Protein AF-A0A813WQE3-F1 (afdb_monomer)

Solvent-accessible surface area (backbone atoms only — not comparable to full-atom values): 41580 Å² total; per-residue (Å²): 130,86,79,75,92,72,66,39,63,76,30,28,49,32,62,36,98,88,71,44,47,50,36,40,57,52,18,46,50,40,12,46,71,17,45,34,27,40,39,39,39,27,56,47,7,30,43,36,34,33,43,40,70,47,92,51,93,84,60,61,88,83,59,89,71,51,71,43,74,52,49,65,40,25,30,34,38,55,17,31,39,67,70,55,45,54,52,54,51,49,53,51,28,50,53,40,52,50,41,29,70,76,69,75,41,84,62,54,64,67,60,54,49,54,52,52,17,52,57,34,27,53,26,37,67,37,56,92,42,67,40,42,28,34,33,39,38,40,36,25,24,56,94,89,40,55,47,36,35,43,33,41,26,67,26,51,66,50,77,49,63,61,51,47,39,21,53,39,18,72,60,34,41,60,52,56,71,71,52,71,40,69,79,33,47,50,78,61,46,47,28,53,48,36,27,43,55,59,74,50,56,54,62,90,81,51,76,39,65,45,84,47,50,33,36,24,12,70,94,45,80,41,24,36,43,67,55,55,64,78,62,42,56,53,14,53,49,51,22,51,56,50,50,56,54,54,56,60,70,67,54,72,85,73,75,90,77,82,87,63,74,70,66,67,51,62,61,58,60,71,69,71,79,79,86,87,88,86,89,88,86,86,90,89,89,81,90,90,88,90,88,90,88,86,93,85,91,87,90,85,88,89,90,88,85,87,86,78,77,93,74,78,92,62,72,63,38,64,52,100,86,47,83,57,85,79,60,60,73,78,83,78,85,79,82,74,96,58,100,73,84,86,81,86,75,83,32,51,65,49,58,80,84,46,53,57,73,42,62,43,44,42,59,45,90,56,38,28,22,55,48,35,40,38,39,34,15,52,38,93,89,37,33,38,43,15,41,35,33,27,20,21,65,68,62,72,84,61,61,80,79,37,77,80,61,65,77,75,63,63,44,65,33,37,78,46,75,81,62,80,61,85,82,52,42,36,40,38,38,29,63,92,63,97,84,68,90,81,60,91,75,48,42,77,41,62,57,63,57,98,54,68,56,48,34,42,36,19,23,28,39,38,41,32,39,58,36,48,42,100,41,64,32,46,29,41,31,36,49,45,75,40,52,44,78,48,82,92,82,85,82,86,87,80,92,71,84,94,76,74,79,93,70,66,52,75,43,75,57,61,74,90,46,38,13,76,82,79,73,43,76,41,81,46,36,26,37,35,77,87,73,46,49,33,22,48,77,56,53,55,52,54,46,52,52,35,49,73,69,75,45,74,57,54,40,93,88,75,70,45,68,55,47,102,89,45,54,75,43,77,38,68,67,61,36,53,51,48,54,49,51,50,62,77,41,68,82,41,52,78,41,76,84,86,78,89,82,80,89,81,88,91,85,80,93,81,85,93,80,88,80,90,90,84,91,79,92,83,90,91,90,88,84,90,87,89,84,88,77,84,79,59,51,15,77,85,75,65,52,63,67,52,102,88,61,63,40,34,30,34,70,91,74,66,52,35,30,36,58,69,63,50,72,72,37,89,48,36,41,90,88,77,66,49,71,57,57,84,91,43,56,44,56,56,79,69,67,77,76,118

Secondary structure (DSSP, 8-state):
----SSSTTS-TTPPPTTS--HHHHHHHHHHHTSPPEEEEEETTEEEEEEEEE-S-TTSPTT-S--EEEEETTEEEEEEE-HHHHHHHHHHHHHHHHHHHHHHSSPPPHHHHHHHHHHHHHHHHH-TTSPPPSEEEEEEEEETTEEEEEEE-TTS-EEE-SEEEESTTHHHHHHHHTTS-TTTS-HHHHHHHHHHHHHHT--TTT---EEEEEEEEEGGGTT--EEPPHHHHHHHHHHHHHHHHHHHHHHS------PPPHHHHHHHHHHGGG------------------------------------S--S-----BTTB-----B--TTTTS---TTTTS----EE--TT--SPEEEEEEEEEEEEEEEEEEE-EETTEEEEEEEEEEE---GGGTTT-TTTGGG--EEEEEE-----SS--EEEEE---S-----TTSEEEE---S-THHHHSEEEEEEEEEEEES-SS-EE-EEEEEEEEPP--S---------SSTTSPEEEPPGGGB-TTT-SBPSSEEEPTTS-EEEHHHHHHHHHHHHHTTPPPB-TTT-PBP-SSS--EE-HHHHHHHHHHHHHTTTSEEE------------------------------------PPPPPB-TTT--B--TT--EEEETTT--EEEHHHHHTSSSB-TTT--B--GGGEEEGGGTT--

Mean predicted aligned error: 23.25 Å

pLDDT: mean 70.96, std 25.14, range [19.44, 98.62]

Structure (mmCIF, N/CA/C/O backbone):
data_AF-A0A813WQE3-F1
#
_entry.id   AF-A0A813WQE3-F1
#
loop_
_atom_site.group_PDB
_atom_site.id
_atom_site.type_symbol
_atom_site.label_atom_id
_atom_site.label_alt_id
_atom_site.label_comp_id
_atom_site.label_asym_id
_atom_site.label_entity_id
_atom_site.label_seq_id
_atom_site.pdbx_PDB_ins_code
_atom_site.Cartn_x
_atom_site.Cartn_y
_atom_site.Cartn_z
_atom_site.occupancy
_atom_site.B_iso_or_equiv
_atom_site.auth_seq_id
_atom_site.auth_comp_id
_atom_site.auth_asym_id
_atom_site.auth_atom_id
_atom_site.pdbx_PDB_model_num
ATOM 1 N N . MET A 1 1 ? 8.747 23.949 -3.183 1.00 40.72 1 MET A N 1
ATOM 2 C CA . MET A 1 1 ? 10.214 23.878 -2.999 1.00 40.72 1 MET A CA 1
ATOM 3 C C . MET A 1 1 ? 10.848 24.100 -4.357 1.00 40.72 1 MET A C 1
ATOM 5 O O . MET A 1 1 ? 10.349 23.527 -5.315 1.00 40.72 1 MET A O 1
ATOM 9 N N . SER A 1 2 ? 11.867 24.950 -4.466 1.00 36.91 2 SER A N 1
ATOM 10 C CA . SER A 1 2 ? 12.603 25.144 -5.720 1.00 36.91 2 SER A CA 1
ATOM 11 C C . SER A 1 2 ? 13.444 23.904 -6.019 1.00 36.91 2 SER A C 1
ATOM 13 O O . SER A 1 2 ? 14.357 23.587 -5.256 1.00 36.91 2 SER A O 1
ATOM 15 N N . SER A 1 3 ? 13.137 23.206 -7.112 1.00 43.66 3 SER A N 1
ATOM 16 C CA . SER A 1 3 ? 13.969 22.124 -7.634 1.00 43.66 3 SER A CA 1
ATOM 17 C C . SER A 1 3 ? 15.301 22.705 -8.105 1.00 43.66 3 SER A C 1
ATOM 19 O O . SER A 1 3 ? 15.414 23.298 -9.178 1.00 43.66 3 SER A O 1
ATOM 21 N N . ILE A 1 4 ? 16.333 22.567 -7.273 1.00 52.47 4 ILE A N 1
ATOM 22 C CA . ILE A 1 4 ? 17.710 22.833 -7.685 1.00 52.47 4 ILE A CA 1
ATOM 23 C C . ILE A 1 4 ? 18.056 21.718 -8.674 1.00 52.47 4 ILE A C 1
ATOM 25 O O . ILE A 1 4 ? 18.300 20.589 -8.250 1.00 52.47 4 ILE A O 1
ATOM 29 N N . GLY A 1 5 ? 17.997 22.037 -9.974 1.00 58.12 5 GLY A N 1
ATOM 30 C CA . GLY A 1 5 ? 18.053 21.114 -11.117 1.00 58.12 5 GLY A CA 1
ATOM 31 C C . GLY A 1 5 ? 19.361 20.331 -11.235 1.00 58.12 5 GLY A C 1
ATOM 32 O O . GLY A 1 5 ? 20.166 20.561 -12.130 1.00 58.12 5 GLY A O 1
ATOM 33 N N . THR A 1 6 ? 19.556 19.407 -10.303 1.00 69.25 6 THR A N 1
ATOM 34 C CA . THR A 1 6 ? 20.741 18.562 -10.111 1.00 69.25 6 THR A CA 1
ATOM 35 C C . THR A 1 6 ? 20.501 17.123 -10.567 1.00 69.25 6 THR A C 1
ATOM 37 O O . THR A 1 6 ? 21.444 16.344 -10.650 1.00 69.25 6 THR A O 1
ATOM 40 N N . GLY A 1 7 ? 19.250 16.764 -10.878 1.00 82.25 7 GLY A N 1
ATOM 41 C CA . GLY A 1 7 ? 18.858 15.458 -11.409 1.00 82.25 7 GLY A CA 1
ATOM 42 C C . GLY A 1 7 ? 18.666 14.356 -10.361 1.00 82.25 7 GLY A C 1
ATOM 43 O O . GLY A 1 7 ? 18.181 13.280 -10.705 1.00 82.25 7 GLY A O 1
ATOM 44 N N . TYR A 1 8 ? 18.994 14.605 -9.087 1.00 87.81 8 TYR A N 1
ATOM 45 C CA . TYR A 1 8 ? 18.802 13.637 -7.994 1.00 87.81 8 TYR A CA 1
ATOM 46 C C . TYR A 1 8 ? 17.326 13.337 -7.687 1.00 87.81 8 TYR A C 1
ATOM 48 O O . TYR A 1 8 ? 17.018 12.351 -7.028 1.00 87.81 8 TYR A O 1
ATOM 56 N N . ASP A 1 9 ? 16.415 14.181 -8.161 1.00 89.62 9 ASP A N 1
ATOM 57 C CA . ASP A 1 9 ? 14.967 14.082 -8.012 1.00 89.62 9 ASP A CA 1
ATOM 58 C C . ASP A 1 9 ? 14.273 13.314 -9.152 1.00 89.62 9 ASP A C 1
ATOM 60 O O . ASP A 1 9 ? 13.073 13.060 -9.071 1.00 89.62 9 ASP A O 1
ATOM 64 N N . LEU A 1 10 ? 15.002 12.887 -10.190 1.00 87.56 10 LEU A N 1
ATOM 65 C CA . LEU A 1 10 ? 14.431 12.246 -11.385 1.00 87.56 10 LEU A CA 1
ATOM 66 C C . LEU A 1 10 ? 14.148 10.738 -11.242 1.00 87.56 10 LEU A C 1
ATOM 68 O O . LEU A 1 10 ? 13.514 10.158 -12.121 1.00 87.56 10 LEU A O 1
ATOM 72 N N . SER A 1 11 ? 14.629 10.079 -10.183 1.00 88.06 11 SER A N 1
ATOM 73 C CA . SER A 1 11 ? 14.556 8.617 -10.025 1.00 88.06 11 SER A CA 1
ATOM 74 C C . SER A 1 11 ? 14.258 8.209 -8.585 1.00 88.06 11 SER A C 1
ATOM 76 O O . SER A 1 11 ? 14.811 8.774 -7.644 1.00 88.06 11 SER A O 1
ATOM 78 N N . ALA A 1 12 ? 13.410 7.191 -8.413 1.00 84.50 12 ALA A N 1
ATOM 79 C CA . ALA A 1 12 ? 12.991 6.694 -7.102 1.00 84.50 12 ALA A CA 1
ATOM 80 C C . ALA A 1 12 ? 14.132 6.085 -6.273 1.00 84.50 12 ALA A C 1
ATOM 82 O O . ALA A 1 12 ? 14.094 6.156 -5.053 1.00 84.50 12 ALA A O 1
ATOM 83 N N . ALA A 1 13 ? 15.157 5.533 -6.928 1.00 87.62 13 ALA A N 1
ATOM 84 C CA . ALA A 1 13 ? 16.281 4.856 -6.275 1.00 87.62 13 ALA A CA 1
ATOM 85 C C . ALA A 1 13 ? 17.536 5.739 -6.121 1.00 87.62 13 ALA A C 1
ATOM 87 O O . ALA A 1 13 ? 18.601 5.246 -5.744 1.00 87.62 13 ALA A O 1
ATOM 88 N N . GLN A 1 14 ? 17.454 7.023 -6.484 1.00 90.81 14 GLN A N 1
ATOM 89 C CA . GLN A 1 14 ? 18.601 7.926 -6.478 1.00 90.81 14 GLN A CA 1
ATOM 90 C C . GLN A 1 14 ? 18.707 8.656 -5.135 1.00 90.81 14 GLN A C 1
ATOM 92 O O . GLN A 1 14 ? 17.815 9.406 -4.747 1.00 90.81 14 GLN A O 1
ATOM 97 N N . PHE A 1 15 ? 19.836 8.474 -4.450 1.00 93.31 15 PHE A N 1
ATOM 98 C CA . PHE A 1 15 ? 20.173 9.275 -3.277 1.00 93.31 15 PHE A CA 1
ATOM 99 C C . PHE A 1 15 ? 20.673 10.664 -3.688 1.00 93.31 15 PHE A C 1
ATOM 101 O O . PHE A 1 15 ? 21.460 10.802 -4.634 1.00 93.31 15 PHE A O 1
ATOM 108 N N . SER A 1 16 ? 20.241 11.680 -2.942 1.00 91.06 16 SER A N 1
ATOM 109 C CA . SER A 1 16 ? 20.837 13.015 -2.937 1.00 91.06 16 SER A CA 1
ATOM 110 C C . SER A 1 16 ? 22.187 13.019 -2.192 1.00 91.06 16 SER A C 1
ATOM 112 O O . SER A 1 16 ? 22.481 12.073 -1.454 1.00 91.06 16 SER A O 1
ATOM 114 N N . PRO A 1 17 ? 22.999 14.089 -2.311 1.00 91.75 17 PRO A N 1
ATOM 115 C CA . PRO A 1 17 ? 24.226 14.251 -1.521 1.00 91.75 17 PRO A CA 1
ATOM 116 C C . PRO A 1 17 ? 24.010 14.190 0.002 1.00 91.75 17 PRO A C 1
ATOM 118 O O . PRO A 1 17 ? 24.910 13.771 0.723 1.00 91.75 17 PRO A O 1
ATOM 121 N N . ASP A 1 18 ? 22.809 14.539 0.475 1.00 91.75 18 ASP A N 1
ATOM 122 C CA . ASP A 1 18 ? 22.412 14.490 1.891 1.00 91.75 18 ASP A CA 1
ATOM 123 C C . ASP A 1 18 ? 21.885 13.103 2.326 1.00 91.75 18 ASP A C 1
ATOM 125 O O . ASP A 1 18 ? 21.397 12.947 3.444 1.00 91.75 18 ASP A O 1
ATOM 129 N N . GLY A 1 19 ? 21.901 12.100 1.439 1.00 92.56 19 GLY A N 1
ATOM 130 C CA . GLY A 1 19 ? 21.370 10.758 1.708 1.00 92.56 19 GLY A CA 1
ATOM 131 C C . GLY A 1 19 ? 19.839 10.649 1.669 1.00 92.56 19 GLY A C 1
ATOM 132 O O . GLY A 1 19 ? 19.285 9.698 2.216 1.00 92.56 19 GLY A O 1
ATOM 133 N N . ARG A 1 20 ? 19.141 11.596 1.027 1.00 92.38 20 ARG A N 1
ATOM 134 C CA . ARG A 1 20 ? 17.666 11.630 0.926 1.00 92.38 20 ARG A CA 1
ATOM 135 C C . ARG A 1 20 ? 17.171 11.093 -0.418 1.00 92.38 20 ARG A C 1
ATOM 137 O O . ARG A 1 20 ? 17.901 11.136 -1.404 1.00 92.38 20 ARG A O 1
ATOM 144 N N . ILE A 1 21 ? 15.913 10.649 -0.465 1.00 93.38 21 ILE A N 1
ATOM 145 C CA . ILE A 1 21 ? 15.232 10.194 -1.688 1.00 93.38 21 ILE A CA 1
ATOM 146 C C . ILE A 1 21 ? 14.048 11.128 -1.971 1.00 93.38 21 ILE A C 1
ATOM 148 O O . ILE A 1 21 ? 12.968 10.981 -1.397 1.00 93.38 21 ILE A O 1
ATOM 152 N N . PHE A 1 22 ? 14.236 12.098 -2.869 1.00 94.25 22 PHE A N 1
ATOM 153 C CA . PHE A 1 22 ? 13.235 13.148 -3.111 1.00 94.25 22 PHE A CA 1
ATOM 154 C C . PHE A 1 22 ? 11.906 12.620 -3.672 1.00 94.25 22 PHE A C 1
ATOM 156 O O . PHE A 1 22 ? 10.854 13.138 -3.320 1.00 94.25 22 PHE A O 1
ATOM 163 N N . GLN A 1 23 ? 11.917 11.549 -4.470 1.00 94.81 23 GLN A N 1
ATOM 164 C CA . GLN A 1 23 ? 10.687 10.934 -4.992 1.00 94.81 23 GLN A CA 1
ATOM 165 C C . GLN A 1 23 ? 9.766 10.380 -3.890 1.00 94.81 23 GLN A C 1
ATOM 167 O O . GLN A 1 23 ? 8.545 10.431 -4.031 1.00 94.81 23 GLN A O 1
ATOM 172 N N . VAL A 1 24 ? 10.320 9.911 -2.766 1.00 95.75 24 VAL A N 1
ATOM 173 C CA . VAL A 1 24 ? 9.526 9.484 -1.599 1.00 95.75 24 VAL A CA 1
ATOM 174 C C . VAL A 1 24 ? 8.937 10.699 -0.877 1.00 95.75 24 VAL A C 1
ATOM 176 O O . VAL A 1 24 ? 7.769 10.689 -0.496 1.00 95.75 24 VAL A O 1
ATOM 179 N N . GLU A 1 25 ? 9.693 11.794 -0.767 1.00 95.06 25 GLU A N 1
ATOM 180 C CA . GLU A 1 25 ? 9.177 13.059 -0.225 1.00 95.06 25 GLU A CA 1
ATOM 181 C C . GLU A 1 25 ? 8.060 13.649 -1.106 1.00 95.06 25 GLU A C 1
ATOM 183 O O . GLU A 1 25 ? 7.086 14.196 -0.591 1.00 95.06 25 GLU A O 1
ATOM 188 N N . TYR A 1 26 ? 8.153 13.501 -2.431 1.00 95.38 26 TYR A N 1
ATOM 189 C CA . TYR A 1 26 ? 7.109 13.925 -3.369 1.00 95.38 26 TYR A CA 1
ATOM 190 C C . TYR A 1 26 ? 5.866 13.030 -3.285 1.00 95.38 26 TYR A C 1
ATOM 192 O O . TYR A 1 26 ? 4.746 13.538 -3.347 1.00 95.38 26 TYR A O 1
ATOM 200 N N . ALA A 1 27 ? 6.037 11.725 -3.059 1.00 96.25 27 ALA A N 1
ATOM 201 C CA . ALA A 1 27 ? 4.928 10.826 -2.754 1.00 96.25 27 ALA A CA 1
ATOM 202 C C . ALA A 1 27 ? 4.228 11.212 -1.435 1.00 96.25 27 ALA A C 1
ATOM 204 O O . ALA A 1 27 ? 2.998 11.272 -1.397 1.00 96.25 27 ALA A O 1
ATOM 205 N N . ASN A 1 28 ? 4.981 11.607 -0.400 1.00 95.88 28 ASN A N 1
ATOM 206 C CA . ASN A 1 28 ? 4.413 12.195 0.820 1.00 95.88 28 ASN A CA 1
ATOM 207 C C . ASN A 1 28 ? 3.631 13.493 0.536 1.00 95.88 28 ASN A C 1
ATOM 209 O O . ASN A 1 28 ? 2.582 13.704 1.138 1.00 95.88 28 ASN A O 1
ATOM 213 N N . LYS A 1 29 ? 4.036 14.325 -0.437 1.00 95.75 29 LYS A N 1
ATOM 214 C CA . LYS A 1 29 ? 3.225 15.492 -0.854 1.00 95.75 29 LYS A CA 1
ATOM 215 C C . LYS A 1 29 ? 1.891 15.117 -1.506 1.00 95.75 29 LYS A C 1
ATOM 217 O O . LYS A 1 29 ? 0.934 15.873 -1.369 1.00 95.75 29 LYS A O 1
ATOM 222 N N . ALA A 1 30 ? 1.779 13.950 -2.144 1.00 94.88 30 ALA A N 1
ATOM 223 C CA . ALA A 1 30 ? 0.485 13.434 -2.604 1.00 94.88 30 ALA A CA 1
ATOM 224 C C . ALA A 1 30 ? -0.410 12.970 -1.435 1.00 94.88 30 ALA A C 1
ATOM 226 O O . ALA A 1 30 ? -1.631 13.115 -1.506 1.00 94.88 30 ALA A O 1
ATOM 227 N N . VAL A 1 31 ? 0.182 12.474 -0.341 1.00 96.81 31 VAL A N 1
ATOM 228 C CA . VAL A 1 31 ? -0.539 12.173 0.909 1.00 96.81 31 VAL A CA 1
ATOM 229 C C . VAL A 1 31 ? -1.005 13.462 1.588 1.00 96.81 31 VAL A C 1
ATOM 231 O O . VAL A 1 31 ? -2.184 13.579 1.904 1.00 96.81 31 VAL A O 1
ATOM 234 N N . GLU A 1 32 ? -0.132 14.461 1.743 1.00 95.12 32 GLU A N 1
ATOM 235 C CA . GLU A 1 32 ? -0.468 15.787 2.297 1.00 95.12 32 GLU A CA 1
ATOM 236 C C . GLU A 1 32 ? -1.530 16.549 1.475 1.00 95.12 32 GLU A C 1
ATOM 238 O O . GLU A 1 32 ? -2.168 17.461 1.990 1.00 95.12 32 GLU A O 1
ATOM 243 N N . ALA A 1 33 ? -1.755 16.190 0.208 1.00 92.69 33 ALA A N 1
ATOM 244 C CA . ALA A 1 33 ? -2.824 16.760 -0.617 1.00 92.69 33 ALA A CA 1
ATOM 245 C C . ALA A 1 33 ? -4.195 16.073 -0.428 1.00 92.69 33 ALA A C 1
ATOM 247 O O . ALA A 1 33 ? -5.198 16.533 -0.970 1.00 92.69 33 ALA A O 1
ATOM 248 N N . SER A 1 34 ? -4.254 14.958 0.305 1.00 94.12 34 SER A N 1
ATOM 249 C CA . SER A 1 34 ? -5.479 14.190 0.545 1.00 94.12 34 SER A CA 1
ATOM 250 C C . SER A 1 34 ? -6.235 14.677 1.777 1.00 94.12 34 SER A C 1
ATOM 252 O O . SER A 1 34 ? -5.616 15.060 2.765 1.00 94.12 34 SER A O 1
ATOM 254 N N . GLY A 1 35 ? -7.563 14.519 1.766 1.00 94.62 35 GLY A N 1
ATOM 255 C CA . GLY A 1 35 ? -8.388 14.599 2.976 1.00 94.62 35 GLY A CA 1
ATOM 256 C C . GLY A 1 35 ? -7.825 13.744 4.118 1.00 94.62 35 GLY A C 1
ATOM 257 O O . GLY A 1 35 ? -7.175 12.714 3.883 1.00 94.62 35 GLY A O 1
ATOM 258 N N . THR A 1 36 ? -8.029 14.239 5.332 1.00 97.50 36 THR A N 1
ATOM 259 C CA . THR A 1 36 ? -7.416 13.781 6.579 1.00 97.50 36 THR A CA 1
ATOM 260 C C . THR A 1 36 ? -8.012 12.450 7.034 1.00 97.50 36 THR A C 1
ATOM 262 O O . THR A 1 36 ? -9.228 12.279 7.049 1.00 97.50 36 THR A O 1
ATOM 265 N N . ALA A 1 37 ? -7.171 11.498 7.433 1.00 98.06 37 ALA A N 1
ATOM 266 C CA . ALA A 1 37 ? -7.595 10.238 8.038 1.00 98.06 37 ALA A CA 1
ATOM 267 C C . ALA A 1 37 ? -6.946 10.066 9.413 1.00 98.06 37 ALA A C 1
ATOM 269 O O . ALA A 1 37 ? -5.761 10.355 9.585 1.00 98.06 37 ALA A O 1
ATOM 270 N N . VAL A 1 38 ? -7.713 9.566 10.378 1.00 98.31 38 VAL A N 1
ATOM 271 C CA . VAL A 1 38 ? -7.263 9.295 11.746 1.00 98.31 38 VAL A CA 1
ATOM 272 C C . VAL A 1 38 ? -7.580 7.859 12.151 1.00 98.31 38 VAL A C 1
ATOM 274 O O . VAL A 1 38 ? -8.564 7.267 11.703 1.00 98.31 38 VAL A O 1
ATOM 277 N N . GLY A 1 39 ? -6.744 7.302 13.022 1.00 98.12 39 GLY A N 1
ATOM 278 C CA . GLY A 1 39 ? -6.985 6.030 13.692 1.00 98.12 39 GLY A CA 1
ATOM 279 C C . GLY A 1 39 ? -6.649 6.135 15.173 1.00 98.12 39 GLY A C 1
ATOM 280 O O . GLY A 1 39 ? -5.636 6.742 15.523 1.00 98.12 39 GLY A O 1
ATOM 281 N N . VAL A 1 40 ? -7.495 5.576 16.041 1.00 98.06 40 VAL A N 1
ATOM 282 C CA . VAL A 1 40 ? -7.388 5.730 17.501 1.00 98.06 40 VAL A CA 1
ATOM 283 C C . VAL A 1 40 ? -7.752 4.432 18.224 1.00 98.06 40 VAL A C 1
ATOM 285 O O . VAL A 1 40 ? -8.776 3.814 17.938 1.00 98.06 40 VAL A O 1
ATOM 288 N N . VAL A 1 41 ? -6.914 4.026 19.178 1.00 97.31 41 VAL A N 1
ATOM 289 C CA . VAL A 1 41 ? -7.091 2.830 20.014 1.00 97.31 41 VAL A CA 1
ATOM 290 C C . VAL A 1 41 ? -7.950 3.153 21.243 1.00 97.31 41 VAL A C 1
ATOM 292 O O . VAL A 1 41 ? -7.532 3.936 22.099 1.00 97.31 41 VAL A O 1
ATOM 295 N N . CYS A 1 42 ? -9.114 2.509 21.351 1.00 95.38 42 CYS A N 1
ATOM 296 C CA . CYS A 1 42 ? -9.979 2.508 22.538 1.00 95.38 42 CYS A CA 1
ATOM 297 C C . CYS A 1 42 ? -9.565 1.400 23.524 1.00 95.38 42 CYS A C 1
ATOM 299 O O . CYS A 1 42 ? -8.743 0.532 23.224 1.00 95.38 42 CYS A O 1
ATOM 301 N N . LYS A 1 43 ? -10.192 1.384 24.705 1.00 94.38 43 LYS A N 1
ATOM 302 C CA . LYS A 1 43 ? -10.056 0.299 25.692 1.00 94.38 43 LYS A CA 1
ATOM 303 C C . LYS A 1 43 ? -10.444 -1.082 25.142 1.00 94.38 43 LYS A C 1
ATOM 305 O O . LYS A 1 43 ? -9.898 -2.096 25.571 1.00 94.38 43 LYS A O 1
ATOM 310 N N . ASP A 1 44 ? -11.426 -1.122 24.247 1.00 94.50 44 ASP A N 1
ATOM 311 C CA . ASP A 1 44 ? -12.110 -2.326 23.771 1.00 94.50 44 ASP A CA 1
ATOM 312 C C . ASP A 1 44 ? -12.100 -2.474 22.238 1.00 94.50 44 ASP A C 1
ATOM 314 O O . ASP A 1 44 ? -12.930 -3.206 21.696 1.00 94.50 44 ASP A O 1
ATOM 318 N N . GLY A 1 45 ? -11.166 -1.805 21.546 1.00 96.38 45 GLY A N 1
ATOM 319 C CA . GLY A 1 45 ? -11.073 -1.830 20.084 1.00 96.38 45 GLY A CA 1
ATOM 320 C C . GLY A 1 45 ? -10.254 -0.693 19.460 1.00 96.38 45 GLY A C 1
ATOM 321 O O . GLY A 1 45 ? -9.389 -0.094 20.099 1.00 96.38 45 GLY A O 1
ATOM 322 N N . VAL A 1 46 ? -10.544 -0.392 18.194 1.00 97.94 46 VAL A N 1
ATOM 323 C CA . VAL A 1 46 ? -9.931 0.664 17.379 1.00 97.94 46 VAL A CA 1
ATOM 324 C C . VAL A 1 46 ? -11.001 1.334 16.508 1.00 97.94 46 VAL A C 1
ATOM 326 O O . VAL A 1 46 ? -11.841 0.655 15.914 1.00 97.94 46 VAL A O 1
ATOM 329 N N . VAL A 1 47 ? -10.948 2.663 16.394 1.00 98.12 47 VAL A N 1
ATOM 330 C CA . VAL A 1 47 ? -11.796 3.471 15.501 1.00 98.12 47 VAL A CA 1
ATOM 331 C C . VAL A 1 47 ? -10.936 4.099 14.405 1.00 98.12 47 VAL A C 1
ATOM 333 O O . VAL A 1 47 ? -9.851 4.609 14.680 1.00 98.12 47 VAL A O 1
ATOM 336 N N . LEU A 1 48 ? -11.432 4.073 13.168 1.00 98.44 48 LEU A N 1
ATOM 337 C CA . LEU A 1 48 ? -10.880 4.753 11.998 1.00 98.44 48 LEU A CA 1
ATOM 338 C C . LEU A 1 48 ? -11.902 5.773 11.479 1.00 98.44 48 LEU A C 1
ATOM 340 O O . LEU A 1 48 ? -13.074 5.435 11.309 1.00 98.44 48 LEU A O 1
ATOM 344 N N . ALA A 1 49 ? -11.461 6.990 11.169 1.00 98.12 49 ALA A N 1
ATOM 345 C CA . ALA A 1 49 ? -12.289 8.026 10.551 1.00 98.12 49 ALA A CA 1
ATOM 346 C C . ALA A 1 49 ? -11.526 8.707 9.409 1.00 98.12 49 ALA A C 1
ATOM 348 O O . ALA A 1 49 ? -10.306 8.857 9.480 1.00 98.12 49 ALA A O 1
ATOM 349 N N . VAL A 1 50 ? -12.221 9.101 8.342 1.00 97.69 50 VAL A N 1
ATOM 350 C CA . VAL A 1 50 ? -11.610 9.774 7.190 1.00 97.69 50 VAL A CA 1
ATOM 351 C C . VAL A 1 50 ? -12.532 10.817 6.568 1.00 97.69 50 VAL A C 1
ATOM 353 O O . VAL A 1 50 ? -13.714 10.584 6.321 1.00 97.69 50 VAL A O 1
ATOM 356 N N . GLU A 1 51 ? -11.938 11.969 6.285 1.00 96.06 51 GLU A N 1
ATOM 357 C CA . GLU A 1 51 ? -12.481 13.074 5.510 1.00 96.06 51 GLU A CA 1
ATOM 358 C C . GLU A 1 51 ? -12.432 12.732 4.010 1.00 96.06 51 GLU A C 1
ATOM 360 O O . GLU A 1 51 ? -11.361 12.655 3.393 1.00 96.06 51 GLU A O 1
ATOM 365 N N . LYS A 1 52 ? -13.594 12.543 3.383 1.00 94.38 52 LYS A N 1
ATOM 366 C CA . LYS A 1 52 ? -13.705 12.415 1.926 1.00 94.38 52 LYS A CA 1
ATOM 367 C C . LYS A 1 52 ? -14.119 13.758 1.337 1.00 94.38 52 LYS A C 1
ATOM 369 O O . LYS A 1 52 ? -15.301 14.078 1.318 1.00 94.38 52 LYS A O 1
ATOM 374 N N . VAL A 1 53 ? -13.168 14.529 0.816 1.00 92.12 53 VAL A N 1
ATOM 375 C CA . VAL A 1 53 ? -13.478 15.768 0.078 1.00 92.12 53 VAL A CA 1
ATOM 376 C C . VAL A 1 53 ? -14.368 15.449 -1.134 1.00 92.12 53 VAL A C 1
ATOM 378 O O . VAL A 1 53 ? -14.010 14.624 -1.980 1.00 92.12 53 VAL A O 1
ATOM 381 N N . VAL A 1 54 ? -15.528 16.103 -1.217 1.00 92.12 54 VAL A N 1
ATOM 382 C CA . VAL A 1 54 ? -16.539 15.924 -2.266 1.00 92.12 54 VAL A CA 1
ATOM 383 C C . VAL A 1 54 ? -16.404 17.055 -3.283 1.00 92.12 54 VAL A C 1
ATOM 385 O O . VAL A 1 54 ? -16.873 18.173 -3.084 1.00 92.12 54 VAL A O 1
ATOM 388 N N . THR A 1 55 ? -15.776 16.760 -4.420 1.00 89.94 55 THR A N 1
ATOM 389 C CA . THR A 1 55 ? -15.493 17.757 -5.469 1.00 89.94 55 THR A CA 1
ATOM 390 C C . THR A 1 55 ? -16.732 18.204 -6.250 1.00 89.94 55 THR A C 1
ATOM 392 O O . THR A 1 55 ? -16.726 19.273 -6.859 1.00 89.94 55 THR A O 1
ATOM 395 N N . SER A 1 56 ? -17.805 17.408 -6.253 1.00 90.19 56 SER A N 1
ATOM 396 C CA . SER A 1 56 ? -19.052 17.709 -6.961 1.00 90.19 56 SER A CA 1
ATOM 397 C C . SER A 1 56 ? -20.274 17.189 -6.208 1.00 90.19 56 SER A C 1
ATOM 399 O O . SER A 1 56 ? -20.294 16.060 -5.726 1.00 90.19 56 SER A O 1
ATOM 401 N N . LYS A 1 57 ? -21.351 17.979 -6.201 1.00 89.12 57 LYS A N 1
ATOM 402 C CA . LYS A 1 57 ? -22.662 17.586 -5.649 1.00 89.12 57 LYS A CA 1
ATOM 403 C C . LYS A 1 57 ? -23.338 16.437 -6.405 1.00 89.12 57 LYS A C 1
ATOM 405 O O . LYS A 1 57 ? -24.358 15.939 -5.950 1.00 89.12 57 LYS A O 1
ATOM 410 N N . LEU A 1 58 ? -22.803 16.058 -7.566 1.00 92.56 58 LEU A N 1
ATOM 411 C CA . LEU A 1 58 ? -23.283 14.933 -8.372 1.00 92.56 58 LEU A CA 1
ATOM 412 C C . LEU A 1 58 ? -22.691 13.584 -7.926 1.00 92.56 58 LEU A C 1
ATOM 414 O O . LEU A 1 58 ? -23.042 12.556 -8.499 1.00 92.56 58 LEU A O 1
ATOM 418 N N . HIS A 1 59 ? -21.786 13.568 -6.940 1.00 89.50 59 HIS A N 1
ATOM 419 C CA . HIS A 1 59 ? -21.325 12.322 -6.333 1.00 89.50 59 HIS A CA 1
ATOM 420 C C . HIS A 1 59 ? -22.464 11.634 -5.579 1.00 89.50 59 HIS A C 1
ATOM 422 O O . HIS A 1 59 ? -23.114 12.239 -4.728 1.00 89.50 59 HIS A O 1
ATOM 428 N N . GLU A 1 60 ? -22.661 10.345 -5.850 1.00 91.31 60 GLU A N 1
ATOM 429 C CA . GLU A 1 60 ? -23.521 9.501 -5.025 1.00 91.31 60 GLU A CA 1
ATOM 430 C C . GLU A 1 60 ? -22.916 9.377 -3.608 1.00 91.31 60 GLU A C 1
ATOM 432 O O . GLU A 1 60 ? -21.707 9.115 -3.492 1.00 91.31 60 GLU A O 1
ATOM 437 N N . PRO A 1 61 ? -23.707 9.552 -2.530 1.00 87.06 61 PRO A N 1
ATOM 438 C CA . PRO A 1 61 ? -23.245 9.337 -1.159 1.00 87.06 61 PRO A CA 1
ATOM 439 C C . PRO A 1 61 ? -22.649 7.935 -0.975 1.00 87.06 61 PRO A C 1
ATOM 441 O O . PRO A 1 61 ? -23.188 6.950 -1.478 1.00 87.06 61 PRO A O 1
ATOM 444 N N . GLY A 1 62 ? -21.523 7.815 -0.271 1.00 85.44 62 GLY A N 1
ATOM 445 C CA . GLY A 1 62 ? -20.819 6.541 -0.109 1.00 85.44 62 GLY A CA 1
ATOM 446 C C . GLY A 1 62 ? -19.975 6.099 -1.316 1.00 85.44 62 GLY A C 1
ATOM 447 O O . GLY A 1 62 ? -19.277 5.084 -1.219 1.00 85.44 62 GLY A O 1
ATOM 448 N N . SER A 1 63 ? -19.962 6.850 -2.427 1.00 88.12 63 SER A N 1
ATOM 449 C CA . SER A 1 63 ? -18.998 6.642 -3.521 1.00 88.12 63 SER A CA 1
ATOM 450 C C . SER A 1 63 ? -17.560 6.956 -3.069 1.00 88.12 63 SER A C 1
ATOM 452 O O . SER A 1 63 ? -17.345 7.614 -2.053 1.00 88.12 63 SER A O 1
ATOM 454 N N . ASN A 1 64 ? -16.545 6.467 -3.795 1.00 89.44 64 ASN A N 1
ATOM 455 C CA . ASN A 1 64 ? -15.121 6.710 -3.492 1.00 89.44 64 ASN A CA 1
ATOM 456 C C . ASN A 1 64 ? -14.697 6.406 -2.038 1.00 89.44 64 ASN A C 1
ATOM 458 O O . ASN A 1 64 ? -13.994 7.198 -1.410 1.00 89.44 64 ASN A O 1
ATOM 462 N N . LYS A 1 65 ? -15.112 5.243 -1.519 1.00 92.31 65 LYS A N 1
ATOM 463 C CA . LYS A 1 65 ? -14.709 4.736 -0.197 1.00 92.31 65 LYS A CA 1
ATOM 464 C 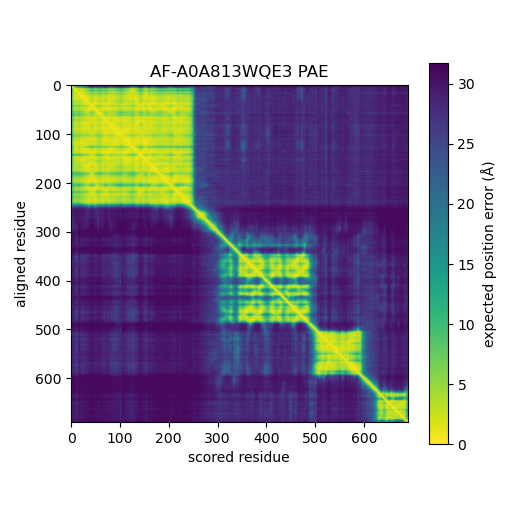C . LYS A 1 65 ? -13.193 4.757 -0.002 1.00 92.31 65 LYS A C 1
ATOM 466 O O . LYS A 1 65 ? -12.442 4.412 -0.918 1.00 92.31 65 LYS A O 1
ATOM 471 N N . ARG A 1 66 ? -12.780 5.131 1.204 1.00 96.06 66 ARG A N 1
ATOM 472 C CA . ARG A 1 66 ? -11.402 5.157 1.711 1.00 96.06 66 ARG A CA 1
ATOM 473 C C . ARG A 1 66 ? -11.205 4.208 2.892 1.00 96.06 66 ARG A C 1
ATOM 475 O O . ARG A 1 66 ? -10.065 3.858 3.182 1.00 96.06 66 ARG A O 1
ATOM 482 N N . VAL A 1 67 ? -12.289 3.759 3.527 1.00 97.56 67 VAL A N 1
ATOM 483 C CA . VAL A 1 67 ? -12.266 2.688 4.529 1.00 97.56 67 VAL A CA 1
ATOM 484 C C . VAL A 1 67 ? -12.549 1.335 3.865 1.00 97.56 67 VAL A C 1
ATOM 486 O O . VAL A 1 67 ? -13.534 1.161 3.146 1.00 97.56 67 VAL A O 1
ATOM 489 N N . PHE A 1 68 ? -11.683 0.354 4.115 1.00 97.75 68 PHE A N 1
ATOM 490 C CA . PHE A 1 68 ? -11.713 -0.974 3.506 1.00 97.75 68 PHE A CA 1
ATOM 491 C C . PHE A 1 68 ? -11.622 -2.079 4.563 1.00 97.75 68 PHE A C 1
ATOM 493 O O . PHE A 1 68 ? -10.850 -1.992 5.513 1.00 97.75 68 PHE A O 1
ATOM 500 N N . ILE A 1 69 ? -12.382 -3.155 4.355 1.00 97.75 69 ILE A N 1
ATOM 501 C CA . ILE A 1 69 ? -12.236 -4.421 5.087 1.00 97.75 69 ILE A CA 1
ATOM 502 C C . ILE A 1 69 ? -11.169 -5.258 4.362 1.00 97.75 69 ILE A C 1
ATOM 504 O O . ILE A 1 69 ? -11.254 -5.408 3.134 1.00 97.75 69 ILE A O 1
ATOM 508 N N . ILE A 1 70 ? -10.182 -5.782 5.095 1.00 97.75 70 ILE A N 1
ATOM 509 C CA . ILE A 1 70 ? -9.095 -6.621 4.556 1.00 97.75 70 ILE A CA 1
ATOM 510 C C . ILE A 1 70 ? -9.331 -8.102 4.880 1.00 97.75 70 ILE A C 1
ATOM 512 O O . ILE A 1 70 ? -9.433 -8.912 3.966 1.00 97.75 70 ILE A O 1
ATOM 516 N N . ASP A 1 71 ? -9.508 -8.433 6.158 1.00 96.19 71 ASP A N 1
ATOM 517 C CA . ASP A 1 71 ? -10.039 -9.719 6.641 1.00 96.19 71 ASP A CA 1
ATOM 518 C C . ASP A 1 71 ? -11.115 -9.410 7.698 1.00 96.19 71 ASP A C 1
ATOM 520 O O . ASP A 1 71 ? -11.340 -8.247 8.042 1.00 96.19 71 ASP A O 1
ATOM 524 N N . GLN A 1 72 ? -11.798 -10.425 8.222 1.00 94.94 72 GLN A N 1
ATOM 525 C CA . GLN A 1 72 ? -12.891 -10.257 9.183 1.00 94.94 72 GLN A CA 1
ATOM 526 C C . GLN A 1 72 ? -12.490 -9.413 10.399 1.00 94.94 72 GLN A C 1
ATOM 528 O O . GLN A 1 72 ? -13.292 -8.607 10.855 1.00 94.94 72 GLN A O 1
ATOM 533 N N . HIS A 1 73 ? -11.260 -9.561 10.888 1.00 96.06 73 HIS A N 1
ATOM 534 C CA . HIS A 1 73 ? -10.695 -8.860 12.045 1.00 96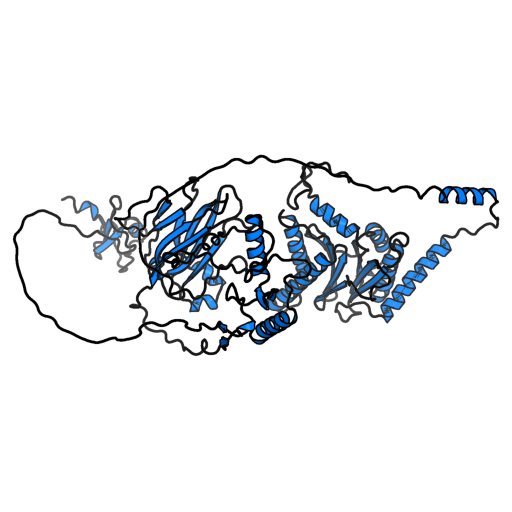.06 73 HIS A CA 1
ATOM 535 C C . HIS A 1 73 ? -9.751 -7.702 11.668 1.00 96.06 73 HIS A C 1
ATOM 537 O O . HIS A 1 73 ? -9.090 -7.166 12.552 1.00 96.06 73 HIS A O 1
ATOM 543 N N . ILE A 1 74 ? -9.649 -7.308 10.387 1.00 98.00 74 ILE A N 1
ATOM 544 C CA . ILE A 1 74 ? -8.719 -6.250 9.948 1.00 98.00 74 ILE A CA 1
ATOM 545 C C . ILE A 1 74 ? -9.404 -5.209 9.064 1.00 98.00 74 ILE A C 1
ATOM 547 O O . ILE A 1 74 ? -9.913 -5.505 7.979 1.00 98.00 74 ILE A O 1
ATOM 551 N N . GLY A 1 75 ? -9.314 -3.957 9.507 1.00 98.12 75 GLY A N 1
ATOM 552 C CA . GLY A 1 75 ? -9.688 -2.773 8.747 1.00 98.12 75 GLY A CA 1
ATOM 553 C C . GLY A 1 75 ? -8.496 -1.968 8.263 1.00 98.12 75 GLY A C 1
ATOM 554 O O . GLY A 1 75 ? -7.401 -2.039 8.822 1.00 98.12 75 GLY A O 1
ATOM 555 N N . MET A 1 76 ? -8.733 -1.162 7.235 1.00 98.31 76 MET A N 1
ATOM 556 C CA . MET A 1 76 ? -7.734 -0.282 6.648 1.00 98.31 76 MET A CA 1
ATOM 557 C C . MET A 1 76 ? -8.362 1.046 6.219 1.00 98.31 76 MET A C 1
ATOM 559 O O . MET A 1 76 ? -9.424 1.048 5.602 1.00 98.31 76 MET A O 1
ATOM 563 N N . THR A 1 77 ? -7.708 2.172 6.501 1.00 98.12 77 THR A N 1
ATOM 564 C CA . THR A 1 77 ? -8.049 3.488 5.929 1.00 98.12 77 THR A CA 1
ATOM 565 C C . THR A 1 77 ? -6.833 4.115 5.250 1.00 98.12 77 THR A C 1
ATOM 567 O O . THR A 1 77 ? -5.694 3.739 5.536 1.00 98.12 77 THR A O 1
ATOM 570 N N . VAL A 1 78 ? -7.062 5.023 4.298 1.00 97.69 78 VAL A N 1
ATOM 571 C CA . VAL A 1 78 ? -6.031 5.524 3.375 1.00 97.69 78 VAL A CA 1
ATOM 572 C C . VAL A 1 78 ? -6.121 7.035 3.141 1.00 97.69 78 VAL A C 1
ATOM 574 O O . VAL A 1 78 ? -7.206 7.591 2.940 1.00 97.69 78 VAL A O 1
ATOM 577 N N . ALA A 1 79 ? -4.961 7.688 3.058 1.00 97.38 79 ALA A N 1
ATOM 578 C CA . ALA A 1 79 ? -4.831 9.057 2.560 1.00 97.38 79 ALA A CA 1
ATOM 579 C C . ALA A 1 79 ? -3.791 9.115 1.434 1.00 97.38 79 ALA A C 1
ATOM 581 O O . ALA A 1 79 ? -2.717 8.531 1.542 1.00 97.38 79 ALA A O 1
ATOM 582 N N . GLY A 1 80 ? -4.122 9.812 0.347 1.00 96.56 80 GLY A N 1
ATOM 583 C CA . GLY A 1 80 ? -3.323 9.904 -0.876 1.00 96.56 80 GLY A CA 1
ATOM 584 C C . GLY A 1 80 ? -4.101 9.490 -2.129 1.00 96.56 80 GLY A C 1
ATOM 585 O O . GLY A 1 80 ? -5.313 9.705 -2.227 1.00 96.56 80 GLY A O 1
ATOM 586 N N . LEU A 1 81 ? -3.395 8.906 -3.099 1.00 96.19 81 LEU A N 1
ATOM 587 C CA . LEU A 1 81 ? -3.924 8.484 -4.397 1.00 96.19 81 LEU A CA 1
ATOM 588 C C . LEU A 1 81 ? -4.800 7.226 -4.281 1.00 96.19 81 LEU A C 1
ATOM 590 O O . LEU A 1 81 ? -4.313 6.132 -4.010 1.00 96.19 81 LEU A O 1
ATOM 594 N N . LEU A 1 82 ? -6.093 7.356 -4.594 1.00 94.19 82 LEU A N 1
ATOM 595 C CA . LEU A 1 82 ? -7.071 6.268 -4.444 1.00 94.19 82 LEU A CA 1
ATOM 596 C C . LEU A 1 82 ? -6.812 5.055 -5.365 1.00 94.19 82 LEU A C 1
ATOM 598 O O .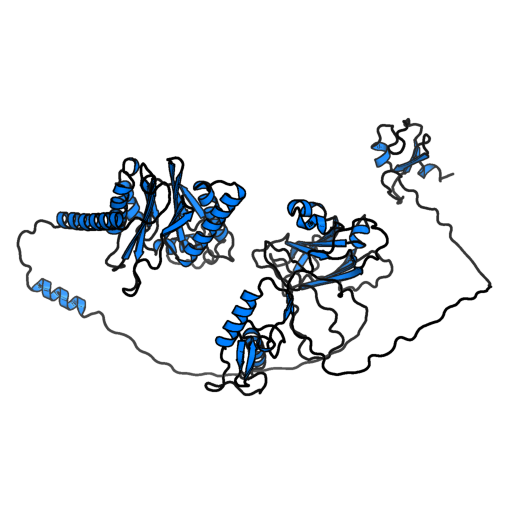 LEU A 1 82 ? -7.209 3.937 -5.039 1.00 94.19 82 LEU A O 1
ATOM 602 N N . ALA A 1 83 ? -6.154 5.251 -6.513 1.00 95.44 83 ALA A N 1
ATOM 603 C CA . ALA A 1 83 ? -5.757 4.150 -7.397 1.00 95.44 83 ALA A CA 1
ATOM 604 C C . ALA A 1 83 ? -4.676 3.270 -6.744 1.00 95.44 83 ALA A C 1
ATOM 606 O O . ALA A 1 83 ? -4.828 2.050 -6.679 1.00 95.44 83 ALA A O 1
ATOM 607 N N . ASP A 1 84 ? -3.646 3.902 -6.179 1.00 97.12 84 ASP A N 1
ATOM 608 C CA . ASP A 1 84 ? -2.583 3.251 -5.410 1.00 97.12 84 ASP A CA 1
ATOM 609 C C . ASP A 1 84 ? -3.153 2.538 -4.181 1.00 97.12 84 ASP A C 1
ATOM 611 O O . ASP A 1 84 ? -2.820 1.382 -3.919 1.00 97.12 84 ASP A O 1
ATOM 615 N N . SER A 1 85 ? -4.081 3.196 -3.473 1.00 95.69 85 SER A N 1
ATOM 616 C CA . SER A 1 85 ? -4.799 2.608 -2.342 1.00 95.69 85 SER A CA 1
ATOM 617 C C . SER A 1 85 ? -5.474 1.287 -2.707 1.00 95.69 85 SER A C 1
ATOM 619 O O . SER A 1 85 ? -5.331 0.316 -1.975 1.00 95.69 85 SER A O 1
ATOM 621 N N . ARG A 1 86 ? -6.186 1.217 -3.842 1.00 96.25 86 ARG A N 1
ATOM 622 C CA . ARG A 1 86 ? -6.874 -0.010 -4.288 1.00 96.25 86 ARG A CA 1
ATOM 623 C C . ARG A 1 86 ? -5.903 -1.151 -4.592 1.00 96.25 86 ARG A C 1
ATOM 625 O O . ARG A 1 86 ? -6.241 -2.298 -4.320 1.00 96.25 86 ARG A O 1
ATOM 632 N N . ASN A 1 87 ? -4.709 -0.847 -5.105 1.00 96.25 87 ASN A N 1
ATOM 633 C CA . ASN A 1 87 ? -3.667 -1.856 -5.291 1.00 96.25 87 ASN A CA 1
ATOM 634 C C . ASN A 1 87 ? -3.207 -2.418 -3.931 1.00 96.25 87 ASN A C 1
ATOM 636 O O . ASN A 1 87 ? -3.262 -3.625 -3.715 1.00 96.25 87 ASN A O 1
ATOM 640 N N . LEU A 1 88 ? -2.879 -1.546 -2.969 1.00 97.25 88 LEU A N 1
ATOM 641 C CA . LEU A 1 88 ? -2.484 -1.971 -1.618 1.00 97.25 88 LEU A CA 1
ATOM 642 C C . LEU A 1 88 ? -3.599 -2.720 -0.867 1.00 97.25 88 LEU A C 1
ATOM 644 O O . LEU A 1 88 ? -3.300 -3.675 -0.157 1.00 97.25 88 LEU A O 1
ATOM 648 N N . VAL A 1 89 ? -4.875 -2.352 -1.053 1.00 97.94 89 VAL A N 1
ATOM 649 C CA . VAL A 1 89 ? -6.032 -3.109 -0.526 1.00 97.94 89 VAL A CA 1
ATOM 650 C C . VAL A 1 89 ? -6.016 -4.552 -1.031 1.00 97.94 89 VAL A C 1
ATOM 652 O O . VAL A 1 89 ? -6.241 -5.470 -0.245 1.00 97.94 89 VAL A O 1
ATOM 655 N N . ASN A 1 90 ? -5.772 -4.760 -2.326 1.00 97.56 90 ASN A N 1
ATOM 656 C CA . ASN A 1 90 ? -5.759 -6.096 -2.917 1.00 97.56 90 ASN A CA 1
ATOM 657 C C . ASN A 1 90 ? -4.549 -6.899 -2.425 1.00 97.56 90 ASN A C 1
ATOM 659 O O . ASN A 1 90 ? -4.737 -7.991 -1.905 1.00 97.56 90 ASN A O 1
ATOM 663 N N . VAL A 1 91 ? -3.346 -6.316 -2.444 1.00 97.50 91 VAL A N 1
ATOM 664 C CA . VAL A 1 91 ? -2.132 -6.958 -1.906 1.00 97.50 91 VAL A CA 1
ATOM 665 C C . VAL A 1 91 ? -2.308 -7.355 -0.435 1.00 97.50 91 VAL A C 1
ATOM 667 O O . VAL A 1 91 ? -1.972 -8.472 -0.054 1.00 97.50 91 VAL A O 1
ATOM 670 N N . ALA A 1 92 ? -2.898 -6.489 0.395 1.00 98.06 92 ALA A N 1
ATOM 671 C CA . ALA A 1 92 ? -3.166 -6.797 1.799 1.00 98.06 92 ALA A CA 1
ATOM 672 C C . ALA A 1 92 ? -4.189 -7.940 1.981 1.00 98.06 92 ALA A C 1
ATOM 674 O O . ALA A 1 92 ? -4.047 -8.755 2.893 1.00 98.06 92 ALA A O 1
ATOM 675 N N . ARG A 1 93 ? -5.206 -8.025 1.112 1.00 98.44 93 ARG A N 1
ATOM 676 C CA . ARG A 1 93 ? -6.191 -9.123 1.102 1.00 98.44 93 ARG A CA 1
ATOM 677 C C . ARG A 1 93 ? -5.575 -10.441 0.658 1.00 98.44 93 ARG A C 1
ATOM 679 O O . ARG A 1 93 ? -5.823 -11.458 1.299 1.00 98.44 93 ARG A O 1
ATOM 686 N N . ASP A 1 94 ? -4.761 -10.414 -0.390 1.00 97.88 94 ASP A N 1
ATOM 687 C CA . ASP A 1 94 ? -4.094 -11.599 -0.922 1.00 97.88 94 ASP A CA 1
ATOM 688 C C . ASP A 1 94 ? -3.097 -12.155 0.104 1.00 97.88 94 ASP A C 1
ATOM 690 O O . ASP A 1 94 ? -3.107 -13.349 0.391 1.00 97.88 94 ASP A O 1
ATOM 694 N N . GLU A 1 95 ? -2.304 -11.298 0.756 1.00 97.69 95 GLU A N 1
ATOM 695 C CA . GLU A 1 95 ? -1.420 -11.683 1.867 1.00 97.69 95 GLU A CA 1
ATOM 696 C C . GLU A 1 95 ? -2.196 -12.285 3.055 1.00 97.69 95 GLU A C 1
ATOM 698 O O . GLU A 1 95 ? -1.796 -13.324 3.586 1.00 97.69 95 GLU A O 1
ATOM 703 N N . ALA A 1 96 ? -3.337 -11.699 3.441 1.00 97.12 96 ALA A N 1
ATOM 704 C CA . ALA A 1 96 ? -4.192 -12.242 4.499 1.00 97.12 96 ALA A CA 1
ATOM 705 C C . ALA A 1 96 ? -4.793 -13.614 4.135 1.00 97.12 96 ALA A C 1
ATOM 707 O O . ALA A 1 96 ? -4.748 -14.550 4.940 1.00 97.12 96 ALA A O 1
ATOM 708 N N . ALA A 1 97 ? -5.312 -13.763 2.913 1.00 96.81 97 ALA A N 1
ATOM 709 C CA . ALA A 1 97 ? -5.887 -15.010 2.414 1.00 96.81 97 ALA A CA 1
ATOM 710 C C . ALA A 1 97 ? -4.828 -16.117 2.266 1.00 96.81 97 ALA A C 1
ATOM 712 O O . ALA A 1 97 ? -5.061 -17.259 2.674 1.00 96.81 97 ALA A O 1
ATOM 713 N N . ASN A 1 98 ? -3.644 -15.779 1.750 1.00 96.81 98 ASN A N 1
ATOM 714 C CA . ASN A 1 98 ? -2.504 -16.688 1.642 1.00 96.81 98 ASN A CA 1
ATOM 715 C C . ASN A 1 98 ? -2.030 -17.157 3.022 1.00 96.81 98 ASN A C 1
ATOM 717 O O . ASN A 1 98 ? -1.844 -18.355 3.229 1.00 96.81 98 ASN A O 1
ATOM 721 N N . TYR A 1 99 ? -1.896 -16.247 3.993 1.00 97.38 99 TYR A N 1
ATOM 722 C CA . TYR A 1 99 ? -1.535 -16.604 5.367 1.00 97.38 99 TYR A CA 1
ATOM 723 C C . TYR A 1 99 ? -2.544 -17.588 5.973 1.00 97.38 99 TYR A C 1
ATOM 725 O O . TYR A 1 99 ? -2.163 -18.643 6.477 1.00 97.38 99 TYR A O 1
ATOM 733 N N . LYS A 1 100 ? -3.841 -17.291 5.847 1.00 94.75 100 LYS A N 1
ATOM 734 C CA . LYS A 1 100 ? -4.927 -18.140 6.357 1.00 94.75 100 LYS A CA 1
ATOM 735 C C . LYS A 1 100 ? -4.968 -19.521 5.709 1.00 94.75 100 LYS A C 1
ATOM 737 O O . LYS A 1 100 ? -5.240 -20.507 6.388 1.00 94.75 100 LYS A O 1
ATOM 742 N N . THR A 1 101 ? -4.647 -19.598 4.420 1.00 96.38 101 THR A N 1
ATOM 743 C CA . THR A 1 101 ? -4.577 -20.855 3.660 1.00 96.38 101 THR A CA 1
ATOM 744 C C . THR A 1 101 ? -3.367 -21.699 4.075 1.00 96.38 101 THR A C 1
ATOM 746 O O . THR A 1 101 ? -3.492 -22.910 4.233 1.00 96.38 101 THR A O 1
ATOM 749 N N . ASN A 1 102 ? -2.211 -21.067 4.304 1.00 96.31 102 ASN A N 1
ATOM 750 C CA . ASN A 1 102 ? -0.957 -21.753 4.631 1.00 96.31 102 ASN A CA 1
ATOM 751 C C . ASN A 1 102 ? -0.845 -22.163 6.109 1.00 96.31 102 ASN A C 1
ATOM 753 O O . ASN A 1 102 ? -0.263 -23.204 6.410 1.00 96.31 102 ASN A O 1
ATOM 757 N N . TYR A 1 103 ? -1.377 -21.354 7.031 1.00 95.69 103 TYR A N 1
ATOM 758 C CA . TYR A 1 103 ? -1.226 -21.545 8.480 1.00 95.69 103 TYR A CA 1
ATOM 759 C C . TYR A 1 103 ? -2.524 -21.947 9.199 1.00 95.69 103 TYR A C 1
ATOM 761 O O . TYR A 1 103 ? -2.481 -22.310 10.372 1.00 95.69 103 TYR A O 1
ATOM 769 N N . GLY A 1 104 ? -3.681 -21.895 8.529 1.00 94.00 104 GLY A N 1
ATOM 770 C CA . GLY A 1 104 ? -4.983 -22.272 9.096 1.00 94.00 104 GLY A CA 1
ATOM 771 C C . GLY A 1 104 ? -5.571 -21.278 10.110 1.00 94.00 104 GLY A C 1
ATOM 772 O O . GLY A 1 104 ? -6.692 -21.479 10.574 1.00 94.00 104 GLY A O 1
ATOM 773 N N . SER A 1 105 ? -4.850 -20.205 10.446 1.00 94.31 105 SER A N 1
ATOM 774 C CA . SER A 1 105 ? -5.270 -19.153 11.378 1.00 94.31 105 SER A CA 1
ATOM 775 C C . SER A 1 105 ? -5.402 -17.794 10.688 1.00 94.31 105 SER A C 1
ATOM 777 O O . SER A 1 105 ? -4.814 -17.552 9.636 1.00 94.31 105 SER A O 1
ATOM 779 N N . SER A 1 106 ? -6.132 -16.871 11.312 1.00 94.00 106 SER A N 1
ATOM 780 C CA . SER A 1 106 ? -6.123 -15.457 10.928 1.00 94.00 106 SER A CA 1
ATOM 781 C C . SER A 1 106 ? -4.705 -14.863 10.955 1.00 94.00 106 SER A C 1
ATOM 783 O O . SER A 1 106 ? -3.848 -15.305 11.725 1.00 94.00 106 SER A O 1
ATOM 785 N N . ILE A 1 107 ? -4.453 -13.868 10.099 1.00 96.88 107 ILE A N 1
ATOM 786 C CA . ILE A 1 107 ? -3.164 -13.167 10.016 1.00 96.88 107 ILE A CA 1
ATOM 787 C C . ILE A 1 107 ? -3.002 -12.169 11.183 1.00 96.88 107 ILE A C 1
ATOM 789 O O . ILE A 1 107 ? -3.889 -11.334 11.387 1.00 96.88 107 ILE A O 1
ATOM 793 N N . PRO A 1 108 ? -1.889 -12.188 11.943 1.00 96.44 108 PRO A N 1
ATOM 794 C CA . PRO A 1 108 ? -1.614 -11.161 12.950 1.00 96.44 108 PRO A CA 1
ATOM 795 C C . PRO A 1 108 ? -1.394 -9.790 12.297 1.00 96.44 108 PRO A C 1
ATOM 797 O O . PRO A 1 108 ? -0.664 -9.698 11.305 1.00 96.44 108 PRO A O 1
ATOM 800 N N . LEU A 1 109 ? -1.944 -8.709 12.870 1.00 97.06 109 LEU A N 1
ATOM 801 C CA . LEU A 1 109 ? -1.882 -7.375 12.247 1.00 97.06 109 LEU A CA 1
ATOM 802 C C . LEU A 1 109 ? -0.446 -6.920 11.988 1.00 97.06 109 LEU A C 1
ATOM 804 O O . LEU A 1 109 ? -0.154 -6.429 10.903 1.00 97.06 109 LEU A O 1
ATOM 808 N N . LYS A 1 110 ? 0.458 -7.130 12.954 1.00 96.44 110 LYS A N 1
ATOM 809 C CA . LYS A 1 110 ? 1.881 -6.814 12.780 1.00 96.44 110 LYS A CA 1
ATOM 810 C C . LYS A 1 110 ? 2.483 -7.514 11.555 1.00 96.44 110 LYS A C 1
ATOM 812 O O . LYS A 1 110 ? 3.204 -6.880 10.798 1.00 96.44 110 LYS A O 1
ATOM 817 N N . TYR A 1 111 ? 2.174 -8.796 11.345 1.00 96.88 111 TYR A N 1
ATOM 818 C CA . TYR A 1 111 ? 2.705 -9.543 10.203 1.00 96.88 111 TYR A CA 1
ATOM 819 C C . TYR A 1 111 ? 2.173 -8.962 8.888 1.00 96.88 111 TYR A C 1
ATOM 821 O O . TYR A 1 111 ? 2.956 -8.705 7.979 1.00 96.88 111 TYR A O 1
ATOM 829 N N . LEU A 1 112 ? 0.869 -8.674 8.800 1.00 98.06 112 LEU A N 1
ATOM 830 C CA . LEU A 1 112 ? 0.295 -8.006 7.627 1.00 98.06 112 LEU A CA 1
ATOM 831 C C . LEU A 1 112 ? 0.928 -6.625 7.385 1.00 98.06 112 LEU A C 1
ATOM 833 O O . LEU A 1 112 ? 1.267 -6.302 6.248 1.00 98.06 112 LEU A O 1
ATOM 837 N N . ALA A 1 113 ? 1.117 -5.831 8.442 1.00 98.00 113 ALA A N 1
ATOM 838 C CA . ALA A 1 113 ? 1.755 -4.524 8.356 1.00 98.00 113 ALA A CA 1
ATOM 839 C C . ALA A 1 113 ? 3.187 -4.642 7.816 1.00 98.00 113 ALA A C 1
ATOM 841 O O . ALA A 1 113 ? 3.518 -3.939 6.867 1.00 98.00 113 ALA A O 1
ATOM 842 N N . ASP A 1 114 ? 3.994 -5.580 8.326 1.00 97.75 114 ASP A N 1
ATOM 843 C CA . ASP A 1 114 ? 5.354 -5.846 7.840 1.00 97.75 114 ASP A CA 1
ATOM 844 C C . ASP A 1 114 ? 5.361 -6.291 6.354 1.00 97.75 114 ASP A C 1
ATOM 846 O O . ASP A 1 114 ? 6.236 -5.880 5.590 1.00 97.75 114 ASP A O 1
ATOM 850 N N . ARG A 1 115 ? 4.370 -7.080 5.900 1.00 97.88 115 ARG A N 1
ATOM 851 C CA . ARG A 1 115 ? 4.236 -7.510 4.487 1.00 97.88 115 ARG A CA 1
ATOM 852 C C . ARG A 1 115 ? 3.880 -6.352 3.548 1.00 97.88 115 ARG A C 1
ATOM 854 O O . ARG A 1 115 ? 4.553 -6.168 2.533 1.00 97.88 115 ARG A O 1
ATOM 861 N N . VAL A 1 116 ? 2.870 -5.550 3.894 1.00 97.81 116 VAL A N 1
ATOM 862 C CA . VAL A 1 116 ? 2.462 -4.363 3.113 1.00 97.81 116 VAL A CA 1
ATOM 863 C C . VAL A 1 116 ? 3.575 -3.310 3.112 1.00 97.81 116 VAL A C 1
ATOM 865 O O . VAL A 1 116 ? 3.883 -2.736 2.070 1.00 97.81 116 VAL A O 1
ATOM 868 N N . SER A 1 117 ? 4.232 -3.117 4.256 1.00 97.94 117 SER A N 1
ATOM 869 C CA . SER A 1 117 ? 5.379 -2.226 4.445 1.00 97.94 117 SER A CA 1
ATOM 870 C C . SER A 1 117 ? 6.553 -2.601 3.540 1.00 97.94 117 SER A C 1
ATOM 872 O O . SER A 1 117 ? 7.033 -1.762 2.779 1.00 97.94 117 SER A O 1
ATOM 874 N N . LEU A 1 118 ? 6.945 -3.881 3.508 1.00 97.56 118 LEU A N 1
ATOM 875 C CA . LEU A 1 118 ? 8.005 -4.374 2.624 1.00 97.56 118 LEU A CA 1
ATOM 876 C C . LEU A 1 118 ? 7.655 -4.212 1.134 1.00 97.56 118 LEU A C 1
ATOM 878 O O . LEU A 1 118 ? 8.524 -3.861 0.334 1.00 97.56 118 LEU A O 1
ATOM 882 N N . TYR A 1 119 ? 6.391 -4.431 0.760 1.00 97.50 119 TYR A N 1
ATOM 883 C CA . TYR A 1 119 ? 5.914 -4.216 -0.608 1.00 97.50 119 TYR A CA 1
ATOM 884 C C . TYR A 1 119 ? 5.966 -2.731 -1.008 1.00 97.50 119 TYR A C 1
ATOM 886 O O . TYR A 1 119 ? 6.472 -2.398 -2.081 1.00 97.50 119 TYR A O 1
ATOM 894 N N . MET A 1 120 ? 5.539 -1.822 -0.124 1.00 97.25 120 MET A N 1
ATOM 895 C CA . MET A 1 120 ? 5.680 -0.377 -0.339 1.00 97.25 120 MET A CA 1
ATOM 896 C C . MET A 1 120 ? 7.152 0.049 -0.401 1.00 97.25 120 MET A C 1
ATOM 898 O O . MET A 1 120 ? 7.530 0.817 -1.285 1.00 97.25 120 MET A O 1
ATOM 902 N N . HIS A 1 121 ? 8.002 -0.502 0.469 1.00 96.69 121 HIS A N 1
ATOM 903 C CA . HIS A 1 121 ? 9.433 -0.215 0.485 1.00 96.69 121 HIS A CA 1
ATOM 904 C C . HIS A 1 121 ? 10.119 -0.625 -0.824 1.00 96.69 121 HIS A C 1
ATOM 906 O O . HIS A 1 121 ? 10.934 0.135 -1.347 1.00 96.69 121 HIS A O 1
ATOM 912 N N . ALA A 1 122 ? 9.758 -1.777 -1.407 1.00 96.12 122 ALA A N 1
ATOM 913 C CA . ALA A 1 122 ? 10.302 -2.234 -2.688 1.00 96.12 122 ALA A CA 1
ATOM 914 C C . ALA A 1 122 ? 10.100 -1.201 -3.814 1.00 96.12 122 ALA A C 1
ATOM 916 O O . ALA A 1 122 ? 10.993 -1.011 -4.638 1.00 96.12 122 ALA A O 1
ATOM 917 N N . HIS A 1 123 ? 8.996 -0.447 -3.791 1.00 94.94 123 HIS A N 1
ATOM 918 C CA . HIS A 1 123 ? 8.725 0.652 -4.725 1.00 94.94 123 HIS A CA 1
ATOM 919 C C . HIS A 1 123 ? 9.609 1.903 -4.541 1.00 94.94 123 HIS A C 1
ATOM 921 O O . HIS A 1 123 ? 9.518 2.839 -5.335 1.00 94.94 123 HIS A O 1
ATOM 927 N N . THR A 1 124 ? 10.501 1.914 -3.547 1.00 94.69 124 THR A N 1
ATOM 928 C CA . THR A 1 124 ? 11.532 2.951 -3.349 1.00 94.69 124 THR A CA 1
ATOM 929 C C . THR A 1 124 ? 12.934 2.492 -3.778 1.00 94.69 124 THR A C 1
ATOM 931 O O . THR A 1 124 ? 13.835 3.311 -3.929 1.00 94.69 124 THR A O 1
ATOM 934 N N . LEU A 1 125 ? 13.136 1.190 -4.028 1.00 91.56 125 LEU A N 1
ATOM 935 C CA . LEU A 1 125 ? 14.456 0.605 -4.309 1.00 91.56 125 LEU A CA 1
ATOM 936 C C . LEU A 1 125 ? 14.835 0.580 -5.799 1.00 91.56 125 LEU A C 1
ATOM 938 O O . LEU A 1 125 ? 16.008 0.399 -6.134 1.00 91.56 125 LEU A O 1
ATOM 942 N N . TYR A 1 126 ? 13.868 0.749 -6.705 1.00 89.06 126 TYR A N 1
ATOM 943 C CA . TYR A 1 126 ? 14.070 0.606 -8.150 1.00 89.06 126 TYR A CA 1
ATOM 944 C C . TYR A 1 126 ? 13.584 1.847 -8.905 1.00 89.06 126 TYR A C 1
ATOM 946 O O . TYR A 1 126 ? 12.417 2.204 -8.832 1.00 89.06 126 TYR A O 1
ATOM 954 N N . GLY A 1 127 ? 14.454 2.469 -9.707 1.00 86.25 127 GLY A N 1
ATOM 955 C CA . GLY A 1 127 ? 14.111 3.679 -10.472 1.00 86.25 127 GLY A CA 1
ATOM 956 C C . GLY A 1 127 ? 13.126 3.476 -11.635 1.00 86.25 127 GLY A C 1
ATOM 957 O O . GLY A 1 127 ? 12.666 4.458 -12.204 1.00 86.25 127 GLY A O 1
ATOM 958 N N . ALA A 1 128 ? 12.809 2.228 -11.999 1.00 90.25 128 ALA A N 1
ATOM 959 C CA . ALA A 1 128 ? 11.840 1.896 -13.051 1.00 90.25 128 ALA A CA 1
ATOM 960 C C . ALA A 1 128 ? 10.375 1.942 -12.571 1.00 90.25 128 ALA A C 1
ATOM 962 O O . ALA A 1 128 ? 9.457 1.926 -13.387 1.00 90.25 128 ALA A O 1
ATOM 963 N N . ILE A 1 129 ? 10.156 1.995 -11.255 1.00 93.38 129 ILE A N 1
ATOM 964 C CA . ILE A 1 129 ? 8.841 2.120 -10.623 1.00 93.38 129 ILE A CA 1
ATOM 965 C C . ILE A 1 129 ? 8.830 3.371 -9.746 1.00 93.38 129 ILE A C 1
ATOM 967 O O . ILE A 1 129 ? 9.872 3.840 -9.290 1.00 93.38 129 ILE A O 1
ATOM 971 N N . ARG A 1 130 ? 7.642 3.933 -9.525 1.00 95.19 130 ARG A N 1
ATOM 972 C CA . ARG A 1 130 ? 7.461 5.056 -8.600 1.00 95.19 130 ARG A CA 1
ATOM 973 C C . ARG A 1 130 ? 7.040 4.558 -7.210 1.00 95.19 130 ARG A C 1
ATOM 975 O O . ARG A 1 130 ? 6.348 3.533 -7.140 1.00 95.19 130 ARG A O 1
ATOM 982 N N . PRO A 1 131 ? 7.347 5.314 -6.139 1.00 97.06 131 PRO A N 1
ATOM 983 C CA . PRO A 1 131 ? 6.761 5.095 -4.824 1.00 97.06 131 PRO A CA 1
ATOM 984 C C . PRO A 1 131 ? 5.230 5.202 -4.849 1.00 97.06 131 PRO A C 1
ATOM 986 O O . PRO A 1 131 ? 4.630 5.826 -5.737 1.00 97.06 131 PRO A O 1
ATOM 989 N N . PHE A 1 132 ? 4.599 4.608 -3.839 1.00 97.81 132 PHE A N 1
ATOM 990 C CA . PHE A 1 132 ? 3.162 4.715 -3.605 1.00 97.81 132 PHE A CA 1
ATOM 991 C C . PHE A 1 132 ? 2.805 6.114 -3.101 1.00 97.81 132 PHE A C 1
ATOM 993 O O . PHE A 1 132 ? 3.322 6.558 -2.084 1.00 97.81 132 PHE A O 1
ATOM 1000 N N . GLY A 1 133 ? 1.880 6.804 -3.768 1.00 97.50 133 GLY A N 1
ATOM 1001 C CA . GLY A 1 133 ? 1.393 8.124 -3.355 1.00 97.50 133 GLY A CA 1
ATOM 1002 C C . GLY A 1 133 ? 0.323 8.052 -2.264 1.00 97.50 133 GLY A C 1
ATOM 1003 O O . GLY A 1 133 ? -0.673 8.764 -2.358 1.00 97.50 133 GLY A O 1
ATOM 1004 N N . VAL A 1 134 ? 0.459 7.137 -1.300 1.00 98.00 134 VAL A N 1
ATOM 1005 C CA . VAL A 1 134 ? -0.551 6.818 -0.278 1.00 98.00 134 VAL A CA 1
ATOM 1006 C C . VAL A 1 134 ? 0.109 6.407 1.040 1.00 98.00 134 VAL A C 1
ATOM 1008 O O . VAL A 1 134 ? 1.012 5.574 1.043 1.00 98.00 134 VAL A O 1
ATOM 1011 N N . SER A 1 135 ? -0.393 6.947 2.153 1.00 98.31 135 SER A N 1
ATOM 1012 C CA . SER A 1 135 ? -0.189 6.399 3.498 1.00 98.31 135 SER A CA 1
ATOM 1013 C C . SER A 1 135 ? -1.406 5.577 3.910 1.00 98.31 135 SER A C 1
ATOM 1015 O O . SER A 1 135 ? -2.548 5.891 3.555 1.00 98.31 135 SER A O 1
ATOM 1017 N N . VAL A 1 136 ? -1.157 4.528 4.684 1.00 98.12 136 VAL A N 1
ATOM 1018 C CA . VAL A 1 136 ? -2.150 3.530 5.082 1.00 98.12 136 VAL A CA 1
ATOM 1019 C C . VAL A 1 136 ? -2.185 3.422 6.601 1.00 98.12 136 VAL A C 1
ATOM 1021 O O . VAL A 1 136 ? -1.137 3.379 7.237 1.00 98.12 136 VAL A O 1
ATOM 1024 N N . ILE A 1 137 ? -3.380 3.335 7.183 1.00 98.62 137 ILE A N 1
ATOM 1025 C CA . ILE A 1 137 ? -3.590 2.976 8.589 1.00 98.62 137 ILE A CA 1
ATOM 1026 C C . ILE A 1 137 ? -4.324 1.633 8.631 1.00 98.62 137 ILE A C 1
ATOM 1028 O O . ILE A 1 137 ? -5.389 1.494 8.035 1.00 98.62 137 ILE A O 1
ATOM 1032 N N . LEU A 1 138 ? -3.764 0.661 9.347 1.00 98.50 138 LEU A N 1
ATOM 1033 C CA . LEU A 1 138 ? -4.302 -0.679 9.579 1.00 98.50 138 LEU A CA 1
ATOM 1034 C C . LEU A 1 138 ? -4.785 -0.809 11.030 1.00 98.50 138 LEU A C 1
ATOM 1036 O O . LEU A 1 138 ? -4.075 -0.407 11.950 1.00 98.50 138 LEU A O 1
ATOM 1040 N N . ALA A 1 139 ? -5.958 -1.407 11.237 1.00 98.31 139 ALA A N 1
ATOM 1041 C CA . ALA A 1 139 ? -6.576 -1.616 12.548 1.00 98.31 139 ALA A CA 1
ATOM 1042 C C . ALA A 1 139 ? -7.018 -3.072 12.738 1.00 98.31 139 ALA A C 1
ATOM 1044 O O . ALA A 1 139 ? -7.562 -3.675 11.813 1.00 98.31 139 ALA A O 1
ATOM 1045 N N . SER A 1 140 ? -6.831 -3.613 13.943 1.00 97.75 140 SER A N 1
ATOM 1046 C CA . SER A 1 140 ? -7.256 -4.963 14.332 1.00 97.75 140 SER A CA 1
ATOM 1047 C C . SER A 1 140 ? -7.677 -5.024 15.799 1.00 97.75 140 SER A C 1
ATOM 1049 O O . SER A 1 140 ? -7.253 -4.206 16.620 1.00 97.75 140 SER A O 1
ATOM 1051 N N . TYR A 1 141 ? -8.489 -6.026 16.125 1.00 96.56 141 TYR A N 1
ATOM 1052 C CA . TYR A 1 141 ? -8.815 -6.422 17.488 1.00 96.56 141 TYR A CA 1
ATOM 1053 C C . TYR A 1 141 ? -8.876 -7.946 17.568 1.00 96.56 141 TYR A C 1
ATOM 1055 O O . TYR A 1 141 ? -9.781 -8.570 17.014 1.00 96.56 141 TYR A O 1
ATOM 1063 N N . GLU A 1 142 ? -7.924 -8.553 18.267 1.00 92.75 142 GLU A N 1
ATOM 1064 C CA . GLU A 1 142 ? -7.868 -10.004 18.443 1.00 92.75 142 GLU A CA 1
ATOM 1065 C C . GLU A 1 142 ? -7.384 -10.326 19.860 1.00 92.75 142 GLU A C 1
ATOM 1067 O O . GLU A 1 142 ? -6.517 -9.637 20.393 1.00 92.75 142 GLU A O 1
ATOM 1072 N N . ASN A 1 143 ? -7.942 -11.362 20.497 1.00 90.00 143 ASN A N 1
ATOM 1073 C CA . ASN A 1 143 ? -7.569 -11.783 21.858 1.00 90.00 143 ASN A CA 1
ATOM 1074 C C . ASN A 1 143 ? -7.601 -10.635 22.895 1.00 90.00 143 ASN A C 1
ATOM 1076 O O . ASN A 1 143 ? -6.666 -10.461 23.675 1.00 90.00 143 ASN A O 1
ATOM 1080 N N . ASP A 1 144 ? -8.668 -9.826 22.867 1.00 90.38 144 ASP A N 1
ATOM 1081 C CA . ASP A 1 144 ? -8.858 -8.606 23.671 1.00 90.38 144 ASP A CA 1
ATOM 1082 C C . ASP A 1 144 ? -7.797 -7.497 23.479 1.00 90.38 144 ASP A C 1
ATOM 1084 O O . ASP A 1 144 ? -7.808 -6.491 24.195 1.00 90.38 144 ASP A O 1
ATOM 1088 N N . LYS A 1 145 ? -6.916 -7.630 22.481 1.00 93.75 145 LYS A N 1
ATOM 1089 C CA . LYS A 1 145 ? -5.827 -6.696 22.191 1.00 93.75 145 LYS A CA 1
ATOM 1090 C C . LYS A 1 145 ? -6.150 -5.835 20.958 1.00 93.75 145 LYS A C 1
ATOM 1092 O O . LYS A 1 145 ? -6.191 -6.365 19.846 1.00 93.75 145 LYS A O 1
ATOM 1097 N N . PRO A 1 146 ? -6.328 -4.511 21.114 1.00 96.19 146 PRO A N 1
ATOM 1098 C CA . PRO A 1 146 ? -6.395 -3.597 19.984 1.00 96.19 146 PRO 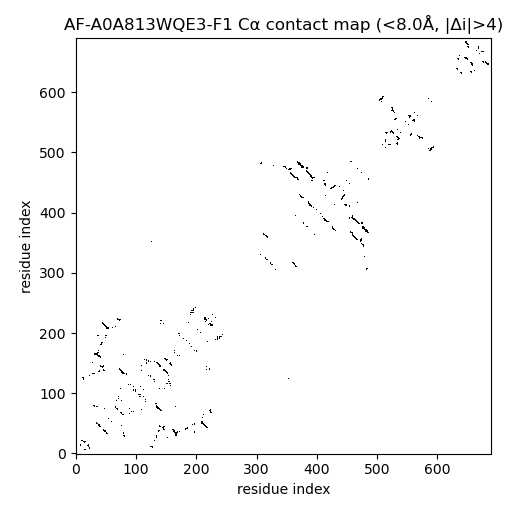A CA 1
ATOM 1099 C C . PRO A 1 146 ? -4.995 -3.314 19.442 1.00 96.19 146 PRO A C 1
ATOM 1101 O O . PRO A 1 146 ? -4.060 -3.043 20.200 1.00 96.19 146 PRO A O 1
ATOM 1104 N N . GLU A 1 147 ? -4.854 -3.350 18.121 1.00 97.00 147 GLU A N 1
ATOM 1105 C CA . GLU A 1 147 ? -3.620 -2.999 17.426 1.00 97.00 147 GLU A CA 1
ATOM 1106 C C . GLU A 1 147 ? -3.913 -2.020 16.284 1.00 97.00 147 GLU A C 1
ATOM 1108 O O . GLU A 1 147 ? -4.876 -2.176 15.533 1.00 97.00 147 GLU A O 1
ATOM 1113 N N . LEU A 1 148 ? -3.059 -1.007 16.155 1.00 98.25 148 LEU A N 1
ATOM 1114 C CA . LEU A 1 148 ? -3.152 0.054 15.158 1.00 98.25 148 LEU A CA 1
ATOM 1115 C C . LEU A 1 148 ? -1.747 0.303 14.606 1.00 98.25 148 LEU A C 1
ATOM 1117 O O . LEU A 1 148 ? -0.819 0.560 15.373 1.00 98.25 148 LEU A O 1
ATOM 1121 N N . TYR A 1 149 ? -1.588 0.223 13.289 1.00 98.56 149 TYR A N 1
ATOM 1122 C CA . TYR A 1 149 ? -0.330 0.480 12.586 1.00 98.56 149 TYR A CA 1
ATOM 1123 C C . TYR A 1 149 ? -0.543 1.533 11.504 1.00 98.56 149 TYR A C 1
ATOM 1125 O O . TYR A 1 149 ? -1.602 1.569 10.884 1.00 98.56 149 TYR A O 1
ATOM 1133 N N . ALA A 1 150 ? 0.471 2.354 11.240 1.00 98.25 150 ALA A N 1
ATOM 1134 C CA . ALA A 1 150 ? 0.510 3.201 10.052 1.00 98.25 150 ALA A CA 1
ATOM 1135 C C . ALA A 1 150 ? 1.747 2.886 9.208 1.00 98.25 150 ALA A C 1
ATOM 1137 O O . ALA A 1 150 ? 2.792 2.521 9.752 1.00 98.25 150 ALA A O 1
ATOM 1138 N N . ILE A 1 151 ? 1.596 3.014 7.890 1.00 98.44 151 ILE A N 1
ATOM 1139 C CA . ILE A 1 151 ? 2.625 2.768 6.879 1.00 98.44 151 ILE A CA 1
ATOM 1140 C C . ILE A 1 151 ? 2.692 3.984 5.951 1.00 98.44 151 ILE A C 1
ATOM 1142 O O . ILE A 1 151 ? 1.670 4.418 5.411 1.00 98.44 151 ILE A O 1
ATOM 1146 N N . GLU A 1 152 ? 3.889 4.532 5.772 1.00 96.88 152 GLU A N 1
ATOM 1147 C CA . GLU A 1 152 ? 4.164 5.668 4.885 1.00 96.88 152 GLU A CA 1
ATOM 1148 C C . GLU A 1 152 ? 4.642 5.217 3.486 1.00 96.88 152 GLU A C 1
ATOM 1150 O O . GLU A 1 152 ? 5.175 4.114 3.354 1.00 96.88 152 GLU A O 1
ATOM 1155 N N . PRO A 1 153 ? 4.557 6.076 2.446 1.00 97.06 153 PRO A N 1
ATOM 1156 C CA . PRO A 1 153 ? 5.165 5.893 1.117 1.00 97.06 153 PRO A CA 1
ATOM 1157 C C . PRO A 1 153 ? 6.616 5.392 1.066 1.00 97.06 153 PRO A C 1
ATOM 1159 O O . PRO A 1 153 ? 7.036 4.823 0.061 1.00 97.06 153 PRO A O 1
ATOM 1162 N N . SER A 1 154 ? 7.385 5.605 2.134 1.00 96.19 154 SER A N 1
ATOM 1163 C CA . SER A 1 154 ? 8.753 5.108 2.327 1.00 96.19 154 SER A CA 1
ATOM 1164 C C . SER A 1 154 ? 8.843 3.590 2.563 1.00 96.19 154 SER A C 1
ATOM 1166 O O . SER A 1 154 ? 9.929 3.012 2.456 1.00 96.19 154 SER A O 1
ATOM 1168 N N . GLY A 1 155 ? 7.724 2.947 2.914 1.00 95.75 155 GLY A N 1
ATOM 1169 C CA . GLY A 1 155 ? 7.702 1.613 3.510 1.00 95.75 155 GLY A CA 1
ATOM 1170 C C . GLY A 1 155 ? 8.201 1.602 4.959 1.00 95.75 155 GLY A C 1
ATOM 1171 O O . GLY A 1 155 ? 8.745 0.605 5.420 1.00 95.75 155 GLY A O 1
ATOM 1172 N N . VAL A 1 156 ? 8.073 2.721 5.680 1.00 96.56 156 VAL A N 1
ATOM 1173 C CA . VAL A 1 156 ? 8.267 2.766 7.135 1.00 96.56 156 VAL A CA 1
ATOM 1174 C C . VAL A 1 156 ? 6.936 2.459 7.814 1.00 96.56 156 VAL A C 1
ATOM 1176 O O . VAL A 1 156 ? 5.919 3.068 7.486 1.00 96.56 156 VAL A O 1
ATOM 1179 N N . SER A 1 157 ? 6.951 1.524 8.766 1.00 96.69 157 SER A N 1
ATOM 1180 C CA . SER A 1 157 ? 5.764 1.058 9.487 1.00 96.69 157 SER A CA 1
ATOM 1181 C C . SER A 1 157 ? 5.966 1.047 11.001 1.00 96.69 157 SER A C 1
ATOM 1183 O O . SER A 1 157 ? 6.889 0.402 11.504 1.00 96.69 157 SER A O 1
ATOM 1185 N N . TYR A 1 158 ? 5.061 1.696 11.736 1.00 97.75 158 TYR A N 1
ATOM 1186 C CA . TYR A 1 158 ? 5.069 1.737 13.202 1.00 97.75 158 TYR A CA 1
ATOM 1187 C C . TYR A 1 158 ? 3.684 1.453 13.788 1.00 97.75 158 TYR A C 1
ATOM 1189 O O . TYR A 1 158 ? 2.660 1.700 13.149 1.00 97.75 158 TYR A O 1
ATOM 1197 N N . GLY A 1 159 ? 3.666 0.938 15.020 1.00 97.62 159 GLY A N 1
ATOM 1198 C CA . GLY A 1 159 ? 2.455 0.788 15.825 1.00 97.62 159 GLY A CA 1
ATOM 1199 C C . GLY A 1 159 ? 2.158 2.062 16.619 1.00 97.62 159 GLY A C 1
ATOM 1200 O O . GLY A 1 159 ? 3.074 2.669 17.174 1.00 97.62 159 GLY A O 1
ATOM 1201 N N . TYR A 1 160 ? 0.886 2.448 16.699 1.00 97.50 160 TYR A N 1
ATOM 1202 C CA . TYR A 1 160 ? 0.432 3.693 17.322 1.00 97.50 160 TYR A CA 1
ATOM 1203 C C . TYR A 1 160 ? -0.704 3.455 18.319 1.00 97.50 160 TYR A C 1
ATOM 1205 O O . TYR A 1 160 ? -1.448 2.485 18.226 1.00 97.50 160 TYR A O 1
ATOM 1213 N N . TYR A 1 161 ? -0.870 4.387 19.258 1.00 96.56 161 TYR A N 1
ATOM 1214 C CA . TYR A 1 161 ? -2.092 4.504 20.063 1.00 96.56 161 TYR A CA 1
ATOM 1215 C C . TYR A 1 161 ? -3.127 5.422 19.399 1.00 96.56 161 TYR A C 1
ATOM 1217 O O . TYR A 1 161 ? -4.326 5.170 19.474 1.00 96.56 161 TYR A O 1
ATOM 1225 N N . ALA A 1 162 ? -2.648 6.469 18.732 1.00 97.19 162 ALA A N 1
ATOM 1226 C CA . ALA A 1 162 ? -3.415 7.350 17.870 1.00 97.19 162 ALA A CA 1
ATOM 1227 C C . ALA A 1 162 ? -2.490 7.841 16.747 1.00 97.19 162 ALA A C 1
ATOM 1229 O O . ALA A 1 162 ? -1.294 8.041 16.980 1.00 97.19 162 ALA A O 1
ATOM 1230 N N . ILE A 1 163 ? -3.020 8.013 15.539 1.00 97.81 163 ILE A N 1
ATOM 1231 C CA . ILE A 1 163 ? -2.276 8.516 14.379 1.00 97.81 163 ILE A CA 1
ATOM 1232 C C . ILE A 1 163 ? -3.201 9.301 13.449 1.00 97.81 163 ILE A C 1
ATOM 1234 O O . ILE A 1 163 ? -4.385 8.987 13.332 1.00 97.81 163 ILE A O 1
ATOM 1238 N N . ALA A 1 164 ? -2.641 10.304 12.777 1.00 97.94 164 ALA A N 1
ATOM 1239 C CA . ALA A 1 164 ? -3.297 11.085 11.741 1.00 97.94 164 ALA A CA 1
ATOM 1240 C C . ALA A 1 164 ? -2.407 11.144 10.491 1.00 97.94 164 ALA A C 1
ATOM 1242 O O . ALA A 1 164 ? -1.187 11.267 10.604 1.00 97.94 164 ALA A O 1
ATOM 1243 N N . ILE A 1 165 ? -3.020 11.074 9.311 1.00 97.69 165 ILE A N 1
ATOM 1244 C CA . ILE A 1 165 ? -2.384 11.205 7.993 1.00 97.69 165 ILE A CA 1
ATOM 1245 C C . ILE A 1 165 ? -3.238 12.110 7.093 1.00 97.69 165 ILE A C 1
ATOM 1247 O O . ILE A 1 165 ? -4.430 12.288 7.335 1.00 97.69 165 ILE A O 1
ATOM 1251 N N . GLY A 1 166 ? -2.648 12.672 6.038 1.00 96.12 166 GLY A N 1
ATOM 1252 C CA . GLY A 1 166 ? -3.334 13.598 5.130 1.00 96.12 166 GLY A CA 1
ATOM 1253 C C . GLY A 1 166 ? -3.106 15.078 5.459 1.00 96.12 166 GLY A C 1
ATOM 1254 O O . GLY A 1 166 ? -2.247 15.430 6.267 1.00 96.12 166 GLY A O 1
ATOM 1255 N N . LYS A 1 167 ? -3.877 15.948 4.804 1.00 94.12 167 LYS A N 1
ATOM 1256 C CA . LYS A 1 167 ? -3.692 17.407 4.745 1.00 94.12 167 LYS A CA 1
ATOM 1257 C C . LYS A 1 167 ? -3.603 18.097 6.103 1.00 94.12 167 LYS A C 1
ATOM 1259 O O . LYS A 1 167 ? -2.714 18.923 6.297 1.00 94.12 167 LYS A O 1
ATOM 1264 N N . ALA A 1 168 ? -4.485 17.765 7.046 1.00 95.19 168 ALA A N 1
ATOM 1265 C CA . ALA A 1 168 ? -4.515 18.396 8.365 1.00 95.19 168 ALA A CA 1
ATOM 1266 C C . ALA A 1 168 ? -3.923 17.517 9.485 1.00 95.19 168 ALA A C 1
ATOM 1268 O O . ALA A 1 168 ? -4.201 17.746 10.663 1.00 95.19 168 ALA A O 1
ATOM 1269 N N . ALA A 1 169 ? -3.081 16.529 9.145 1.00 95.69 169 ALA A N 1
ATOM 1270 C CA . ALA A 1 169 ? -2.553 15.539 10.091 1.00 95.69 169 ALA A CA 1
ATOM 1271 C C . ALA A 1 169 ? -1.903 16.143 11.350 1.00 95.69 169 ALA A C 1
ATOM 1273 O O . ALA A 1 169 ? -2.089 15.617 12.444 1.00 95.69 169 ALA A O 1
ATOM 1274 N N . GLN A 1 170 ? -1.179 17.261 11.222 1.00 95.12 170 GLN A N 1
ATOM 1275 C CA . GLN A 1 170 ? -0.540 17.921 12.366 1.00 95.12 170 GLN A CA 1
ATOM 1276 C C . GLN A 1 170 ? -1.564 18.518 13.347 1.00 95.12 170 GLN A C 1
ATOM 1278 O O . GLN A 1 170 ? -1.401 18.364 14.554 1.00 95.12 170 GLN A O 1
ATOM 1283 N N . ASN A 1 171 ? -2.627 19.153 12.845 1.00 95.81 171 ASN A N 1
ATOM 1284 C CA . ASN A 1 171 ? -3.694 19.705 13.685 1.00 95.81 171 ASN A CA 1
ATOM 1285 C C . ASN A 1 171 ? -4.512 18.572 14.315 1.00 95.81 171 ASN A C 1
ATOM 1287 O O . ASN A 1 171 ? -4.759 18.582 15.517 1.00 95.81 171 ASN A O 1
ATOM 1291 N N . ALA A 1 172 ? -4.843 17.546 13.523 1.00 96.94 172 ALA A N 1
ATOM 1292 C CA . ALA A 1 172 ? -5.560 16.366 13.999 1.00 96.94 172 ALA A CA 1
ATOM 1293 C C . ALA A 1 172 ? -4.790 15.655 15.115 1.00 96.94 172 ALA A C 1
ATOM 1295 O O . ALA A 1 172 ? -5.384 15.251 16.107 1.00 96.94 172 ALA A O 1
ATOM 1296 N N . LYS A 1 173 ? -3.459 15.562 15.008 1.00 96.31 173 LYS A N 1
ATOM 1297 C CA . LYS A 1 173 ? -2.608 15.018 16.070 1.00 96.31 173 LYS A CA 1
ATOM 1298 C C . LYS A 1 173 ? -2.711 15.823 17.373 1.00 96.31 173 LYS A C 1
ATOM 1300 O O . LYS A 1 173 ? -2.832 15.211 18.429 1.00 96.31 173 LYS A O 1
ATOM 1305 N N . THR A 1 174 ? -2.716 17.155 17.308 1.00 96.69 174 THR A N 1
ATOM 1306 C CA . THR A 1 174 ? -2.890 18.016 18.494 1.00 96.69 174 THR A CA 1
ATOM 1307 C C . THR A 1 174 ? -4.241 17.792 19.179 1.00 96.69 174 THR A C 1
ATOM 1309 O O . THR A 1 174 ? -4.300 17.781 20.405 1.00 96.69 174 THR A O 1
ATOM 1312 N N . GLU A 1 175 ? -5.318 17.563 18.424 1.00 95.56 175 GLU A N 1
ATOM 1313 C CA . GLU A 1 175 ? -6.621 17.208 19.006 1.00 95.56 175 GLU A CA 1
ATOM 1314 C C . GLU A 1 175 ? -6.629 15.781 19.581 1.00 95.56 175 GLU A C 1
ATOM 1316 O O . GLU A 1 175 ? -7.088 15.565 20.703 1.00 95.56 175 GLU A O 1
ATOM 1321 N N . LEU A 1 176 ? -6.029 14.813 18.877 1.00 95.50 176 LEU A N 1
ATOM 1322 C CA . LEU A 1 176 ? -5.876 13.431 19.351 1.00 95.50 176 LEU A CA 1
ATOM 1323 C C . LEU A 1 176 ? -5.097 13.330 20.672 1.00 95.50 176 LEU A C 1
ATOM 1325 O O . LEU A 1 176 ? -5.414 12.477 21.499 1.00 95.50 176 LEU A O 1
ATOM 1329 N N . GLU A 1 177 ? -4.114 14.204 20.901 1.00 94.69 177 GLU A N 1
ATOM 1330 C CA . GLU A 1 177 ? -3.346 14.270 22.154 1.00 94.69 177 GLU A CA 1
ATOM 1331 C C . GLU A 1 177 ? -4.175 14.767 23.359 1.00 94.69 177 GLU A C 1
ATOM 1333 O O . GLU A 1 177 ? -3.815 14.475 24.501 1.00 94.69 177 GLU A O 1
ATOM 1338 N N . LYS A 1 178 ? -5.309 15.455 23.140 1.00 93.75 178 LYS A N 1
ATOM 1339 C CA . LYS A 1 178 ? -6.235 15.878 24.213 1.00 93.75 178 LYS A CA 1
ATOM 1340 C C . LYS A 1 178 ? -7.166 14.748 24.675 1.00 93.75 178 LYS A C 1
ATOM 1342 O O . LYS A 1 178 ? -7.655 14.780 25.807 1.00 93.75 178 LYS A O 1
ATOM 1347 N N . ILE A 1 179 ? -7.427 13.755 23.821 1.00 91.94 179 ILE A N 1
ATOM 1348 C CA . ILE A 1 179 ? -8.427 12.704 24.059 1.00 91.94 179 ILE A CA 1
ATOM 1349 C C . ILE A 1 179 ? -7.864 11.615 24.986 1.00 91.94 179 ILE A C 1
ATOM 1351 O O . ILE A 1 179 ? -6.836 10.993 24.712 1.00 91.94 179 ILE A O 1
ATOM 1355 N N . LYS A 1 180 ? -8.594 11.282 26.061 1.00 90.75 180 LYS A N 1
ATOM 1356 C CA . LYS A 1 180 ? -8.247 10.199 27.011 1.00 90.75 180 LYS A CA 1
ATOM 1357 C C . LYS A 1 180 ? -8.588 8.799 26.475 1.00 90.75 180 LYS A C 1
ATOM 1359 O O . LYS A 1 180 ? -9.210 7.977 27.148 1.00 90.75 180 LYS A O 1
ATOM 1364 N N . HIS A 1 181 ? -8.148 8.511 25.255 1.00 88.62 181 HIS A N 1
ATOM 1365 C CA . HIS A 1 181 ? -8.591 7.377 24.439 1.00 88.62 181 HIS A CA 1
ATOM 1366 C C . HIS A 1 181 ? -8.452 5.991 25.119 1.00 88.62 181 HIS A C 1
ATOM 1368 O O . HIS A 1 181 ? -9.265 5.104 24.873 1.00 88.62 181 HIS A O 1
ATOM 1374 N N . LYS A 1 182 ? -7.475 5.802 26.024 1.00 87.94 182 LYS A N 1
ATOM 1375 C CA . LYS A 1 182 ? -7.223 4.525 26.733 1.00 87.94 182 LYS A CA 1
ATOM 1376 C C . LYS A 1 182 ? -8.339 4.096 27.691 1.00 87.94 182 LYS A C 1
ATOM 1378 O O . LYS A 1 182 ? -8.443 2.914 28.008 1.00 87.94 182 LYS A O 1
ATOM 1383 N N . GLU A 1 183 ? -9.125 5.044 28.194 1.00 89.88 183 GLU A N 1
ATOM 1384 C CA . GLU A 1 183 ? -10.193 4.786 29.171 1.00 89.88 183 GLU A CA 1
ATOM 1385 C C . GLU A 1 183 ? -11.572 4.682 28.502 1.00 89.88 183 GLU A C 1
ATOM 1387 O O . GLU A 1 183 ? -12.477 4.044 29.046 1.00 89.88 183 GLU A O 1
ATOM 1392 N N . MET A 1 184 ? -11.709 5.264 27.306 1.00 92.69 184 MET A N 1
ATOM 1393 C CA . MET A 1 184 ? -12.955 5.355 26.548 1.00 92.69 184 MET A CA 1
ATOM 1394 C C . MET A 1 184 ? -13.306 4.035 25.854 1.00 92.69 184 MET A C 1
ATOM 1396 O O . MET A 1 184 ? -12.430 3.287 25.403 1.00 92.69 184 MET A O 1
ATOM 1400 N N . ARG A 1 185 ? -14.612 3.769 25.742 1.00 93.94 185 ARG A N 1
ATOM 1401 C CA . ARG A 1 185 ? -15.136 2.695 24.893 1.00 93.94 185 ARG A CA 1
ATOM 1402 C C . ARG A 1 185 ? -15.179 3.162 23.447 1.00 93.94 185 ARG A C 1
ATOM 1404 O O . ARG A 1 185 ? -15.314 4.356 23.184 1.00 93.94 185 ARG A O 1
ATOM 1411 N N . CYS A 1 186 ? -15.145 2.233 22.499 1.00 92.38 186 CYS A N 1
ATOM 1412 C CA . CYS A 1 186 ? -15.173 2.607 21.086 1.00 92.38 186 CYS A CA 1
ATOM 1413 C C . CYS A 1 186 ? -16.452 3.355 20.664 1.00 92.38 186 CYS A C 1
ATOM 1415 O O . CYS A 1 186 ? -16.376 4.188 19.771 1.00 92.38 186 CYS A O 1
ATOM 1417 N N . GLN A 1 187 ? -17.599 3.129 21.319 1.00 90.75 187 GLN A N 1
ATOM 1418 C CA . GLN A 1 187 ? -18.833 3.896 21.067 1.00 90.75 187 GLN A CA 1
ATOM 1419 C C . GLN A 1 187 ? -18.671 5.394 21.367 1.00 90.75 187 GLN A C 1
ATOM 1421 O O . GLN A 1 187 ? -19.078 6.225 20.560 1.00 90.75 187 GLN A O 1
ATOM 1426 N N . ASP A 1 188 ? -18.026 5.737 22.483 1.00 93.12 188 ASP A N 1
ATOM 1427 C CA . ASP A 1 188 ? -17.744 7.129 22.846 1.00 93.12 188 ASP A CA 1
ATOM 1428 C C . ASP A 1 188 ? -16.636 7.707 21.951 1.00 93.12 188 ASP A C 1
ATOM 1430 O O . ASP A 1 188 ? -16.713 8.846 21.497 1.00 93.12 188 ASP A O 1
ATOM 1434 N N . LEU A 1 189 ? -15.625 6.892 21.626 1.00 95.38 189 LEU A N 1
ATOM 1435 C CA . LEU A 1 189 ? -14.489 7.304 20.800 1.00 95.38 189 LEU A CA 1
ATOM 1436 C C . LEU A 1 189 ? -14.869 7.616 19.342 1.00 95.38 189 LEU A C 1
ATOM 1438 O O . LEU A 1 189 ? -14.198 8.428 18.711 1.00 95.38 189 LEU A O 1
ATOM 1442 N N . VAL A 1 190 ? -15.944 7.026 18.803 1.00 96.50 190 VAL A N 1
ATOM 1443 C CA . VAL A 1 190 ? -16.487 7.402 17.481 1.00 96.50 190 VAL A CA 1
ATOM 1444 C C . VAL A 1 190 ? -16.909 8.879 17.464 1.00 96.50 190 VAL A C 1
ATOM 1446 O O . VAL A 1 190 ? -16.643 9.564 16.479 1.00 96.50 190 VAL A O 1
ATOM 1449 N N . LYS A 1 191 ? -17.483 9.397 18.558 1.00 95.81 191 LYS A N 1
ATOM 1450 C CA . LYS A 1 191 ? -17.901 10.806 18.674 1.00 95.81 191 LYS A CA 1
ATOM 1451 C C . LYS A 1 191 ? -16.705 11.756 18.661 1.00 95.81 191 LYS A C 1
ATOM 1453 O O . LYS A 1 191 ? -16.685 12.710 17.889 1.00 95.81 191 LYS A O 1
ATOM 1458 N N . GLU A 1 192 ? -15.675 11.441 19.442 1.00 95.81 192 GLU A N 1
ATOM 1459 C CA . GLU A 1 192 ? -14.424 12.210 19.464 1.00 95.81 192 GLU A CA 1
ATOM 1460 C C . GLU A 1 192 ? -13.675 12.138 18.124 1.00 95.81 192 GLU A C 1
ATOM 1462 O O . GLU A 1 192 ? -13.196 13.150 17.622 1.00 95.81 192 GLU A O 1
ATOM 1467 N N . ALA A 1 193 ? -13.612 10.964 17.485 1.00 96.75 193 ALA A N 1
ATOM 1468 C CA . ALA A 1 193 ? -12.982 10.815 16.173 1.00 96.75 193 ALA A CA 1
ATOM 1469 C C . ALA A 1 193 ? -13.723 11.602 15.074 1.00 96.75 193 ALA A C 1
ATOM 1471 O O . ALA A 1 193 ? -13.077 12.167 14.191 1.00 96.75 193 ALA A O 1
ATOM 1472 N N . ALA A 1 194 ? -15.059 11.679 15.142 1.00 97.25 194 ALA A N 1
ATOM 1473 C CA . ALA A 1 194 ? -15.851 12.552 14.281 1.00 97.25 194 ALA A CA 1
ATOM 1474 C C . ALA A 1 194 ? -15.546 14.032 14.564 1.00 97.25 194 ALA A C 1
ATOM 1476 O O . ALA A 1 194 ? -15.244 14.767 13.623 1.00 97.25 194 ALA A O 1
ATOM 1477 N N . LYS A 1 195 ? -15.532 14.451 15.842 1.00 96.38 195 LYS A N 1
ATOM 1478 C CA . LYS A 1 195 ? -15.162 15.818 16.247 1.00 96.38 195 LYS A CA 1
ATOM 1479 C C . LYS A 1 195 ? -13.803 16.223 15.676 1.00 96.38 195 LYS A C 1
ATOM 1481 O O . LYS A 1 195 ? -13.727 17.248 15.013 1.00 96.38 195 LYS A O 1
ATOM 1486 N N . VAL A 1 196 ? -12.763 15.397 15.835 1.00 97.00 196 VAL A N 1
ATOM 1487 C CA . VAL A 1 196 ? -11.417 15.683 15.300 1.00 97.00 196 VAL A CA 1
ATOM 1488 C C . VAL A 1 196 ? -11.445 15.956 13.795 1.00 97.00 196 VAL A C 1
ATOM 1490 O O . VAL A 1 196 ? -10.825 16.921 13.359 1.00 97.00 196 VAL A O 1
ATOM 1493 N N . ILE A 1 197 ? -12.158 15.150 12.998 1.00 97.19 197 ILE A N 1
ATOM 1494 C CA . ILE A 1 197 ? -12.255 15.369 11.544 1.00 97.19 197 ILE A CA 1
ATOM 1495 C C . ILE A 1 197 ? -12.976 16.687 11.222 1.00 97.19 197 ILE A C 1
ATOM 1497 O O . ILE A 1 197 ? -12.517 17.427 10.356 1.00 97.19 197 ILE A O 1
ATOM 1501 N N . TYR A 1 198 ? -14.062 17.000 11.931 1.00 95.81 198 TYR A N 1
ATOM 1502 C CA . TYR A 1 198 ? -14.807 18.248 11.753 1.00 95.81 198 TYR A CA 1
ATOM 1503 C C . TYR A 1 198 ? -13.986 19.490 12.153 1.00 95.81 198 TYR A C 1
ATOM 1505 O O . TYR A 1 198 ? -13.928 20.444 11.386 1.00 95.81 198 TYR A O 1
ATOM 1513 N N . THR A 1 199 ? -13.278 19.464 13.287 1.00 94.62 199 THR A N 1
ATOM 1514 C CA . THR A 1 199 ? -12.436 20.579 13.771 1.00 94.62 199 THR A CA 1
ATOM 1515 C C . THR A 1 199 ? -11.250 20.897 12.855 1.00 94.62 199 THR A C 1
ATOM 1517 O O . THR A 1 199 ? -10.800 22.040 12.808 1.00 94.62 199 THR A O 1
ATOM 1520 N N . VAL A 1 200 ? -10.715 19.914 12.122 1.00 95.06 200 VAL A N 1
ATOM 1521 C CA . VAL A 1 200 ? -9.560 20.130 11.223 1.00 95.06 200 VAL A CA 1
ATOM 1522 C C . VAL A 1 200 ? -9.940 20.382 9.764 1.00 95.06 200 VAL A C 1
ATOM 1524 O O . VAL A 1 200 ? -9.051 20.585 8.931 1.00 95.06 200 VAL A O 1
ATOM 1527 N N . HIS A 1 201 ? -11.235 20.360 9.452 1.00 94.25 201 HIS A N 1
ATOM 1528 C CA . HIS A 1 201 ? -11.749 20.593 8.113 1.00 94.25 201 HIS A CA 1
ATOM 1529 C C . HIS A 1 201 ? -11.567 22.061 7.680 1.00 94.25 201 HIS A C 1
ATOM 1531 O O . HIS A 1 201 ? -11.688 22.999 8.463 1.00 94.25 201 HIS A O 1
ATOM 1537 N N . ASP A 1 202 ? -11.260 22.272 6.400 1.00 89.75 202 ASP A N 1
ATOM 1538 C CA . ASP A 1 202 ? -10.932 23.580 5.820 1.00 89.75 202 ASP A CA 1
ATOM 1539 C C . ASP A 1 202 ? -12.055 24.025 4.879 1.00 89.75 202 ASP A C 1
ATOM 1541 O O . ASP A 1 202 ? -11.920 23.955 3.654 1.00 89.75 202 ASP A O 1
ATOM 1545 N N . GLU A 1 203 ? -13.167 24.484 5.462 1.00 85.62 203 GLU A N 1
ATOM 1546 C CA . GLU A 1 203 ? -14.404 24.857 4.749 1.00 85.62 203 GLU A CA 1
ATOM 1547 C C . GLU A 1 203 ? -14.188 25.859 3.601 1.00 85.62 203 GLU A C 1
ATOM 1549 O O . GLU A 1 203 ? -14.946 25.891 2.626 1.00 85.62 203 GLU A O 1
ATOM 1554 N N . ILE A 1 204 ? -13.144 26.690 3.703 1.00 84.31 204 ILE A N 1
ATOM 1555 C CA . ILE A 1 204 ? -12.797 27.706 2.703 1.00 84.31 204 ILE A CA 1
ATOM 1556 C C . ILE A 1 204 ? -12.268 27.052 1.420 1.00 84.31 204 ILE A C 1
ATOM 1558 O O . ILE A 1 204 ? -12.569 27.531 0.324 1.00 84.31 204 ILE A O 1
ATOM 1562 N N . LYS A 1 205 ? -11.470 25.981 1.534 1.00 86.31 205 LYS A N 1
ATOM 1563 C CA . LYS A 1 205 ? -10.922 25.259 0.372 1.00 86.31 205 LYS A CA 1
ATOM 1564 C C . LYS A 1 205 ? -11.825 24.112 -0.068 1.00 86.31 205 LYS A C 1
ATOM 1566 O O . LYS A 1 205 ? -12.086 23.974 -1.260 1.00 86.31 205 LYS A O 1
ATOM 1571 N N . ASP A 1 206 ? -12.322 23.329 0.883 1.00 87.75 206 ASP A N 1
ATOM 1572 C CA . ASP A 1 206 ? -12.940 22.025 0.648 1.00 87.75 206 ASP A CA 1
ATOM 1573 C C . ASP A 1 206 ? -14.429 22.035 1.022 1.00 87.75 206 ASP A C 1
ATOM 1575 O O . ASP A 1 206 ? -14.903 21.189 1.764 1.00 87.75 206 ASP A O 1
ATOM 1579 N N . LYS A 1 207 ? -15.184 22.995 0.468 1.00 84.56 207 LYS A N 1
ATOM 1580 C CA . LYS A 1 207 ? -16.583 23.351 0.806 1.0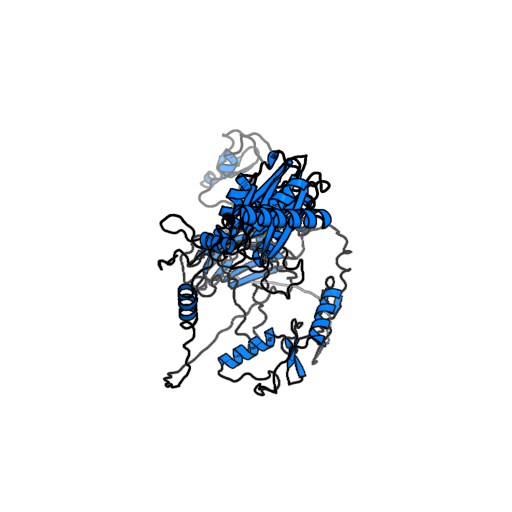0 84.56 207 LYS A CA 1
ATOM 1581 C C . LYS A 1 207 ? -17.585 22.202 1.053 1.00 84.56 207 LYS A C 1
ATOM 1583 O O . LYS A 1 207 ? -18.636 22.433 1.650 1.00 84.56 207 LYS A O 1
ATOM 1588 N N . TYR A 1 208 ? -17.329 21.006 0.533 1.00 88.69 208 TYR A N 1
ATOM 1589 C CA . TYR A 1 208 ? -18.135 19.816 0.782 1.00 88.69 208 TYR A CA 1
ATOM 1590 C C . TYR A 1 208 ? -17.219 18.634 1.099 1.00 88.69 208 TYR A C 1
ATOM 1592 O O . TYR A 1 208 ? -16.312 18.324 0.324 1.00 88.69 208 TYR A O 1
ATOM 1600 N N . PHE A 1 209 ? -17.503 17.925 2.189 1.00 93.44 209 PHE A N 1
ATOM 1601 C CA . PHE A 1 209 ? -16.891 16.638 2.500 1.00 93.44 209 PHE A CA 1
ATOM 1602 C C . PHE A 1 209 ? -17.936 15.647 3.025 1.00 93.44 209 PHE A C 1
ATOM 1604 O O . PHE A 1 209 ? -19.037 16.027 3.420 1.00 93.44 209 PHE A O 1
ATOM 1611 N N . GLU A 1 210 ? -17.585 14.367 2.998 1.00 94.00 210 GLU A N 1
ATOM 1612 C CA . GLU A 1 210 ? -18.339 13.265 3.587 1.00 94.00 210 GLU A CA 1
ATOM 1613 C C . GLU A 1 210 ? -17.439 12.582 4.627 1.00 94.00 210 GLU A C 1
ATOM 1615 O O . GLU A 1 210 ? -16.301 12.213 4.324 1.00 94.00 210 GLU A O 1
ATOM 1620 N N . LEU A 1 211 ? -17.930 12.420 5.855 1.00 96.19 211 LEU A N 1
ATOM 1621 C CA . LEU A 1 211 ? -17.251 11.633 6.881 1.00 96.19 211 LEU A CA 1
ATOM 1622 C C . LEU A 1 211 ? -17.484 10.138 6.603 1.00 96.19 211 LEU A C 1
ATOM 1624 O O . LEU A 1 211 ? -18.624 9.699 6.495 1.00 96.19 211 LEU A O 1
ATOM 1628 N N . GLU A 1 212 ? -16.423 9.336 6.516 1.00 96.75 212 GLU A N 1
ATOM 1629 C CA . GLU A 1 212 ? -16.523 7.869 6.499 1.00 96.75 212 GLU A CA 1
ATOM 1630 C C . GLU A 1 212 ? -15.808 7.297 7.725 1.00 96.75 212 GLU A C 1
ATOM 1632 O O . GLU A 1 212 ? -14.698 7.710 8.062 1.00 96.75 212 GLU A O 1
ATOM 1637 N N . MET A 1 213 ? -16.447 6.347 8.411 1.00 97.31 213 MET A N 1
ATOM 1638 C CA . MET A 1 213 ? -15.919 5.755 9.641 1.00 97.31 213 MET A CA 1
ATOM 1639 C C . MET A 1 213 ? -16.030 4.233 9.631 1.00 97.31 213 MET A C 1
ATOM 1641 O O . MET A 1 213 ? -17.029 3.661 9.189 1.00 97.31 213 MET A O 1
ATOM 1645 N N . GLY A 1 214 ? -15.019 3.578 10.193 1.00 97.38 214 GLY A N 1
ATOM 1646 C CA . GLY A 1 214 ? -15.028 2.151 10.487 1.00 97.38 214 GLY A CA 1
ATOM 1647 C C . GLY A 1 214 ? -14.505 1.880 11.888 1.00 97.38 214 GLY A C 1
ATOM 1648 O O . GLY A 1 214 ? -13.751 2.670 12.451 1.00 97.38 214 GLY A O 1
ATOM 1649 N N . TRP A 1 215 ? -14.907 0.757 12.462 1.00 97.50 215 TRP A N 1
ATOM 1650 C CA . TRP A 1 215 ? -14.484 0.355 13.796 1.00 97.50 215 TRP A CA 1
ATOM 1651 C C . TRP A 1 215 ? -14.243 -1.151 13.872 1.00 97.50 215 TRP A C 1
ATOM 1653 O O . TRP A 1 215 ? -14.746 -1.928 13.056 1.00 97.50 215 TRP A O 1
ATOM 1663 N N . ILE A 1 216 ? -13.470 -1.561 14.868 1.00 97.44 216 ILE A N 1
ATOM 1664 C CA . ILE A 1 216 ? -13.382 -2.951 15.296 1.00 97.44 216 ILE A CA 1
ATOM 1665 C C . ILE A 1 216 ? -13.217 -3.007 16.808 1.00 97.44 216 ILE A C 1
ATOM 1667 O O . ILE A 1 216 ? -12.416 -2.267 17.365 1.00 97.44 216 ILE A O 1
ATOM 1671 N N . GLY A 1 217 ? -13.950 -3.890 17.476 1.00 95.00 217 GLY A N 1
ATOM 1672 C CA . GLY A 1 217 ? -13.813 -4.106 18.910 1.00 95.00 217 GLY A CA 1
ATOM 1673 C C . GLY A 1 217 ? -14.892 -5.021 19.464 1.00 95.00 217 GLY A C 1
ATOM 1674 O O . GLY A 1 217 ? -15.629 -5.665 18.713 1.00 95.00 217 GLY A O 1
ATOM 1675 N N . LYS A 1 218 ? -15.059 -5.007 20.789 1.00 93.00 218 LYS A N 1
ATOM 1676 C CA . LYS A 1 218 ? -16.149 -5.738 21.462 1.00 93.00 218 LYS A CA 1
ATOM 1677 C C . LYS A 1 218 ? -17.537 -5.279 21.000 1.00 93.00 218 LYS A C 1
ATOM 1679 O O . LYS A 1 218 ? -18.454 -6.086 20.935 1.00 93.00 218 LYS A O 1
ATOM 1684 N N . ALA A 1 219 ? -17.680 -4.003 20.633 1.00 90.00 219 ALA A N 1
ATOM 1685 C CA . ALA A 1 219 ? -18.920 -3.427 20.104 1.00 90.00 219 ALA A CA 1
ATOM 1686 C C . ALA A 1 219 ? -19.286 -3.896 18.677 1.00 90.00 219 ALA A C 1
ATOM 1688 O O . ALA A 1 219 ? -20.379 -3.589 18.204 1.00 90.00 219 ALA A O 1
ATOM 1689 N N . SER A 1 220 ? -18.390 -4.609 17.985 1.00 92.81 220 SER A N 1
ATOM 1690 C CA . SER A 1 220 ? -18.585 -5.110 16.618 1.00 92.81 220 SER A CA 1
ATOM 1691 C C . SER A 1 220 ? -18.318 -6.617 16.492 1.00 92.81 220 SER A C 1
ATOM 1693 O O . SER A 1 220 ? -17.909 -7.091 15.433 1.00 92.81 220 SER A O 1
ATOM 1695 N N . ASP A 1 221 ? -18.503 -7.373 17.582 1.00 93.62 221 ASP A N 1
ATOM 1696 C CA . ASP A 1 221 ? -18.245 -8.820 17.669 1.00 93.62 221 ASP A CA 1
ATOM 1697 C C . ASP A 1 221 ? -16.846 -9.227 17.163 1.00 93.62 221 ASP A C 1
ATOM 1699 O O . ASP A 1 221 ? -16.674 -10.247 16.489 1.00 93.62 221 ASP A O 1
ATOM 1703 N N . ASN A 1 222 ? -15.836 -8.402 17.471 1.00 93.94 222 ASN A N 1
ATOM 1704 C CA . ASN A 1 222 ? -14.442 -8.540 17.030 1.00 93.94 222 ASN A CA 1
ATOM 1705 C C . ASN A 1 222 ? -14.262 -8.561 15.498 1.00 93.94 222 ASN A C 1
ATOM 1707 O O . ASN A 1 222 ? -13.265 -9.078 14.994 1.00 93.94 222 ASN A O 1
ATOM 1711 N N . LYS A 1 223 ? -15.212 -7.993 14.745 1.00 95.94 223 LYS A N 1
ATOM 1712 C CA . LYS A 1 223 ? -15.137 -7.856 13.286 1.00 95.94 223 LYS A CA 1
ATOM 1713 C C . LYS A 1 223 ? -14.991 -6.400 12.877 1.00 95.94 223 LYS A C 1
ATOM 1715 O O . LYS A 1 223 ? -15.628 -5.523 13.462 1.00 95.94 223 LYS A O 1
ATOM 1720 N N . PHE A 1 224 ? -14.171 -6.130 11.866 1.00 97.75 224 PHE A N 1
ATOM 1721 C CA . PHE A 1 224 ? -14.077 -4.795 11.295 1.00 97.75 224 PHE A CA 1
ATOM 1722 C C . PHE A 1 224 ? -15.275 -4.528 10.385 1.00 97.75 224 PHE A C 1
ATOM 1724 O O . PHE A 1 224 ? -15.555 -5.281 9.451 1.00 97.75 224 PHE A O 1
ATOM 1731 N N . GLN A 1 225 ? -15.973 -3.430 10.653 1.00 96.50 225 GLN A N 1
ATOM 1732 C CA . GLN A 1 225 ? -17.121 -2.987 9.871 1.00 96.50 225 GLN A CA 1
ATOM 1733 C C . GLN A 1 225 ? -17.177 -1.459 9.815 1.00 96.50 225 GLN A C 1
ATOM 1735 O O . GLN A 1 225 ? -16.596 -0.769 10.655 1.00 96.50 225 GLN A O 1
ATOM 1740 N N . LEU A 1 226 ? -17.912 -0.925 8.839 1.00 96.19 226 LEU A N 1
ATOM 1741 C CA . LEU A 1 226 ? -18.288 0.488 8.848 1.00 96.19 226 LEU A CA 1
ATOM 1742 C C . LEU A 1 226 ? -19.185 0.776 10.061 1.00 96.19 226 LEU A C 1
ATOM 1744 O O . LEU A 1 226 ? -19.953 -0.093 10.488 1.00 96.19 226 LEU A O 1
ATOM 1748 N N . VAL A 1 227 ? -19.086 1.984 10.617 1.00 95.69 227 VAL A N 1
ATOM 1749 C CA . VAL A 1 227 ? -19.902 2.383 11.773 1.00 95.69 227 VAL A CA 1
ATOM 1750 C C . VAL A 1 227 ? -21.393 2.332 11.383 1.00 95.69 227 VAL A C 1
ATOM 1752 O O . VAL A 1 227 ? -21.768 2.895 10.351 1.00 95.69 227 VAL A O 1
ATOM 1755 N N . PRO A 1 228 ? -22.262 1.648 12.156 1.00 94.81 228 PRO A N 1
ATOM 1756 C CA . PRO A 1 228 ? -23.698 1.597 11.880 1.00 94.81 228 PRO A CA 1
ATOM 1757 C C . PRO A 1 228 ? -24.336 2.991 11.864 1.00 94.81 228 PRO A C 1
ATOM 1759 O O . PRO A 1 228 ? -23.992 3.827 12.697 1.00 94.81 228 PRO A O 1
ATOM 1762 N N . ARG A 1 229 ? -25.299 3.226 10.957 1.00 92.88 229 ARG A N 1
ATOM 1763 C CA . ARG A 1 229 ? -25.900 4.559 10.727 1.00 92.88 229 ARG A CA 1
ATOM 1764 C C . ARG A 1 229 ? -26.368 5.247 12.009 1.00 92.88 229 ARG A C 1
ATOM 1766 O O . ARG A 1 229 ? -26.004 6.383 12.235 1.00 92.88 229 ARG A O 1
ATOM 1773 N N . ASN A 1 230 ? -27.060 4.540 12.899 1.00 93.50 230 ASN A N 1
ATOM 1774 C CA . ASN A 1 230 ? -27.530 5.103 14.167 1.00 93.50 230 ASN A CA 1
ATOM 1775 C C . ASN A 1 230 ? -26.403 5.662 15.061 1.00 93.50 230 ASN A C 1
ATOM 1777 O O . ASN A 1 230 ? -26.611 6.670 15.724 1.00 93.50 230 ASN A O 1
ATOM 1781 N N . VAL A 1 231 ? -25.229 5.023 15.080 1.00 94.69 231 VAL A N 1
ATOM 1782 C CA . VAL A 1 231 ? -24.056 5.485 15.847 1.00 94.69 231 VAL A CA 1
ATOM 1783 C C . VAL A 1 231 ? -23.310 6.584 15.082 1.00 94.69 231 VAL A C 1
ATOM 1785 O O . VAL A 1 231 ? -22.803 7.527 15.684 1.00 94.69 231 VAL A O 1
ATOM 1788 N N . PHE A 1 232 ? -23.268 6.479 13.752 1.00 94.94 232 PHE A N 1
ATOM 1789 C CA . PHE A 1 232 ? -22.681 7.484 12.870 1.00 94.94 232 PHE A CA 1
ATOM 1790 C C . PHE A 1 232 ? -23.435 8.820 12.949 1.00 94.94 232 PHE A C 1
ATOM 1792 O O . PHE A 1 232 ? -22.809 9.845 13.187 1.00 94.94 232 PHE A O 1
ATOM 1799 N N . ASP A 1 233 ? -24.764 8.803 12.826 1.00 94.81 233 ASP A N 1
ATOM 1800 C CA . ASP A 1 233 ? -25.624 9.991 12.860 1.00 94.81 233 ASP A CA 1
ATOM 1801 C C . ASP A 1 233 ? -25.518 10.711 14.222 1.00 94.81 233 ASP A C 1
ATOM 1803 O O . ASP A 1 233 ? -25.486 11.940 14.287 1.00 94.81 233 ASP A O 1
ATOM 1807 N N . GLU A 1 234 ? -25.404 9.955 15.324 1.00 95.38 234 GLU A N 1
ATOM 1808 C CA . GLU A 1 234 ? -25.186 10.500 16.672 1.00 95.38 234 GLU A CA 1
ATOM 1809 C C . GLU A 1 234 ? -23.804 11.165 16.812 1.00 95.38 234 GLU A C 1
ATOM 1811 O O . GLU A 1 234 ? -23.687 12.241 17.401 1.00 95.38 234 GLU A O 1
ATOM 1816 N N . ALA A 1 235 ? -22.757 10.552 16.255 1.00 95.69 235 ALA A N 1
ATOM 1817 C CA . ALA A 1 235 ? -21.398 11.089 16.280 1.00 95.69 235 ALA A CA 1
ATOM 1818 C C . ALA A 1 235 ? -21.216 12.307 15.364 1.00 95.69 235 ALA A C 1
ATOM 1820 O O . ALA A 1 235 ? -20.568 13.276 15.756 1.00 95.69 235 ALA A O 1
ATOM 1821 N N . GLU A 1 236 ? -21.818 12.289 14.174 1.00 94.69 236 GLU A N 1
ATOM 1822 C CA . GLU A 1 236 ? -21.817 13.417 13.241 1.00 94.69 236 GLU A CA 1
ATOM 1823 C C . GLU A 1 236 ? -22.568 14.619 13.836 1.00 94.69 236 GLU A C 1
ATOM 1825 O O . GLU A 1 236 ? -22.106 15.757 13.739 1.00 94.69 236 GLU A O 1
ATOM 1830 N N . LYS A 1 237 ? -23.692 14.367 14.520 1.00 95.25 237 LYS A N 1
ATOM 1831 C CA . LYS A 1 237 ? -24.433 15.394 15.255 1.00 95.25 237 LYS A CA 1
ATOM 1832 C C . LYS A 1 237 ? -23.603 15.987 16.400 1.00 95.25 237 LYS A C 1
ATOM 1834 O O . LYS A 1 237 ? -23.469 17.205 16.464 1.00 95.25 237 LYS A O 1
ATOM 1839 N N . TYR A 1 238 ? -23.000 15.148 17.246 1.00 95.38 238 TYR A N 1
ATOM 1840 C CA . TYR A 1 238 ? -22.132 15.595 18.346 1.00 95.38 238 TYR A CA 1
ATOM 1841 C C . TYR A 1 238 ? -20.949 16.448 17.860 1.00 95.38 238 TYR A C 1
ATOM 1843 O O . TYR A 1 238 ? -20.602 17.450 18.487 1.00 95.38 238 TYR A O 1
ATOM 1851 N N . ALA A 1 239 ? -20.337 16.071 16.733 1.00 94.25 239 ALA A N 1
ATOM 1852 C CA . ALA A 1 239 ? -19.237 16.820 16.135 1.00 94.25 239 ALA A CA 1
ATOM 1853 C C . ALA A 1 239 ? -19.669 18.228 15.685 1.00 94.25 239 ALA A C 1
ATOM 1855 O O . ALA A 1 239 ? -18.956 19.193 15.950 1.00 94.25 239 ALA A O 1
ATOM 1856 N N . LYS A 1 240 ? -20.853 18.356 15.068 1.00 92.88 240 LYS A N 1
ATOM 1857 C CA . LYS A 1 240 ? -21.426 19.647 14.645 1.00 92.88 240 LYS A CA 1
ATOM 1858 C C . LYS A 1 240 ? -21.807 20.526 15.841 1.00 92.88 240 LYS A C 1
ATOM 1860 O O . LYS A 1 240 ? -21.372 21.670 15.903 1.00 92.88 240 LYS A O 1
ATOM 1865 N N . GLU A 1 241 ? -22.523 19.971 16.822 1.00 93.44 241 GLU A N 1
ATOM 1866 C CA . GLU A 1 241 ? -22.900 20.684 18.059 1.00 93.44 241 GLU A CA 1
ATOM 1867 C C . GLU A 1 241 ? -21.664 21.167 18.844 1.00 93.44 241 GLU A C 1
ATOM 1869 O O . GLU A 1 241 ? -21.674 22.253 19.421 1.00 93.44 241 GLU A O 1
ATOM 1874 N N . SER A 1 242 ? -20.567 20.397 18.824 1.00 90.06 242 SER A N 1
ATOM 1875 C CA . SER A 1 242 ? -19.299 20.799 19.447 1.00 90.06 242 SER A CA 1
ATOM 1876 C C . SER A 1 242 ? -18.693 22.046 18.798 1.00 90.06 242 SER A C 1
ATOM 1878 O O . SER A 1 242 ? -18.249 22.934 19.522 1.00 90.06 242 SER A O 1
ATOM 1880 N N . LEU A 1 243 ? -18.690 22.135 17.461 1.00 86.94 243 LEU A N 1
ATOM 1881 C CA . LEU A 1 243 ? -18.174 23.308 16.746 1.00 86.94 243 LEU A CA 1
ATOM 1882 C C . LEU A 1 243 ? -19.029 24.552 17.004 1.00 86.94 243 LEU A C 1
ATOM 1884 O O . LEU A 1 243 ? -18.483 25.601 17.333 1.00 86.94 243 LEU A O 1
ATOM 1888 N N . GLU A 1 244 ? -20.357 24.419 16.940 1.00 84.44 244 GLU A N 1
ATOM 1889 C CA . GLU A 1 244 ? -21.283 25.523 17.232 1.00 84.44 244 GLU A CA 1
ATOM 1890 C C . GLU A 1 244 ? -21.052 26.089 18.648 1.00 84.44 244 GLU A C 1
ATOM 1892 O O . GLU A 1 244 ? -21.018 27.305 18.832 1.00 84.44 244 GLU A O 1
ATOM 1897 N N . SER A 1 245 ? -20.801 25.223 19.641 1.00 76.94 245 SER A N 1
ATOM 1898 C CA . SER A 1 245 ? -20.505 25.658 21.014 1.00 76.94 245 SER A CA 1
ATOM 1899 C C . SER A 1 245 ? -19.150 26.365 21.174 1.00 76.94 245 SER A C 1
ATOM 1901 O O . SER A 1 245 ? -19.039 27.299 21.970 1.00 76.94 245 SER A O 1
ATOM 1903 N N . GLU A 1 246 ? -18.131 25.965 20.406 1.00 70.38 246 GLU A N 1
ATOM 1904 C CA . GLU A 1 246 ? -16.808 26.603 20.422 1.00 70.38 246 GLU A CA 1
ATOM 1905 C C . GLU A 1 246 ? -16.852 27.980 19.729 1.00 70.38 246 GLU A C 1
ATOM 1907 O O . GLU A 1 246 ? -16.282 28.947 20.241 1.00 70.38 246 GLU A O 1
ATOM 1912 N N . ASP A 1 247 ? -17.607 28.117 18.634 1.00 67.69 247 ASP A N 1
ATOM 1913 C CA . ASP A 1 247 ? -17.835 29.401 17.956 1.00 67.69 247 ASP A CA 1
ATOM 1914 C C . ASP A 1 247 ? -18.657 30.392 18.809 1.00 67.69 247 ASP A C 1
ATOM 1916 O O . ASP A 1 247 ? -18.380 31.599 18.799 1.00 67.69 247 ASP A O 1
ATOM 1920 N N . GLU A 1 248 ? -19.634 29.914 19.592 1.00 59.34 248 GLU A N 1
ATOM 1921 C CA . GLU A 1 248 ? -20.397 30.760 20.522 1.00 59.34 248 GLU A CA 1
ATOM 1922 C C . GLU A 1 248 ? -19.545 31.296 21.690 1.00 59.34 248 GLU A C 1
ATOM 1924 O O . GLU A 1 248 ? -19.727 32.453 22.084 1.00 59.34 248 GLU A O 1
ATOM 1929 N N . GLU A 1 249 ? -18.575 30.529 22.212 1.00 54.91 249 GLU A N 1
ATOM 1930 C CA . GLU A 1 249 ? -17.628 31.027 23.229 1.00 54.91 249 GLU A CA 1
ATOM 1931 C C . GLU A 1 249 ? -16.630 32.061 22.672 1.00 54.91 249 GLU A C 1
ATOM 1933 O O . GLU A 1 249 ? -16.176 32.946 23.406 1.00 54.91 249 GLU A O 1
ATOM 1938 N N . ILE A 1 250 ? -16.300 31.992 21.376 1.00 50.75 250 ILE A N 1
ATOM 1939 C CA . ILE A 1 250 ? -15.326 32.885 20.723 1.00 50.75 250 ILE A CA 1
ATOM 1940 C C . ILE A 1 250 ? -15.914 34.274 20.411 1.00 50.75 250 ILE A C 1
ATOM 1942 O O . ILE A 1 250 ? -15.160 35.239 20.239 1.00 50.75 250 ILE A O 1
ATOM 1946 N N . LEU A 1 251 ? -17.242 34.439 20.393 1.00 33.00 251 LEU A N 1
ATOM 1947 C CA . LEU A 1 251 ? -17.882 35.742 20.187 1.00 33.00 251 LEU A CA 1
ATOM 1948 C C . LEU A 1 251 ? -17.666 36.681 21.396 1.00 33.00 251 LEU A C 1
ATOM 1950 O O . LEU A 1 251 ? -18.301 36.511 22.442 1.00 33.00 251 LEU A O 1
ATOM 1954 N N . PRO A 1 252 ? -16.862 37.763 21.280 1.00 38.53 252 PRO A N 1
ATOM 1955 C CA . PRO A 1 252 ? -16.756 38.728 22.364 1.00 38.53 252 PRO A CA 1
ATOM 1956 C C . PRO A 1 252 ? -18.114 39.409 22.550 1.00 38.53 252 PRO A C 1
ATOM 1958 O O . PRO A 1 252 ? -18.677 39.933 21.585 1.00 38.53 252 PRO A O 1
ATOM 1961 N N . LYS A 1 253 ? -18.618 39.451 23.794 1.00 38.78 253 LYS A N 1
ATOM 1962 C CA . LYS A 1 253 ? -19.854 40.168 24.165 1.00 38.78 253 LYS A CA 1
ATOM 1963 C C . LYS A 1 253 ? -19.821 41.588 23.594 1.00 38.78 253 LYS A C 1
ATOM 1965 O O . LYS A 1 253 ? -19.159 42.470 24.148 1.00 38.78 253 LYS A O 1
ATOM 1970 N N . ARG A 1 254 ? -20.506 41.802 22.463 1.00 35.09 254 ARG A N 1
ATOM 1971 C CA . ARG A 1 254 ? -20.458 43.067 21.725 1.00 35.09 254 ARG A CA 1
ATOM 1972 C C . ARG A 1 254 ? -20.984 44.185 22.615 1.00 35.09 254 ARG A C 1
ATOM 1974 O O . ARG A 1 254 ? -22.167 44.221 22.937 1.00 35.09 254 ARG A O 1
ATOM 1981 N N . ARG A 1 255 ? -20.115 45.142 22.951 1.00 39.88 255 ARG A N 1
ATOM 1982 C CA . ARG A 1 255 ? -20.570 46.482 23.329 1.00 39.88 255 ARG A CA 1
ATOM 1983 C C . ARG A 1 255 ? -21.270 47.079 22.112 1.00 39.88 255 ARG A C 1
ATOM 1985 O O . ARG A 1 255 ? -20.702 47.087 21.021 1.00 39.88 255 ARG A O 1
ATOM 1992 N N . GLU A 1 256 ? -22.506 47.521 22.292 1.00 34.06 256 GLU A N 1
ATOM 1993 C CA . GLU A 1 256 ? -23.339 48.013 21.200 1.00 34.06 256 GLU A CA 1
ATOM 1994 C C . GLU A 1 256 ? -22.757 49.299 20.593 1.00 34.06 256 GLU A C 1
ATOM 1996 O O . GLU A 1 256 ? -22.524 50.289 21.285 1.00 34.06 256 GLU A O 1
ATOM 2001 N N . GLY A 1 257 ? -22.527 49.286 19.279 1.00 34.38 257 GLY A N 1
ATOM 2002 C CA . GLY A 1 257 ? -22.027 50.427 18.515 1.00 34.38 257 GLY A CA 1
ATOM 2003 C C . GLY A 1 257 ? -22.096 50.134 17.017 1.00 34.38 257 GLY A C 1
ATOM 2004 O O . GLY A 1 257 ? -21.599 49.108 16.557 1.00 34.38 257 GLY A O 1
ATOM 2005 N N . ARG A 1 258 ? -22.765 51.002 16.250 1.00 31.62 258 ARG A N 1
ATOM 2006 C CA . ARG A 1 258 ? -22.992 50.828 14.803 1.00 31.62 258 ARG A CA 1
ATOM 2007 C C . ARG A 1 258 ? -21.860 51.516 14.007 1.00 31.62 258 ARG A C 1
ATOM 2009 O O . ARG A 1 258 ? -21.596 52.682 14.294 1.00 31.62 258 ARG A O 1
ATOM 2016 N N . PRO A 1 259 ? -21.219 50.855 13.020 1.00 38.84 259 PRO A N 1
ATOM 2017 C CA . PRO A 1 259 ? -20.101 51.434 12.264 1.00 38.84 259 PRO A CA 1
ATOM 2018 C C . PRO A 1 259 ? -20.532 52.581 11.334 1.00 38.84 259 PRO A C 1
ATOM 2020 O O . PRO A 1 259 ? -21.699 52.686 10.938 1.00 38.84 259 PRO A O 1
ATOM 2023 N N . THR A 1 260 ? -19.584 53.457 10.993 1.00 44.91 260 THR A N 1
ATOM 2024 C CA . THR A 1 260 ? -19.814 54.703 10.242 1.00 44.91 260 THR A CA 1
ATOM 2025 C C . THR A 1 260 ? -19.636 54.535 8.725 1.00 44.91 260 THR A C 1
ATOM 2027 O O . THR A 1 260 ? -19.084 53.556 8.225 1.00 44.91 260 THR A O 1
ATOM 2030 N N . LYS A 1 261 ? -20.155 55.501 7.949 1.00 42.12 261 LYS A N 1
ATOM 2031 C CA . LYS A 1 261 ? -20.281 55.399 6.480 1.00 42.12 261 LYS A CA 1
ATOM 2032 C C . LYS A 1 261 ? -18.953 55.246 5.721 1.00 42.12 261 LYS A C 1
ATOM 2034 O O . LYS A 1 261 ? -18.960 54.639 4.653 1.00 42.12 261 LYS A O 1
ATOM 2039 N N . GLU A 1 262 ? -17.844 55.754 6.256 1.00 42.47 262 GLU A N 1
ATOM 2040 C CA . GLU A 1 262 ? -16.536 55.749 5.580 1.00 42.47 262 GLU A CA 1
ATOM 2041 C C . GLU A 1 262 ? -15.966 54.330 5.414 1.00 42.47 262 GLU A C 1
ATOM 2043 O O . GLU A 1 262 ? -15.442 53.987 4.351 1.00 42.47 262 GLU A O 1
ATOM 2048 N N . GLU A 1 263 ? -16.158 53.455 6.406 1.00 42.69 263 GLU A N 1
ATOM 2049 C CA . GLU A 1 263 ? -15.699 52.060 6.341 1.00 42.69 263 GLU A CA 1
ATOM 2050 C C . GLU A 1 263 ? -16.397 51.287 5.208 1.00 42.69 263 GLU A C 1
ATOM 2052 O O . GLU A 1 263 ? -15.779 50.469 4.528 1.00 42.69 263 GLU A O 1
ATOM 2057 N N . SER A 1 264 ? -17.667 51.606 4.929 1.00 46.78 264 SER A N 1
ATOM 2058 C CA . SER A 1 264 ? -18.454 50.965 3.864 1.00 46.78 264 SER A CA 1
ATOM 2059 C C . SER A 1 264 ? -18.081 51.407 2.442 1.00 46.78 264 SER A C 1
ATOM 2061 O O . SER A 1 264 ? -18.451 50.724 1.484 1.00 46.78 264 SER A O 1
ATOM 2063 N N . GLN A 1 265 ? -17.370 52.527 2.264 1.00 40.28 265 GLN A N 1
ATOM 2064 C CA . GLN A 1 265 ? -16.868 52.939 0.943 1.00 40.28 265 GLN A CA 1
ATOM 2065 C C . GLN A 1 265 ? -15.559 52.225 0.595 1.00 40.28 265 GLN A C 1
ATOM 2067 O O . GLN A 1 265 ? -15.417 51.732 -0.523 1.00 40.28 265 GLN A O 1
ATOM 2072 N N . LYS A 1 266 ? -14.666 52.053 1.577 1.00 39.84 266 LYS A N 1
ATOM 2073 C CA . LYS A 1 266 ? -13.355 51.405 1.405 1.00 39.84 266 LYS A CA 1
ATOM 2074 C C . LYS A 1 266 ? -13.452 49.955 0.902 1.00 39.84 266 LYS A C 1
ATOM 2076 O O . LYS A 1 266 ? -12.615 49.504 0.127 1.00 39.84 266 LYS A O 1
ATOM 2081 N N . TRP A 1 267 ? -14.516 49.241 1.277 1.00 43.53 267 TRP A N 1
ATOM 2082 C CA . TRP A 1 267 ? -14.800 47.886 0.784 1.00 43.53 267 TRP A CA 1
ATOM 2083 C C . TRP A 1 267 ? -15.274 47.821 -0.676 1.00 43.53 267 TRP A C 1
ATOM 2085 O O . TRP A 1 267 ? -15.111 46.782 -1.312 1.00 43.53 267 TRP A O 1
ATOM 2095 N N . LYS A 1 268 ? -15.844 48.898 -1.235 1.00 39.50 268 LYS A N 1
ATOM 2096 C CA . LYS A 1 268 ? -16.355 48.898 -2.620 1.00 39.50 268 LYS A CA 1
ATOM 2097 C C . LYS A 1 268 ? -15.257 49.102 -3.662 1.00 39.50 268 LYS A C 1
ATOM 2099 O O . LYS A 1 268 ? -15.370 48.568 -4.761 1.00 39.50 268 LYS A O 1
ATOM 2104 N N . GLU A 1 269 ? -14.190 49.819 -3.319 1.00 39.34 269 GLU A N 1
ATOM 2105 C CA . GLU A 1 269 ? -13.050 50.045 -4.220 1.00 39.34 269 GLU A CA 1
ATOM 2106 C C . GLU A 1 269 ? -12.201 48.778 -4.411 1.00 39.34 269 GLU A C 1
ATOM 2108 O O . GLU A 1 269 ? -11.763 48.485 -5.517 1.00 39.34 269 GLU A O 1
ATOM 2113 N N . ILE A 1 270 ? -12.035 47.962 -3.365 1.00 42.31 270 ILE A N 1
ATOM 2114 C CA . ILE A 1 270 ? -11.216 46.735 -3.412 1.00 42.31 270 ILE A CA 1
ATOM 2115 C C . ILE A 1 270 ? -11.791 45.683 -4.383 1.00 42.31 270 ILE A C 1
ATOM 2117 O O . ILE A 1 270 ? -11.043 44.902 -4.974 1.00 42.31 270 ILE A O 1
ATOM 2121 N N . VAL A 1 271 ? -13.112 45.671 -4.589 1.00 41.00 271 VAL A N 1
ATOM 2122 C CA . VAL A 1 271 ? -13.799 44.703 -5.464 1.00 41.00 271 VAL A CA 1
ATOM 2123 C C . VAL A 1 271 ? -13.663 45.058 -6.957 1.00 41.00 271 VAL A C 1
ATOM 2125 O O . VAL A 1 271 ? -13.825 44.181 -7.803 1.00 41.00 271 VAL A O 1
ATOM 2128 N N . SER A 1 272 ? -13.321 46.302 -7.316 1.00 33.59 272 SER A N 1
ATOM 2129 C CA . SER A 1 272 ? -13.316 46.755 -8.719 1.00 33.59 272 SER A CA 1
ATOM 2130 C C . SER A 1 272 ? -12.026 46.453 -9.502 1.00 33.59 272 SER A C 1
ATOM 2132 O O . SER A 1 272 ? -12.033 46.534 -10.728 1.00 33.59 272 SER A O 1
ATOM 2134 N N . MET A 1 273 ? -10.927 46.069 -8.838 1.00 35.78 273 MET A N 1
ATOM 2135 C CA . MET A 1 273 ? -9.590 45.957 -9.458 1.00 35.78 273 MET A CA 1
ATOM 2136 C C . MET A 1 273 ? -9.165 44.542 -9.910 1.00 35.78 273 MET A C 1
ATOM 2138 O O . MET A 1 273 ? -7.985 44.304 -10.166 1.00 35.78 273 MET A O 1
ATOM 2142 N N . ARG A 1 274 ? -10.085 43.575 -10.034 1.00 35.53 274 ARG A N 1
ATOM 2143 C CA . ARG A 1 274 ? -9.768 42.208 -10.505 1.00 35.53 274 ARG A CA 1
ATOM 2144 C C . ARG A 1 274 ? -10.687 41.745 -11.638 1.00 35.53 274 ARG A C 1
ATOM 2146 O O . ARG A 1 274 ? -11.573 40.939 -11.383 1.00 35.53 274 ARG A O 1
ATOM 2153 N N . ASN A 1 275 ? -10.469 42.238 -12.868 1.00 31.58 275 ASN A N 1
ATOM 2154 C CA . ASN A 1 275 ? -10.955 41.609 -14.117 1.00 31.58 275 ASN A CA 1
ATOM 2155 C C . ASN A 1 275 ? -10.469 42.315 -15.413 1.00 31.58 275 ASN A C 1
ATOM 2157 O O . ASN A 1 275 ? -11.276 42.933 -16.097 1.00 31.58 275 ASN A O 1
ATOM 2161 N N . ILE A 1 276 ? -9.189 42.202 -15.810 1.00 30.03 276 ILE A N 1
ATOM 2162 C CA . ILE A 1 276 ? -8.778 42.393 -17.228 1.00 30.03 276 ILE A CA 1
ATOM 2163 C C . ILE A 1 276 ? -7.521 41.557 -17.562 1.00 30.03 276 ILE A C 1
ATOM 2165 O O . ILE A 1 276 ? -6.483 41.769 -16.938 1.00 30.03 276 ILE A O 1
ATOM 2169 N N . ASN A 1 277 ? -7.616 40.642 -18.546 1.00 30.20 277 ASN A N 1
ATOM 2170 C CA . ASN A 1 277 ? -6.694 40.453 -19.699 1.00 30.20 277 ASN A CA 1
ATOM 2171 C C . ASN A 1 277 ? -6.666 39.011 -20.272 1.00 30.20 277 ASN A C 1
ATOM 2173 O O . ASN A 1 277 ? -6.116 38.091 -19.674 1.00 30.20 277 ASN A O 1
ATOM 2177 N N . GLN A 1 278 ? -7.159 38.871 -21.508 1.00 28.58 278 GLN A N 1
ATOM 2178 C CA . GLN A 1 278 ? -6.666 37.953 -22.553 1.00 28.58 278 GLN A CA 1
ATOM 2179 C C . GLN A 1 278 ? -6.256 38.827 -23.756 1.00 28.58 278 GLN A C 1
ATOM 2181 O O . GLN A 1 278 ? -6.767 39.945 -23.868 1.00 28.58 278 GLN A O 1
ATOM 2186 N N . PRO A 1 279 ? -5.372 38.360 -24.659 1.00 33.31 279 PRO A N 1
ATOM 2187 C CA . PRO A 1 279 ? -5.853 38.090 -26.025 1.00 33.31 279 PRO A CA 1
ATOM 2188 C C . PRO A 1 279 ? -5.133 36.936 -26.766 1.00 33.31 279 PRO A C 1
ATOM 2190 O O . PRO A 1 279 ? -4.234 36.282 -26.243 1.00 33.31 279 PRO A O 1
ATOM 2193 N N . SER A 1 280 ? -5.566 36.694 -28.007 1.00 26.70 280 SER A N 1
ATOM 2194 C CA . SER A 1 280 ? -5.187 35.604 -28.921 1.00 26.70 280 SER A CA 1
ATOM 2195 C C . SER A 1 280 ? -4.464 36.090 -30.195 1.00 26.70 280 SER A C 1
ATOM 2197 O O . SER A 1 280 ? -4.630 37.250 -30.562 1.00 26.70 280 SER A O 1
ATOM 2199 N N . GLN A 1 281 ? -3.735 35.189 -30.889 1.00 27.80 281 GLN A N 1
ATOM 2200 C CA . GLN A 1 281 ? -3.741 34.920 -32.360 1.00 27.80 281 GLN A CA 1
ATOM 2201 C C . GLN A 1 281 ? -2.406 34.348 -32.921 1.00 27.80 281 GLN A C 1
ATOM 2203 O O . GLN A 1 281 ? -1.333 34.579 -32.374 1.00 27.80 281 GLN A O 1
ATOM 2208 N N . HIS A 1 282 ? -2.501 33.581 -34.023 1.00 27.12 282 HIS A N 1
ATOM 2209 C CA . HIS A 1 282 ? -1.388 33.052 -34.847 1.00 27.12 282 HIS A CA 1
ATOM 2210 C C . HIS A 1 282 ? -0.910 34.076 -35.906 1.00 27.12 282 HIS A C 1
ATOM 2212 O O . HIS A 1 282 ? -1.649 35.017 -36.197 1.00 27.12 282 HIS A O 1
ATOM 2218 N N . PRO A 1 283 ? 0.273 33.886 -36.537 1.00 30.48 283 PRO A N 1
ATOM 2219 C CA . PRO A 1 283 ? 0.282 33.310 -37.899 1.00 30.48 283 PRO A CA 1
ATOM 2220 C C . PRO A 1 283 ? 1.483 32.378 -38.236 1.00 30.48 283 PRO A C 1
ATOM 2222 O O . PRO A 1 283 ? 2.278 32.006 -37.379 1.00 30.48 283 PRO A O 1
ATOM 2225 N N . SER A 1 284 ? 1.548 31.956 -39.504 1.00 25.53 284 SER A N 1
ATOM 2226 C CA . SER A 1 284 ? 2.348 30.878 -40.123 1.00 25.53 284 SER A CA 1
ATOM 2227 C C . SER A 1 284 ? 3.697 31.274 -40.753 1.00 25.53 284 SER A C 1
ATOM 2229 O O . SER A 1 284 ? 3.766 32.359 -41.327 1.00 25.53 284 SER A O 1
ATOM 2231 N N . SER A 1 285 ? 4.647 30.324 -40.871 1.00 27.31 285 SER A N 1
ATOM 2232 C CA . SER A 1 285 ? 5.411 30.038 -42.119 1.00 27.31 285 SER A CA 1
ATOM 2233 C C . SER A 1 285 ? 6.423 28.872 -41.990 1.00 27.31 285 SER A C 1
ATOM 2235 O O . SER A 1 285 ? 6.919 28.578 -40.906 1.00 27.31 285 SER A O 1
ATOM 2237 N N . SER A 1 286 ? 6.733 28.225 -43.122 1.00 25.70 286 SER A N 1
ATOM 2238 C CA . SER A 1 286 ? 7.884 27.331 -43.375 1.00 25.70 286 SER A CA 1
ATOM 2239 C C . SER A 1 286 ? 8.558 27.750 -44.699 1.00 25.70 286 SER A C 1
ATOM 2241 O O . SER A 1 286 ? 7.937 28.499 -45.463 1.00 25.70 286 SER A O 1
ATOM 2243 N N . PRO A 1 287 ? 9.835 27.390 -44.939 1.00 33.34 287 PRO A N 1
ATOM 2244 C CA . PRO A 1 287 ? 10.193 26.127 -45.619 1.00 33.34 287 PRO A CA 1
ATOM 2245 C C . PRO A 1 287 ? 11.320 25.381 -44.830 1.00 33.34 287 PRO A C 1
ATOM 2247 O O . PRO A 1 287 ? 11.344 25.536 -43.612 1.00 33.34 287 PRO A O 1
ATOM 2250 N N . ASP A 1 288 ? 12.224 24.516 -45.325 1.00 24.70 288 ASP A N 1
ATOM 2251 C CA . ASP A 1 288 ? 12.614 24.078 -46.685 1.00 24.70 288 ASP A CA 1
ATOM 2252 C C . ASP A 1 288 ? 13.239 22.648 -46.692 1.00 24.70 288 ASP A C 1
ATOM 2254 O O . ASP A 1 288 ? 13.240 21.968 -45.666 1.00 24.70 288 ASP A O 1
ATOM 2258 N N . VAL A 1 289 ? 13.751 22.179 -47.841 1.00 22.88 289 VAL A N 1
ATOM 2259 C CA . VAL A 1 289 ? 14.161 20.783 -48.138 1.00 22.88 289 VAL A CA 1
ATOM 2260 C C . VAL A 1 289 ? 15.632 20.657 -48.576 1.00 22.88 289 VAL A C 1
ATOM 2262 O O . VAL A 1 289 ? 16.074 21.444 -49.404 1.00 22.88 289 VAL A O 1
ATOM 2265 N N . ILE A 1 290 ? 16.345 19.589 -48.160 1.00 23.39 290 ILE A N 1
ATOM 2266 C CA . ILE A 1 290 ? 17.465 18.973 -48.926 1.00 23.39 290 ILE A CA 1
ATOM 2267 C C . ILE A 1 290 ? 17.444 17.429 -48.772 1.00 23.39 290 ILE A C 1
ATOM 2269 O O . ILE A 1 290 ? 17.264 16.921 -47.667 1.00 23.39 290 ILE A O 1
ATOM 2273 N N . MET A 1 291 ? 17.662 16.701 -49.878 1.00 22.05 291 MET A N 1
ATOM 2274 C CA . MET A 1 291 ? 17.808 15.230 -50.008 1.00 22.05 291 MET A CA 1
ATOM 2275 C C . MET A 1 291 ? 19.206 14.863 -50.556 1.00 22.05 291 MET A C 1
ATOM 2277 O O . MET A 1 291 ? 19.781 15.694 -51.257 1.00 22.05 291 MET A O 1
ATOM 2281 N N . LEU A 1 292 ? 19.711 13.638 -50.312 1.00 22.58 292 LEU A N 1
ATOM 2282 C CA . LEU A 1 292 ? 20.819 12.985 -51.055 1.00 22.58 292 LEU A CA 1
ATOM 2283 C C . LEU A 1 292 ? 20.754 11.434 -50.970 1.00 22.58 292 LEU A C 1
ATOM 2285 O O . LEU A 1 292 ? 20.289 10.894 -49.967 1.00 22.58 292 LEU A O 1
ATOM 2289 N N . ASP A 1 293 ? 21.292 10.745 -51.989 1.00 22.36 293 ASP A N 1
ATOM 2290 C CA . ASP A 1 293 ? 21.151 9.296 -52.292 1.00 22.36 293 ASP A CA 1
ATOM 2291 C C . ASP A 1 293 ? 22.542 8.568 -52.333 1.00 22.36 293 ASP A C 1
ATOM 2293 O O . ASP A 1 293 ? 23.531 9.165 -51.911 1.00 22.36 293 ASP A O 1
ATOM 2297 N N . GLU A 1 294 ? 22.800 7.312 -52.760 1.00 22.98 294 GLU A N 1
ATOM 2298 C CA . GLU A 1 294 ? 22.069 6.235 -53.487 1.00 22.98 294 GLU A CA 1
ATOM 2299 C C . GLU A 1 294 ? 22.603 4.810 -52.998 1.00 22.98 294 GLU A C 1
ATOM 2301 O O . GLU A 1 294 ? 22.961 4.742 -51.818 1.00 22.98 294 GLU A O 1
ATOM 2306 N N . PRO A 1 295 ? 22.656 3.646 -53.728 1.00 29.80 295 PRO A N 1
ATOM 2307 C CA . PRO A 1 295 ? 22.744 2.278 -53.137 1.00 29.80 295 PRO A CA 1
ATOM 2308 C C . PRO A 1 295 ? 23.935 1.432 -53.726 1.00 29.80 295 PRO A C 1
ATOM 2310 O O . PRO A 1 295 ? 25.005 2.018 -53.882 1.00 29.80 295 PRO A O 1
ATOM 2313 N N . PRO A 1 296 ? 23.867 0.135 -54.171 1.00 33.41 296 PRO A N 1
ATOM 2314 C CA . PRO A 1 296 ? 23.177 -1.116 -53.741 1.00 33.41 296 PRO A CA 1
ATOM 2315 C C . PRO A 1 296 ? 24.090 -2.403 -53.657 1.00 33.41 296 PRO A C 1
ATOM 2317 O O . PRO A 1 296 ? 25.255 -2.383 -54.045 1.00 33.41 296 PRO A O 1
ATOM 2320 N N . SER A 1 297 ? 23.484 -3.584 -53.369 1.00 25.22 297 SER A N 1
ATOM 2321 C CA . SER A 1 297 ? 23.879 -4.961 -53.842 1.00 25.22 297 SER A CA 1
ATOM 2322 C C . SER A 1 297 ? 25.089 -5.694 -53.175 1.00 25.22 297 SER A C 1
ATOM 2324 O O . SER A 1 297 ? 25.950 -5.040 -52.607 1.00 25.22 297 SER A O 1
ATOM 2326 N N . SER A 1 298 ? 25.284 -7.036 -53.202 1.00 24.59 298 SER A N 1
ATOM 2327 C CA . SER A 1 298 ? 24.433 -8.234 -53.463 1.00 24.59 298 SER A CA 1
ATOM 2328 C C . SER A 1 298 ? 25.136 -9.568 -53.050 1.00 24.59 298 SER A C 1
ATOM 2330 O O . SER A 1 298 ? 26.318 -9.573 -52.718 1.00 24.59 298 SER A O 1
ATOM 2332 N N . ASN A 1 299 ? 24.414 -10.697 -53.191 1.00 22.66 299 ASN A N 1
ATOM 2333 C CA . ASN A 1 299 ? 24.878 -12.090 -53.411 1.00 22.66 299 ASN A CA 1
ATOM 2334 C C . ASN A 1 299 ? 25.150 -13.070 -52.243 1.00 22.66 299 ASN A C 1
ATOM 2336 O O . ASN A 1 299 ? 25.287 -12.724 -51.074 1.00 22.66 299 ASN A O 1
ATOM 2340 N N . THR A 1 300 ? 25.068 -14.357 -52.610 1.00 22.83 300 THR A N 1
ATOM 2341 C CA . THR A 1 300 ? 24.627 -15.512 -51.807 1.00 22.83 300 THR A CA 1
ATOM 2342 C C . THR A 1 300 ? 25.662 -16.643 -51.782 1.00 22.83 300 THR A C 1
ATOM 2344 O O . THR A 1 300 ? 26.494 -16.720 -52.674 1.00 22.83 300 THR A O 1
ATOM 2347 N N . HIS A 1 301 ? 25.547 -17.588 -50.835 1.00 23.23 301 HIS A N 1
ATOM 2348 C CA . HIS A 1 301 ? 25.722 -19.028 -51.111 1.00 23.23 301 HIS A CA 1
ATOM 2349 C C . HIS A 1 301 ? 25.110 -19.907 -50.003 1.00 23.23 301 HIS A C 1
ATOM 2351 O O . HIS A 1 301 ? 24.973 -19.500 -48.851 1.00 23.23 301 HIS A O 1
ATOM 2357 N N . SER A 1 302 ? 24.691 -21.120 -50.373 1.00 21.97 302 SER A N 1
ATOM 2358 C CA . SER A 1 302 ? 23.808 -21.991 -49.587 1.00 21.97 302 SER A CA 1
ATOM 2359 C C . SER A 1 302 ? 24.455 -23.317 -49.179 1.00 21.97 302 SER A C 1
ATOM 2361 O O . SER A 1 302 ? 24.972 -24.021 -50.042 1.00 21.97 302 SER A O 1
ATOM 2363 N N . PHE A 1 303 ? 24.261 -23.743 -47.927 1.00 21.27 303 PHE A N 1
ATOM 2364 C CA . PHE A 1 303 ? 24.379 -25.152 -47.516 1.00 21.27 303 PHE A CA 1
ATOM 2365 C C . PHE A 1 303 ? 23.171 -25.600 -46.661 1.00 21.27 303 PHE A C 1
ATOM 2367 O O . PHE A 1 303 ? 22.408 -24.780 -46.129 1.00 21.27 303 PHE A O 1
ATOM 2374 N N . ARG A 1 304 ? 22.930 -26.920 -46.626 1.00 23.58 304 ARG A N 1
ATOM 2375 C CA . ARG A 1 304 ? 21.616 -27.557 -46.397 1.00 23.58 304 ARG A CA 1
ATOM 2376 C C . ARG A 1 304 ? 21.741 -28.755 -45.440 1.00 23.58 304 ARG A C 1
ATOM 2378 O O . ARG A 1 304 ? 22.466 -29.683 -45.770 1.00 23.58 304 ARG A O 1
ATOM 2385 N N . MET A 1 305 ? 21.005 -28.775 -44.319 1.00 20.69 305 MET A N 1
ATOM 2386 C CA . MET A 1 305 ? 20.759 -29.981 -43.496 1.00 20.69 305 MET A CA 1
ATOM 2387 C C . MET A 1 305 ? 19.471 -29.881 -42.645 1.00 20.69 305 MET A C 1
ATOM 2389 O O . MET A 1 305 ? 18.999 -28.784 -42.356 1.00 20.69 305 MET A O 1
ATOM 2393 N N . MET A 1 306 ? 18.907 -31.049 -42.304 1.00 23.14 306 MET A N 1
ATOM 2394 C CA . MET A 1 306 ? 17.600 -31.310 -41.654 1.00 23.14 306 MET A CA 1
ATOM 2395 C C . MET A 1 306 ? 17.664 -31.192 -40.111 1.00 23.14 306 MET A C 1
ATOM 2397 O O . MET A 1 306 ? 18.660 -31.588 -39.520 1.00 23.14 306 MET A O 1
ATOM 2401 N N . LYS A 1 307 ? 16.746 -30.458 -39.456 1.00 27.03 307 LYS A N 1
ATOM 2402 C CA . LYS A 1 307 ? 15.413 -30.816 -38.882 1.00 27.03 307 LYS A CA 1
ATOM 2403 C C . LYS A 1 307 ? 15.407 -31.635 -37.569 1.00 27.03 307 LYS A C 1
ATOM 2405 O O . LYS A 1 307 ? 15.623 -32.839 -37.588 1.00 27.03 307 LYS A O 1
ATOM 2410 N N . ILE A 1 308 ? 14.997 -30.975 -36.471 1.00 28.88 308 ILE A N 1
ATOM 2411 C CA . ILE A 1 308 ? 14.476 -31.562 -35.214 1.00 28.88 308 ILE A CA 1
ATOM 2412 C C . ILE A 1 308 ? 13.317 -30.681 -34.692 1.00 28.88 308 ILE A C 1
ATOM 2414 O O . ILE A 1 308 ? 13.456 -30.013 -33.674 1.00 28.88 308 ILE A O 1
ATOM 2418 N N . PHE A 1 309 ? 12.196 -30.594 -35.415 1.00 30.73 309 PHE A N 1
ATOM 2419 C CA . PHE A 1 309 ? 11.082 -29.704 -35.016 1.00 30.73 309 PHE A CA 1
ATOM 2420 C C . PHE A 1 309 ? 9.711 -30.387 -34.875 1.00 30.73 309 PHE A C 1
ATOM 2422 O O . PHE A 1 309 ? 8.734 -29.732 -34.544 1.00 30.73 309 PHE A O 1
ATOM 2429 N N . ASN A 1 310 ? 9.629 -31.711 -35.042 1.00 30.03 310 ASN A N 1
ATOM 2430 C CA . ASN A 1 310 ? 8.357 -32.444 -34.955 1.00 30.03 310 ASN A CA 1
ATOM 2431 C C . ASN A 1 310 ? 7.938 -32.844 -33.518 1.00 30.03 310 ASN A C 1
ATOM 2433 O O . ASN A 1 310 ? 6.957 -33.565 -33.374 1.00 30.03 310 ASN A O 1
ATOM 2437 N N . PHE A 1 311 ? 8.670 -32.438 -32.468 1.00 42.25 311 PHE A N 1
ATOM 2438 C CA . PHE A 1 311 ? 8.554 -33.044 -31.126 1.00 42.25 311 PHE A CA 1
ATOM 2439 C C . PHE A 1 311 ? 8.646 -32.045 -29.950 1.00 42.25 311 PHE A C 1
ATOM 2441 O O . PHE A 1 311 ? 9.288 -32.311 -28.935 1.00 42.25 311 PHE A O 1
ATOM 2448 N N . LEU A 1 312 ? 7.987 -30.888 -30.065 1.00 31.67 312 LEU A N 1
ATOM 2449 C CA . LEU A 1 312 ? 7.783 -29.932 -28.965 1.00 31.67 312 LEU A CA 1
ATOM 2450 C C . LEU A 1 312 ? 6.279 -29.698 -28.759 1.00 31.67 312 LEU A C 1
ATOM 2452 O O . LEU A 1 312 ? 5.610 -29.217 -29.664 1.00 31.67 312 LEU A O 1
ATOM 2456 N N . VAL A 1 313 ? 5.756 -30.029 -27.570 1.00 36.19 313 VAL A N 1
ATOM 2457 C CA . VAL A 1 313 ? 4.336 -29.789 -27.191 1.00 36.19 313 VAL A CA 1
ATOM 2458 C C . VAL A 1 313 ? 4.202 -28.702 -26.111 1.00 36.19 313 VAL A C 1
ATOM 2460 O O . VAL A 1 313 ? 3.109 -28.193 -25.888 1.00 36.19 313 VAL A O 1
ATOM 2463 N N . LYS A 1 314 ? 5.300 -28.286 -25.460 1.00 31.97 314 LYS A N 1
ATOM 2464 C CA . LYS A 1 314 ? 5.306 -27.094 -24.599 1.00 31.97 314 LYS A CA 1
ATOM 2465 C C . LYS A 1 314 ? 6.704 -26.485 -24.463 1.00 31.97 314 LYS A C 1
ATOM 2467 O O . LYS A 1 314 ? 7.678 -27.212 -24.301 1.00 31.97 314 LYS A O 1
ATOM 2472 N N . SER A 1 315 ? 6.793 -25.156 -24.482 1.00 34.78 315 SER A N 1
ATOM 2473 C CA . SER A 1 315 ? 8.015 -24.395 -24.188 1.00 34.78 315 SER A CA 1
ATOM 2474 C C . SER A 1 315 ? 7.746 -23.402 -23.056 1.00 34.78 315 SER A C 1
ATOM 2476 O O . SER A 1 315 ? 7.495 -22.224 -23.297 1.00 34.78 315 SER A O 1
ATOM 2478 N N . ASN A 1 316 ? 7.771 -23.883 -21.813 1.00 32.16 316 ASN A N 1
ATOM 2479 C CA . ASN A 1 316 ? 7.574 -23.034 -20.639 1.00 32.16 316 ASN A CA 1
ATOM 2480 C C . ASN A 1 316 ? 8.866 -22.284 -20.291 1.00 32.16 316 ASN A C 1
ATOM 2482 O O . ASN A 1 316 ? 9.758 -22.857 -19.669 1.00 32.16 316 ASN A O 1
ATOM 2486 N N . ILE A 1 317 ? 8.941 -20.994 -20.620 1.00 32.56 317 ILE A N 1
ATOM 2487 C CA . ILE A 1 317 ? 9.928 -20.093 -20.017 1.00 32.56 317 ILE A CA 1
ATOM 2488 C C . ILE A 1 317 ? 9.391 -19.701 -18.637 1.00 32.56 317 ILE A C 1
ATOM 2490 O O . ILE A 1 317 ? 8.432 -18.943 -18.547 1.00 32.56 317 ILE A O 1
ATOM 2494 N N . ILE A 1 318 ? 9.982 -20.234 -17.566 1.00 31.22 318 ILE A N 1
ATOM 2495 C CA . ILE A 1 318 ? 9.631 -19.854 -16.191 1.00 31.22 318 ILE A CA 1
ATOM 2496 C C . ILE A 1 318 ? 10.490 -18.655 -15.788 1.00 31.22 318 ILE A C 1
ATOM 2498 O O . ILE A 1 318 ? 11.680 -18.808 -15.518 1.00 31.22 318 ILE A O 1
ATOM 2502 N N . LEU A 1 319 ? 9.878 -17.471 -15.737 1.00 30.41 319 LEU A N 1
ATOM 2503 C CA . LEU A 1 319 ? 10.521 -16.237 -15.289 1.00 30.41 319 LEU A CA 1
ATOM 2504 C C . LEU A 1 319 ? 9.620 -15.574 -14.238 1.00 30.41 319 LEU A C 1
ATOM 2506 O O . LEU A 1 319 ? 8.649 -14.905 -14.575 1.00 30.41 319 LEU A O 1
ATOM 2510 N N . ASP A 1 320 ? 9.888 -15.871 -12.963 1.00 27.11 320 ASP A N 1
ATOM 2511 C CA . ASP A 1 320 ? 9.184 -15.345 -11.777 1.00 27.11 320 ASP A CA 1
ATOM 2512 C C . ASP A 1 320 ? 7.639 -15.344 -11.859 1.00 27.11 320 ASP A C 1
ATOM 2514 O O . ASP A 1 320 ? 6.966 -14.483 -11.299 1.00 27.11 320 ASP A O 1
ATOM 2518 N N . GLY A 1 321 ? 7.064 -16.346 -12.535 1.00 29.25 321 GLY A N 1
ATOM 2519 C CA . GLY A 1 321 ? 5.613 -16.537 -12.664 1.00 29.25 321 GLY A CA 1
ATOM 2520 C C . GLY A 1 321 ? 4.972 -15.997 -13.948 1.00 29.25 321 GLY A C 1
ATOM 2521 O O . GLY A 1 321 ? 3.765 -16.156 -14.104 1.00 29.25 321 GLY A O 1
ATOM 2522 N N . PHE A 1 322 ? 5.744 -15.426 -14.879 1.00 26.20 322 PHE A N 1
ATOM 2523 C CA . PHE A 1 322 ? 5.249 -14.948 -16.176 1.00 26.20 322 PHE A CA 1
ATOM 2524 C C . PHE A 1 322 ? 5.681 -15.865 -17.332 1.00 26.20 322 PHE A C 1
ATOM 2526 O O . PHE A 1 322 ? 6.821 -16.330 -17.371 1.00 26.20 322 PHE A O 1
ATOM 2533 N N . GLU A 1 323 ? 4.769 -16.113 -18.278 1.00 27.53 323 GLU A N 1
ATOM 2534 C CA . GLU A 1 323 ? 5.030 -16.872 -19.510 1.00 27.53 323 GLU A CA 1
ATOM 2535 C C . GLU A 1 323 ? 5.520 -15.942 -20.641 1.00 27.53 323 GLU A C 1
ATOM 2537 O O . GLU A 1 323 ? 5.056 -14.810 -20.782 1.00 27.53 323 GLU A O 1
ATOM 2542 N N . LEU A 1 324 ? 6.451 -16.432 -21.467 1.00 29.72 324 LEU A N 1
ATOM 2543 C CA . LEU A 1 324 ? 6.979 -15.750 -22.657 1.00 29.72 324 LEU A CA 1
ATOM 2544 C C . LEU A 1 324 ? 6.878 -16.677 -23.874 1.00 29.72 324 LEU A C 1
ATOM 2546 O O . LEU A 1 324 ? 7.337 -17.820 -23.825 1.00 29.72 324 LEU A O 1
ATOM 2550 N N . GLU A 1 325 ? 6.322 -16.178 -24.978 1.00 30.95 325 GLU A N 1
ATOM 2551 C CA . GLU A 1 325 ? 6.187 -16.939 -26.224 1.00 30.95 325 GLU A CA 1
ATOM 2552 C C . GLU A 1 325 ? 7.474 -16.928 -27.075 1.00 30.95 325 GLU A C 1
ATOM 2554 O O . GLU A 1 325 ? 8.117 -15.898 -27.260 1.00 30.95 325 GLU A O 1
ATOM 2559 N N . ASN A 1 326 ? 7.807 -18.097 -27.637 1.00 43.50 326 ASN A N 1
ATOM 2560 C CA . ASN A 1 326 ? 8.698 -18.333 -28.786 1.00 43.50 326 ASN A CA 1
ATOM 2561 C C . ASN A 1 326 ? 10.030 -17.546 -28.881 1.00 43.50 326 ASN A C 1
ATOM 2563 O O . ASN A 1 326 ? 10.170 -16.599 -29.651 1.00 43.50 326 ASN A O 1
ATOM 2567 N N . LEU A 1 327 ? 11.082 -18.087 -28.247 1.00 47.94 327 LEU A N 1
ATOM 2568 C CA . LEU A 1 327 ? 12.499 -17.749 -28.524 1.00 47.94 327 LEU A CA 1
ATOM 2569 C C . LEU A 1 327 ? 13.225 -18.759 -29.439 1.00 47.94 327 LEU A C 1
ATOM 2571 O O . LEU A 1 327 ? 14.452 -18.706 -29.594 1.00 47.94 327 LEU A O 1
ATOM 2575 N N . ILE A 1 328 ? 12.483 -19.708 -30.018 1.00 45.88 328 ILE A N 1
ATOM 2576 C CA . ILE A 1 328 ? 13.014 -20.763 -30.885 1.00 45.88 328 ILE A CA 1
ATOM 2577 C C . ILE A 1 328 ? 12.656 -20.418 -32.334 1.00 45.88 328 ILE A C 1
ATOM 2579 O O . ILE A 1 328 ? 11.488 -20.398 -32.711 1.00 45.88 328 ILE A O 1
ATOM 2583 N N . GLU A 1 329 ? 13.670 -20.135 -33.149 1.00 43.50 329 GLU A N 1
ATOM 2584 C CA . GLU A 1 329 ? 13.476 -19.734 -34.545 1.00 43.50 329 GLU A CA 1
ATOM 2585 C C . GLU A 1 329 ? 13.066 -20.936 -35.414 1.00 43.50 329 GLU A C 1
ATOM 2587 O O . GLU A 1 329 ? 13.762 -21.956 -35.458 1.00 43.50 329 GLU A O 1
ATOM 2592 N N . ASN A 1 330 ? 11.945 -20.803 -36.126 1.00 35.88 330 ASN A N 1
ATOM 2593 C CA . ASN A 1 330 ? 11.378 -21.871 -36.943 1.00 35.88 330 ASN A CA 1
ATOM 2594 C C . ASN A 1 330 ? 12.187 -22.068 -38.245 1.00 35.88 330 ASN A C 1
ATOM 2596 O O . ASN A 1 330 ? 12.373 -21.137 -39.029 1.00 35.88 330 ASN A O 1
ATOM 2600 N N . LEU A 1 331 ? 12.693 -23.283 -38.482 1.00 37.69 331 LEU A N 1
ATOM 2601 C CA . LEU A 1 331 ? 13.693 -23.564 -39.529 1.00 37.69 331 LEU A CA 1
ATOM 2602 C C . LEU A 1 331 ? 13.119 -23.810 -40.938 1.00 37.69 331 LEU A C 1
ATOM 2604 O O . LEU A 1 331 ? 13.894 -24.026 -41.873 1.00 37.69 331 LEU A O 1
ATOM 2608 N N . ASP A 1 332 ? 11.795 -23.786 -41.110 1.00 33.12 332 ASP A N 1
ATOM 2609 C CA . ASP A 1 332 ? 11.138 -24.153 -42.375 1.00 33.12 332 ASP A CA 1
ATOM 2610 C C . ASP A 1 332 ? 11.151 -23.058 -43.466 1.00 33.12 332 ASP A C 1
ATOM 2612 O O . ASP A 1 332 ? 10.982 -23.360 -44.651 1.00 33.12 332 ASP A O 1
ATOM 2616 N N . ASN A 1 333 ? 11.470 -21.805 -43.125 1.00 36.59 333 ASN A N 1
ATOM 2617 C CA . ASN A 1 333 ? 11.514 -20.678 -44.071 1.00 36.59 333 ASN A CA 1
ATOM 2618 C C . ASN A 1 333 ? 12.792 -20.638 -44.937 1.00 36.59 333 ASN A C 1
ATOM 2620 O O . ASN A 1 333 ? 13.555 -19.674 -44.903 1.00 36.59 333 ASN A O 1
ATOM 2624 N N . LYS A 1 334 ? 13.034 -21.678 -45.748 1.00 33.47 334 LYS A N 1
ATOM 2625 C CA . LYS A 1 334 ? 14.086 -21.663 -46.791 1.00 33.47 334 LYS A CA 1
ATOM 2626 C C . LYS A 1 334 ? 13.595 -21.722 -48.240 1.00 33.47 334 LYS A C 1
ATOM 2628 O O . LYS A 1 334 ? 14.410 -21.494 -49.127 1.00 33.47 334 LYS A O 1
ATOM 2633 N N . ASN A 1 335 ? 12.307 -21.980 -48.484 1.00 32.34 335 ASN A N 1
ATOM 2634 C CA . ASN A 1 335 ? 11.790 -22.245 -49.837 1.00 32.34 335 ASN A CA 1
ATOM 2635 C C . ASN A 1 335 ? 10.619 -21.358 -50.308 1.00 32.34 335 ASN A C 1
ATOM 2637 O O . ASN A 1 335 ? 10.126 -21.594 -51.406 1.00 32.34 335 ASN A O 1
ATOM 2641 N N . ASN A 1 336 ? 10.206 -20.330 -49.556 1.00 28.81 336 ASN A N 1
ATOM 2642 C CA . ASN A 1 336 ? 9.199 -19.367 -50.021 1.00 28.81 336 ASN A CA 1
ATOM 2643 C C . ASN A 1 336 ? 9.824 -17.986 -50.234 1.00 28.81 336 ASN A C 1
ATOM 2645 O O . ASN A 1 336 ? 10.273 -17.333 -49.296 1.00 28.81 336 ASN A O 1
ATOM 2649 N N . PHE A 1 337 ? 9.843 -17.552 -51.493 1.00 34.16 337 PHE A N 1
ATOM 2650 C CA . PHE A 1 337 ? 10.287 -16.226 -51.911 1.00 34.16 337 PHE A CA 1
ATOM 2651 C C . PHE A 1 337 ? 9.127 -15.237 -51.700 1.00 34.16 337 PHE A C 1
ATOM 2653 O O . PHE A 1 337 ? 8.408 -14.909 -52.641 1.00 34.16 337 PHE A O 1
ATOM 2660 N N . SER A 1 338 ? 8.884 -14.818 -50.453 1.00 25.14 338 SER A N 1
ATOM 2661 C CA . SER A 1 338 ? 7.818 -13.865 -50.114 1.00 25.14 338 SER A CA 1
ATOM 2662 C C . SER A 1 338 ? 8.343 -12.643 -49.357 1.00 25.14 338 SER A C 1
ATOM 2664 O O . SER A 1 338 ? 9.049 -12.723 -48.356 1.00 25.14 338 SER A O 1
ATOM 2666 N N . PHE A 1 339 ? 7.948 -11.482 -49.871 1.00 31.25 339 PHE A N 1
ATOM 2667 C CA . PHE A 1 339 ? 8.413 -10.120 -49.581 1.00 31.25 339 PHE A CA 1
ATOM 2668 C C . PHE A 1 339 ? 8.230 -9.622 -48.124 1.00 31.25 339 PHE A C 1
ATOM 2670 O O . PHE A 1 339 ? 8.605 -8.496 -47.819 1.00 31.25 339 PHE A O 1
ATOM 2677 N N . PHE A 1 340 ? 7.684 -10.441 -47.215 1.00 26.78 340 PHE A N 1
ATOM 2678 C CA . PHE A 1 340 ? 7.217 -10.019 -45.882 1.00 26.78 340 PHE A CA 1
ATOM 2679 C C . PHE A 1 340 ? 7.918 -10.682 -44.678 1.00 26.78 340 PHE A C 1
ATOM 2681 O O . PHE A 1 340 ? 7.632 -10.333 -43.536 1.00 26.78 340 PHE A O 1
ATOM 2688 N N . THR A 1 341 ? 8.866 -11.609 -44.865 1.00 32.59 341 THR A N 1
ATOM 2689 C CA . THR A 1 341 ? 9.502 -12.337 -43.739 1.00 32.59 341 THR A CA 1
ATOM 2690 C C . THR A 1 341 ? 10.809 -11.708 -43.231 1.00 32.59 341 THR A C 1
ATOM 2692 O O . THR A 1 341 ? 11.764 -12.422 -42.925 1.00 32.59 341 THR A O 1
ATOM 2695 N N . SER A 1 342 ? 10.882 -10.376 -43.132 1.00 33.22 342 SER A N 1
ATOM 2696 C CA . SER A 1 342 ? 12.075 -9.655 -42.634 1.00 33.22 342 SER A CA 1
ATOM 2697 C C . SER A 1 342 ? 11.948 -9.105 -41.205 1.00 33.22 342 SER A C 1
ATOM 2699 O O . SER A 1 342 ? 12.908 -8.536 -40.690 1.00 33.22 342 SER A O 1
ATOM 2701 N N . SER A 1 343 ? 10.801 -9.276 -40.542 1.00 39.88 343 SER A N 1
ATOM 2702 C CA . SER A 1 343 ? 10.490 -8.597 -39.274 1.00 39.88 343 SER A CA 1
ATOM 2703 C C . SER A 1 343 ? 9.708 -9.467 -38.279 1.00 39.88 343 SER A C 1
ATOM 2705 O O . SER A 1 343 ? 8.550 -9.196 -37.983 1.00 39.88 343 SER A O 1
ATOM 2707 N N . LYS A 1 344 ? 10.360 -10.488 -37.699 1.00 43.41 344 LYS A N 1
ATOM 2708 C CA . LYS A 1 344 ? 10.003 -11.075 -36.383 1.00 43.41 344 LYS A CA 1
ATOM 2709 C C . LYS A 1 344 ? 11.116 -12.009 -35.880 1.00 43.41 344 LYS A C 1
ATOM 2711 O O . LYS A 1 344 ? 11.033 -13.222 -35.987 1.00 43.41 344 LYS A O 1
ATOM 2716 N N . ASN A 1 345 ? 12.177 -11.411 -35.341 1.00 48.31 345 ASN A N 1
ATOM 2717 C CA . ASN A 1 345 ? 13.141 -12.057 -34.435 1.00 48.31 345 ASN A CA 1
ATOM 2718 C C . ASN A 1 345 ? 13.675 -10.991 -33.465 1.00 48.31 345 ASN A C 1
ATOM 2720 O O . ASN A 1 345 ? 14.880 -10.754 -33.332 1.00 48.31 345 ASN A O 1
ATOM 2724 N N . ASN A 1 346 ? 12.736 -10.297 -32.819 1.00 51.94 346 ASN A N 1
ATOM 2725 C CA . ASN A 1 346 ? 13.046 -9.427 -31.697 1.00 51.94 346 ASN A CA 1
ATOM 2726 C C . ASN A 1 346 ? 13.346 -10.342 -30.515 1.00 51.94 346 ASN A C 1
ATOM 2728 O O . ASN A 1 346 ? 12.439 -10.883 -29.891 1.00 51.94 346 ASN A O 1
ATOM 2732 N N . GLY A 1 347 ? 14.637 -10.558 -30.281 1.00 56.81 347 GLY A N 1
ATOM 2733 C CA . GLY A 1 347 ? 15.129 -11.369 -29.182 1.00 56.81 347 GLY A CA 1
ATOM 2734 C C . GLY A 1 347 ? 14.587 -10.952 -27.822 1.00 56.81 347 GLY A C 1
ATOM 2735 O O . GLY A 1 347 ? 14.232 -9.790 -27.617 1.00 56.81 347 GLY A O 1
ATOM 2736 N N . PHE A 1 348 ? 14.634 -11.872 -26.863 1.00 67.12 348 PHE A N 1
ATOM 2737 C CA . PHE A 1 348 ? 14.387 -11.538 -25.470 1.00 67.12 348 PHE A CA 1
ATOM 2738 C C . PHE A 1 348 ? 15.398 -10.493 -24.996 1.00 67.12 348 PHE A C 1
ATOM 2740 O O . PHE A 1 348 ? 16.610 -10.711 -25.046 1.00 67.12 348 PHE A O 1
ATOM 2747 N N . VAL A 1 349 ? 14.893 -9.376 -24.491 1.00 63.72 349 VAL A N 1
ATOM 2748 C CA . VAL A 1 349 ? 15.614 -8.476 -23.593 1.00 63.72 349 VAL A CA 1
ATOM 2749 C C . VAL A 1 349 ? 14.775 -8.438 -22.336 1.00 63.72 349 VAL A C 1
ATOM 2751 O O . VAL A 1 349 ? 13.606 -8.064 -22.396 1.00 63.72 349 VAL A O 1
ATOM 2754 N N . SER A 1 350 ? 15.344 -8.865 -21.215 1.00 62.38 350 SER A N 1
ATOM 2755 C CA . SER A 1 350 ? 14.671 -8.721 -19.934 1.00 62.38 350 SER A CA 1
ATOM 2756 C C . SER A 1 350 ? 14.527 -7.240 -19.591 1.00 62.38 350 SER A C 1
ATOM 2758 O O . SER A 1 350 ? 15.385 -6.430 -19.951 1.00 62.38 350 SER A O 1
ATOM 2760 N N . ASP A 1 351 ? 13.516 -6.890 -18.805 1.00 55.12 351 ASP A N 1
ATOM 2761 C CA . ASP A 1 351 ? 13.381 -5.525 -18.309 1.00 55.12 351 ASP A CA 1
ATOM 2762 C C . ASP A 1 351 ? 14.613 -5.039 -17.524 1.00 55.12 351 ASP A C 1
ATOM 2764 O O . ASP A 1 351 ? 15.446 -5.817 -17.045 1.00 55.12 351 ASP A O 1
ATOM 2768 N N . THR A 1 352 ? 14.731 -3.717 -17.389 1.00 54.28 352 THR A N 1
ATOM 2769 C CA . THR A 1 352 ? 15.899 -3.039 -16.783 1.00 54.28 352 THR A CA 1
ATOM 2770 C C . THR A 1 352 ? 16.181 -3.425 -15.327 1.00 54.28 352 THR A C 1
ATOM 2772 O O . THR A 1 352 ? 17.324 -3.315 -14.871 1.00 54.28 352 THR A O 1
ATOM 2775 N N . PHE A 1 353 ? 15.167 -3.906 -14.600 1.00 48.56 353 PHE A N 1
ATOM 2776 C CA . PHE A 1 353 ? 15.279 -4.355 -13.209 1.00 48.56 353 PHE A CA 1
ATOM 2777 C C . PHE A 1 353 ? 15.745 -5.813 -13.062 1.00 48.56 353 PHE A C 1
ATOM 2779 O O . PHE A 1 353 ? 16.273 -6.176 -12.008 1.00 48.56 353 PHE A O 1
ATOM 2786 N N . ILE A 1 354 ? 15.601 -6.641 -14.101 1.00 53.47 354 ILE A N 1
ATOM 2787 C CA . ILE A 1 354 ? 15.999 -8.051 -14.077 1.00 53.47 354 ILE A CA 1
ATOM 2788 C C . ILE A 1 354 ? 17.523 -8.121 -14.236 1.00 53.47 354 ILE A C 1
ATOM 2790 O O . ILE A 1 354 ? 18.078 -7.635 -15.220 1.00 53.47 354 ILE A O 1
ATOM 2794 N N . ARG A 1 355 ? 18.220 -8.718 -13.261 1.00 60.53 355 ARG A N 1
ATOM 2795 C CA . ARG A 1 355 ? 19.691 -8.821 -13.237 1.00 60.53 355 ARG A CA 1
ATOM 2796 C C . ARG A 1 355 ? 20.148 -10.283 -13.290 1.00 60.53 355 ARG A C 1
ATOM 2798 O O . ARG A 1 355 ? 19.458 -11.146 -12.755 1.00 60.53 355 ARG A O 1
ATOM 2805 N N . PRO A 1 356 ? 21.331 -10.587 -13.858 1.00 67.75 356 PRO A N 1
ATOM 2806 C CA . PRO A 1 356 ? 21.923 -11.919 -13.765 1.00 67.75 356 PRO A CA 1
ATOM 2807 C C . PRO A 1 356 ? 22.151 -12.340 -12.295 1.00 67.75 356 PRO A C 1
ATOM 2809 O O . PRO A 1 356 ? 22.607 -11.506 -11.508 1.00 67.75 356 PRO A O 1
ATOM 2812 N N . PRO A 1 357 ? 21.927 -13.615 -11.914 1.00 72.00 357 PRO A N 1
ATOM 2813 C CA . PRO A 1 357 ? 21.683 -14.761 -12.787 1.00 72.00 357 PRO A CA 1
ATOM 2814 C C . PRO A 1 357 ? 20.211 -14.949 -13.198 1.00 72.00 357 PRO A C 1
ATOM 2816 O O . PRO A 1 357 ? 19.363 -15.199 -12.350 1.00 72.00 357 PRO A O 1
ATOM 2819 N N . VAL A 1 358 ? 19.930 -14.956 -14.506 1.00 70.69 358 VAL A N 1
ATOM 2820 C CA . VAL A 1 358 ? 18.612 -15.338 -15.058 1.00 70.69 358 VAL A CA 1
ATOM 2821 C C . VAL A 1 358 ? 18.662 -16.764 -15.578 1.00 70.69 358 VAL A C 1
ATOM 2823 O O . VAL A 1 358 ? 19.638 -17.146 -16.226 1.00 70.69 358 VAL A O 1
ATOM 2826 N N . GLN A 1 359 ? 17.619 -17.543 -15.297 1.00 73.19 359 GLN A N 1
ATOM 2827 C CA . GLN A 1 359 ? 17.492 -18.941 -15.704 1.00 73.19 359 GLN A CA 1
ATOM 2828 C C . GLN A 1 359 ? 16.418 -19.073 -16.787 1.00 73.19 359 GLN A C 1
ATOM 2830 O O . GLN A 1 359 ? 15.357 -18.471 -16.690 1.00 73.19 359 GLN A O 1
ATOM 2835 N N . ILE A 1 360 ? 16.709 -19.856 -17.821 1.00 74.69 360 ILE A N 1
ATOM 2836 C CA . ILE A 1 360 ? 15.788 -20.215 -18.898 1.00 74.69 360 ILE A CA 1
ATOM 2837 C C . ILE A 1 360 ? 15.743 -21.736 -18.923 1.00 74.69 360 ILE A C 1
ATOM 2839 O O . ILE A 1 360 ? 16.763 -22.384 -19.173 1.00 74.69 360 ILE A O 1
ATOM 2843 N N . GLU A 1 361 ? 14.579 -22.301 -18.634 1.00 69.00 361 GLU A N 1
ATOM 2844 C CA . GLU A 1 361 ? 14.358 -23.744 -18.624 1.00 69.00 361 GLU A CA 1
ATOM 2845 C C . GLU A 1 361 ? 13.610 -24.184 -19.882 1.00 69.00 361 GLU A C 1
ATOM 2847 O O . GLU A 1 361 ? 12.758 -23.474 -20.407 1.00 69.00 361 GLU A O 1
ATOM 2852 N N . ILE A 1 362 ? 13.974 -25.357 -20.391 1.00 71.69 362 ILE A N 1
ATOM 2853 C CA . ILE A 1 362 ? 13.368 -26.005 -21.551 1.00 71.69 362 ILE A CA 1
ATOM 2854 C C . ILE A 1 362 ? 13.185 -27.468 -21.160 1.00 71.69 362 ILE A C 1
ATOM 2856 O O . ILE A 1 362 ? 14.156 -28.132 -20.801 1.00 71.69 362 ILE A O 1
ATOM 2860 N N . ILE A 1 363 ? 11.958 -27.975 -21.208 1.00 65.38 363 ILE A N 1
ATOM 2861 C CA . ILE A 1 363 ? 11.635 -29.370 -20.886 1.00 65.38 363 ILE A CA 1
ATOM 2862 C C . ILE A 1 363 ? 11.251 -30.069 -22.190 1.00 65.38 363 ILE A C 1
ATOM 2864 O O . ILE A 1 363 ? 10.515 -29.511 -23.002 1.00 65.38 363 ILE A O 1
ATOM 2868 N N . PHE A 1 364 ? 11.771 -31.275 -22.402 1.00 62.56 364 PHE A N 1
ATOM 2869 C CA . PHE A 1 364 ? 11.442 -32.111 -23.551 1.00 62.56 364 PHE A CA 1
ATOM 2870 C C . PHE A 1 364 ? 10.441 -33.189 -23.125 1.00 62.56 364 PHE A C 1
ATOM 2872 O O . PHE A 1 364 ? 10.577 -33.787 -22.058 1.00 62.56 364 PHE A O 1
ATOM 2879 N N . ASN A 1 365 ? 9.445 -33.460 -23.969 1.00 54.03 365 ASN A N 1
ATOM 2880 C CA . ASN A 1 365 ? 8.452 -34.510 -23.700 1.00 54.03 365 ASN A CA 1
ATOM 2881 C C . ASN A 1 365 ? 9.045 -35.919 -23.826 1.00 54.03 365 ASN A C 1
ATOM 2883 O O . ASN A 1 365 ? 8.607 -36.851 -23.158 1.00 54.03 365 ASN A O 1
ATOM 2887 N N . GLU A 1 366 ? 10.046 -36.051 -24.693 1.00 57.28 366 GLU A N 1
ATOM 2888 C CA . GLU A 1 366 ? 10.791 -37.274 -24.963 1.00 57.28 366 GLU A CA 1
ATOM 2889 C C . GLU A 1 366 ? 12.286 -37.008 -24.728 1.00 57.28 366 GLU A C 1
ATOM 2891 O O . GLU A 1 366 ? 12.742 -35.879 -24.923 1.00 57.28 366 GLU A O 1
ATOM 2896 N N . PRO A 1 367 ? 13.077 -38.013 -24.316 1.00 66.56 367 PRO A N 1
ATOM 2897 C CA . PRO A 1 367 ? 14.519 -37.859 -24.150 1.00 66.56 367 PRO A CA 1
ATOM 2898 C C . PRO A 1 367 ? 15.221 -37.527 -25.481 1.00 66.56 367 PRO A C 1
ATOM 2900 O O . PRO A 1 367 ? 15.175 -38.287 -26.452 1.00 66.56 367 PRO A O 1
ATOM 2903 N N . VAL A 1 368 ? 15.923 -36.389 -25.511 1.00 65.38 368 VAL A N 1
ATOM 2904 C CA . VAL A 1 368 ? 16.623 -35.871 -26.696 1.00 65.38 368 VAL A CA 1
ATOM 2905 C C . VAL A 1 368 ? 18.133 -36.100 -26.602 1.00 65.38 368 VAL A C 1
ATOM 2907 O O . VAL A 1 368 ? 18.797 -35.781 -25.613 1.00 65.38 368 VAL A O 1
ATOM 2910 N N . ASN A 1 369 ? 18.708 -36.590 -27.695 1.00 68.94 369 ASN A N 1
ATOM 2911 C CA . ASN A 1 369 ? 20.139 -36.662 -27.939 1.00 68.94 369 ASN A CA 1
ATOM 2912 C C . ASN A 1 369 ? 20.664 -35.348 -28.543 1.00 68.94 369 ASN A C 1
ATOM 2914 O O . ASN A 1 369 ? 20.803 -35.210 -29.757 1.00 68.94 369 ASN A O 1
ATOM 2918 N N . ILE A 1 370 ? 20.969 -34.373 -27.691 1.00 74.81 370 ILE A N 1
ATOM 2919 C CA . ILE A 1 370 ? 21.530 -33.068 -28.057 1.00 74.81 370 ILE A CA 1
ATOM 2920 C C . ILE A 1 370 ? 22.926 -33.238 -28.679 1.00 74.81 370 ILE A C 1
ATOM 2922 O O . ILE A 1 370 ? 23.851 -33.755 -28.051 1.00 74.81 370 ILE A O 1
ATOM 2926 N N . GLN A 1 371 ? 23.109 -32.775 -29.913 1.00 65.69 371 GLN A N 1
ATOM 2927 C CA . GLN A 1 371 ? 24.390 -32.754 -30.630 1.00 65.69 371 GLN A CA 1
ATOM 2928 C C . GLN A 1 371 ? 25.072 -31.381 -30.555 1.00 65.69 371 GLN A C 1
ATOM 2930 O O . GLN A 1 371 ? 26.275 -31.306 -30.295 1.00 65.69 371 GLN A O 1
ATOM 2935 N N . LYS A 1 372 ? 24.300 -30.306 -30.757 1.00 69.44 372 LYS A N 1
ATOM 2936 C CA . LYS A 1 372 ? 24.784 -28.923 -30.852 1.00 69.44 372 LYS A CA 1
ATOM 2937 C C . LYS A 1 372 ? 23.743 -27.948 -30.294 1.00 69.44 372 LYS A C 1
ATOM 2939 O O . LYS A 1 372 ? 22.550 -28.134 -30.510 1.00 69.44 372 LYS A O 1
ATOM 2944 N N . ILE A 1 373 ? 24.180 -26.903 -29.594 1.00 75.06 373 ILE A N 1
ATOM 2945 C CA . ILE A 1 373 ? 23.325 -25.782 -29.164 1.00 75.06 373 ILE A CA 1
ATOM 2946 C C . ILE A 1 373 ? 23.958 -24.486 -29.667 1.00 75.06 373 ILE A C 1
ATOM 2948 O O . ILE A 1 373 ? 25.141 -24.264 -29.441 1.00 75.06 373 ILE A O 1
ATOM 2952 N N . ILE A 1 374 ? 23.189 -23.622 -30.321 1.00 72.56 374 ILE A N 1
ATOM 2953 C CA . ILE A 1 374 ? 23.622 -22.282 -30.730 1.00 72.56 374 ILE A CA 1
ATOM 2954 C C . ILE A 1 374 ? 22.823 -21.254 -29.931 1.00 72.56 374 ILE A C 1
ATOM 2956 O O . ILE A 1 374 ? 21.595 -21.340 -29.881 1.00 72.56 374 ILE A O 1
ATOM 2960 N N . LEU A 1 375 ? 23.516 -20.289 -29.328 1.00 79.94 375 LEU A N 1
ATOM 2961 C CA . LEU A 1 375 ? 22.930 -19.155 -28.615 1.00 79.94 375 LEU A CA 1
ATOM 2962 C C . LEU A 1 375 ? 23.434 -17.852 -29.244 1.00 79.94 375 LEU A C 1
ATOM 2964 O O . LEU A 1 375 ? 24.631 -17.573 -29.198 1.00 79.94 375 LEU A O 1
ATOM 2968 N N . ASP A 1 376 ? 22.533 -17.053 -29.813 1.00 80.00 376 ASP A N 1
ATOM 2969 C CA . ASP A 1 376 ? 22.821 -15.664 -30.198 1.00 80.00 376 ASP A CA 1
ATOM 2970 C C . ASP A 1 376 ? 22.470 -14.764 -29.011 1.00 80.00 376 ASP A C 1
ATOM 2972 O O . ASP A 1 376 ? 21.309 -14.703 -28.609 1.00 80.00 376 ASP A O 1
ATOM 2976 N N . THR A 1 377 ? 23.461 -14.107 -28.409 1.00 81.06 377 THR A N 1
ATOM 2977 C CA . THR A 1 377 ? 23.290 -13.348 -27.162 1.00 81.06 377 THR A CA 1
ATOM 2978 C C . THR A 1 377 ? 23.241 -11.837 -27.340 1.00 81.06 377 THR A C 1
ATOM 2980 O O . THR A 1 377 ? 23.286 -11.122 -26.337 1.00 81.06 377 THR A O 1
ATOM 2983 N N . LYS A 1 378 ? 23.157 -11.329 -28.577 1.00 81.56 378 LYS A N 1
ATOM 2984 C CA . LYS A 1 378 ? 23.107 -9.888 -28.847 1.00 81.56 378 LYS A CA 1
ATOM 2985 C C . LYS A 1 378 ? 21.729 -9.450 -29.318 1.00 81.56 378 LYS A C 1
ATOM 2987 O O . LYS A 1 378 ? 21.305 -9.803 -30.414 1.00 81.56 378 LYS A O 1
ATOM 2992 N N . VAL A 1 379 ? 21.079 -8.583 -28.547 1.00 74.06 379 VAL A N 1
ATOM 2993 C CA . VAL A 1 379 ? 19.875 -7.868 -28.990 1.00 74.06 379 VAL A CA 1
ATOM 2994 C C . VAL A 1 379 ? 20.164 -6.372 -28.957 1.00 74.06 379 VAL A C 1
ATOM 2996 O O . VAL A 1 379 ? 20.527 -5.814 -27.921 1.00 74.06 379 VAL A O 1
ATOM 2999 N N . ASN A 1 380 ? 20.018 -5.714 -30.108 1.00 77.25 380 ASN A N 1
ATOM 3000 C CA . ASN A 1 380 ? 20.356 -4.304 -30.304 1.00 77.25 380 ASN A CA 1
ATOM 3001 C C . ASN A 1 380 ? 21.804 -3.995 -29.855 1.00 77.25 380 ASN A C 1
ATOM 3003 O O . ASN A 1 380 ? 22.768 -4.510 -30.430 1.00 77.25 380 ASN A O 1
ATOM 3007 N N . THR A 1 381 ? 21.962 -3.153 -28.832 1.00 73.69 381 THR A N 1
ATOM 3008 C CA . THR A 1 381 ? 23.244 -2.747 -28.235 1.00 73.69 381 THR A CA 1
ATOM 3009 C C . THR A 1 381 ? 23.679 -3.615 -27.049 1.00 73.69 381 THR A C 1
ATOM 3011 O O . THR A 1 381 ? 24.814 -3.481 -26.591 1.00 73.69 381 THR A O 1
ATOM 3014 N N . GLN A 1 382 ? 22.807 -4.497 -26.551 1.00 76.88 382 GLN A N 1
ATOM 3015 C CA . GLN A 1 382 ? 23.034 -5.307 -25.353 1.00 76.88 382 GLN A CA 1
ATOM 3016 C C . GLN A 1 382 ? 23.590 -6.689 -25.720 1.00 76.88 382 GLN A C 1
ATOM 3018 O O . GLN A 1 382 ? 23.244 -7.239 -26.767 1.00 76.88 382 GLN A O 1
ATOM 3023 N N . ILE A 1 383 ? 24.469 -7.246 -24.876 1.00 82.75 383 ILE A N 1
ATOM 3024 C CA . ILE A 1 383 ? 25.098 -8.558 -25.104 1.00 82.75 383 ILE A CA 1
ATOM 3025 C C . ILE A 1 383 ? 25.176 -9.347 -23.790 1.00 82.75 383 ILE A C 1
ATOM 3027 O O . ILE A 1 383 ? 25.760 -8.864 -22.818 1.00 82.75 383 ILE A O 1
ATOM 3031 N N . SER A 1 384 ? 24.683 -10.587 -23.760 1.00 84.19 384 SER A N 1
ATOM 3032 C CA . SER A 1 384 ? 24.969 -11.530 -22.662 1.00 84.19 384 SER A CA 1
ATOM 3033 C C . SER A 1 384 ? 26.281 -12.285 -22.917 1.00 84.19 384 SER A C 1
ATOM 3035 O O . SER A 1 384 ? 26.466 -12.872 -23.981 1.00 84.19 384 SER A O 1
ATOM 3037 N N . ASN A 1 385 ? 27.212 -12.277 -21.957 1.00 81.81 385 ASN A N 1
ATOM 3038 C CA . ASN A 1 385 ? 28.589 -12.776 -22.139 1.00 81.81 385 ASN A CA 1
ATOM 3039 C C . ASN A 1 385 ? 29.055 -13.790 -21.074 1.00 81.81 385 ASN A C 1
ATOM 3041 O O . ASN A 1 385 ? 30.168 -14.312 -21.144 1.00 81.81 385 ASN A O 1
ATOM 3045 N N . GLY A 1 386 ? 28.229 -14.065 -20.065 1.00 82.56 386 GLY A N 1
ATOM 3046 C CA . GLY A 1 386 ? 28.445 -15.153 -19.117 1.00 82.56 386 GLY A CA 1
ATOM 3047 C C . GLY A 1 386 ? 27.288 -16.135 -19.188 1.00 82.56 386 GLY A C 1
ATOM 3048 O O . GLY A 1 386 ? 26.160 -15.761 -18.883 1.00 82.56 386 GLY A O 1
ATOM 3049 N N . LEU A 1 387 ? 27.575 -17.384 -19.553 1.00 84.94 387 LEU A N 1
ATOM 3050 C CA . LEU A 1 387 ? 26.579 -18.428 -19.796 1.00 84.94 387 LEU A CA 1
ATOM 3051 C C . LEU A 1 387 ? 26.962 -19.715 -19.067 1.00 84.94 387 LEU A C 1
ATOM 3053 O O . LEU A 1 387 ? 28.116 -20.143 -19.101 1.00 84.94 387 LEU A O 1
ATOM 3057 N N . VAL A 1 388 ? 25.990 -20.383 -18.458 1.00 83.56 388 VAL A N 1
ATOM 3058 C CA . VAL A 1 388 ? 26.155 -21.725 -17.889 1.00 83.56 388 VAL A CA 1
ATOM 3059 C C . VAL A 1 388 ? 24.997 -22.589 -18.362 1.00 83.56 388 VAL A C 1
ATOM 3061 O O . VAL A 1 388 ? 23.850 -22.198 -18.197 1.00 83.56 388 VAL A O 1
ATOM 3064 N N . ILE A 1 389 ? 25.277 -23.746 -18.956 1.00 86.19 389 ILE A N 1
ATOM 3065 C CA . ILE A 1 389 ? 24.240 -24.651 -19.462 1.00 86.19 389 ILE A CA 1
ATOM 3066 C C . ILE A 1 389 ? 24.251 -25.922 -18.624 1.00 86.19 389 ILE A C 1
ATOM 3068 O O . ILE A 1 389 ? 25.305 -26.532 -18.418 1.00 86.19 389 ILE A O 1
ATOM 3072 N N . PHE A 1 390 ? 23.072 -26.331 -18.175 1.00 83.25 390 PHE A N 1
ATOM 3073 C CA . PHE A 1 390 ? 22.817 -27.565 -17.452 1.00 83.25 390 PHE A CA 1
ATOM 3074 C C . PHE A 1 390 ? 21.804 -28.433 -18.206 1.00 83.25 390 PHE A C 1
ATOM 3076 O O . PHE A 1 390 ? 21.026 -27.929 -19.014 1.00 83.25 390 PHE A O 1
ATOM 3083 N N . SER A 1 391 ? 21.799 -29.730 -17.917 1.00 84.88 391 SER A N 1
ATOM 3084 C CA . SER A 1 391 ? 20.861 -30.711 -18.468 1.00 84.88 391 SER A CA 1
ATOM 3085 C C . SER A 1 391 ? 20.412 -31.697 -17.384 1.00 84.88 391 SER A C 1
ATOM 3087 O O . SER A 1 391 ? 21.150 -31.925 -16.421 1.00 84.88 391 SER A O 1
ATOM 3089 N N . THR A 1 392 ? 19.222 -32.276 -17.534 1.00 82.56 392 THR A N 1
ATOM 3090 C CA . THR A 1 392 ? 18.660 -33.323 -16.664 1.00 82.56 392 THR A CA 1
ATOM 3091 C C . THR A 1 392 ? 18.191 -34.534 -17.483 1.00 82.56 392 THR A C 1
ATOM 3093 O O . THR A 1 392 ? 18.004 -34.443 -18.696 1.00 82.56 392 THR A O 1
ATOM 3096 N N . VAL A 1 393 ? 18.058 -35.681 -16.813 1.00 76.94 393 VAL A N 1
ATOM 3097 C CA . VAL A 1 393 ? 17.640 -36.991 -17.365 1.00 76.94 393 VAL A CA 1
ATOM 3098 C C . VAL A 1 393 ? 16.473 -37.570 -16.532 1.00 76.94 393 VAL A C 1
ATOM 3100 O O . VAL A 1 393 ? 16.147 -38.751 -16.608 1.00 76.94 393 VAL A O 1
ATOM 3103 N N . GLU A 1 394 ? 15.842 -36.758 -15.676 1.00 67.50 394 GLU A N 1
ATOM 3104 C CA . GLU A 1 394 ? 14.743 -37.202 -14.808 1.00 67.50 394 GLU A CA 1
ATOM 3105 C C . GLU A 1 394 ? 13.411 -37.374 -15.555 1.00 67.50 394 GLU A C 1
ATOM 3107 O O . GLU A 1 394 ? 13.141 -36.712 -16.557 1.00 67.50 394 GLU A O 1
ATOM 3112 N N . SER A 1 395 ? 12.563 -38.272 -15.042 1.00 57.06 395 SER A N 1
ATOM 3113 C CA . SER A 1 395 ? 11.240 -38.567 -15.602 1.00 57.06 395 SER A CA 1
ATOM 3114 C C . SER A 1 395 ? 10.209 -37.488 -15.257 1.00 57.06 395 SER A C 1
ATOM 3116 O O . SER A 1 395 ? 10.105 -37.084 -14.095 1.00 57.06 395 SER A O 1
ATOM 3118 N N . LEU A 1 396 ? 9.372 -37.125 -16.240 1.00 52.78 396 LEU A N 1
ATOM 3119 C CA . LEU A 1 396 ? 8.273 -36.152 -16.129 1.00 52.78 396 LEU A CA 1
ATOM 3120 C C . LEU A 1 396 ? 7.347 -36.385 -14.920 1.00 52.78 396 LEU A C 1
ATOM 3122 O O . LEU A 1 396 ? 6.937 -35.427 -14.277 1.00 52.78 396 LEU A O 1
ATOM 3126 N N . LYS A 1 397 ? 7.101 -37.644 -14.530 1.00 44.78 397 LYS A N 1
ATOM 3127 C CA . LYS A 1 397 ? 6.249 -37.997 -13.371 1.00 44.78 397 LYS A CA 1
ATOM 3128 C C . LYS A 1 397 ? 6.786 -37.489 -12.025 1.00 44.78 397 LYS A C 1
ATOM 3130 O O . LYS A 1 397 ? 6.031 -37.373 -11.069 1.00 44.78 397 LYS A O 1
ATOM 3135 N N . THR A 1 398 ? 8.081 -37.187 -11.939 1.00 46.31 398 THR A N 1
ATOM 3136 C CA . THR A 1 398 ? 8.710 -36.600 -10.739 1.00 46.31 398 THR A CA 1
ATOM 3137 C C . THR A 1 398 ? 8.596 -35.074 -10.699 1.00 46.31 398 THR A C 1
ATOM 3139 O O . THR A 1 398 ? 8.804 -34.482 -9.645 1.00 46.31 398 THR A O 1
ATOM 3142 N N . LEU A 1 399 ? 8.273 -34.435 -11.831 1.00 45.88 399 LEU A N 1
ATOM 3143 C CA . LEU A 1 399 ? 8.244 -32.975 -11.982 1.00 45.88 399 LEU A CA 1
ATOM 3144 C C . LEU A 1 399 ? 6.956 -32.346 -11.435 1.00 45.88 399 LEU A C 1
ATOM 3146 O O . LEU A 1 399 ? 6.971 -31.202 -10.989 1.00 45.88 399 LEU A O 1
ATOM 3150 N N . GLU A 1 400 ? 5.852 -33.094 -11.455 1.00 42.44 400 GLU A N 1
ATOM 3151 C CA . GLU A 1 400 ? 4.527 -32.610 -11.041 1.00 42.44 400 GLU A CA 1
ATOM 3152 C C . GLU A 1 400 ? 4.311 -32.647 -9.518 1.00 42.44 400 GLU A C 1
ATOM 3154 O O . GLU A 1 400 ? 3.449 -31.937 -9.008 1.00 42.44 400 GLU A O 1
ATOM 3159 N N . ILE A 1 401 ? 5.085 -33.461 -8.789 1.00 44.50 401 ILE A N 1
ATOM 3160 C CA . ILE A 1 401 ? 4.801 -33.808 -7.385 1.00 44.50 401 ILE A CA 1
ATOM 3161 C C . ILE A 1 401 ? 5.542 -32.901 -6.383 1.00 44.50 401 ILE A C 1
ATOM 3163 O O . ILE A 1 401 ? 4.999 -32.613 -5.323 1.00 44.50 401 ILE A O 1
ATOM 3167 N N . ASP A 1 402 ? 6.750 -32.416 -6.703 1.00 38.41 402 ASP A N 1
ATOM 3168 C CA . ASP A 1 402 ? 7.570 -31.594 -5.792 1.00 38.41 402 ASP A CA 1
ATOM 3169 C C . ASP A 1 402 ? 8.406 -30.536 -6.545 1.00 38.41 402 ASP A C 1
ATOM 3171 O O . ASP A 1 402 ? 9.553 -30.794 -6.935 1.00 38.41 402 ASP A O 1
ATOM 3175 N N . ARG A 1 403 ? 7.904 -29.295 -6.667 1.00 42.31 403 ARG A N 1
ATOM 3176 C CA . ARG A 1 403 ? 8.690 -28.172 -7.238 1.00 42.31 403 ARG A CA 1
ATOM 3177 C C . ARG A 1 403 ? 10.015 -27.930 -6.495 1.00 42.31 403 ARG A C 1
ATOM 3179 O O . ARG A 1 403 ? 10.998 -27.522 -7.108 1.00 42.31 403 ARG A O 1
ATOM 3186 N N . GLU A 1 404 ? 10.083 -28.232 -5.197 1.00 38.28 404 GLU A N 1
ATOM 3187 C CA . GLU A 1 404 ? 11.298 -28.049 -4.390 1.00 38.28 404 GLU A CA 1
ATOM 3188 C C . GLU A 1 404 ? 12.410 -29.074 -4.690 1.00 38.28 404 GLU A C 1
ATOM 3190 O O . GLU A 1 404 ? 13.597 -28.751 -4.565 1.00 38.28 404 GLU A O 1
ATOM 3195 N N . LYS A 1 405 ? 12.071 -30.300 -5.127 1.00 37.97 405 LYS A N 1
ATOM 3196 C CA . LYS A 1 405 ? 13.073 -31.331 -5.475 1.00 37.97 405 LYS A CA 1
ATOM 3197 C C . LYS A 1 405 ? 13.734 -31.068 -6.829 1.00 37.97 405 LYS A C 1
ATOM 3199 O O . LYS A 1 405 ? 14.933 -31.312 -6.969 1.00 37.97 405 LYS A O 1
ATOM 3204 N N . PHE A 1 406 ? 12.991 -30.501 -7.781 1.00 41.31 406 PHE A N 1
ATOM 3205 C CA . PHE A 1 406 ? 13.427 -30.235 -9.160 1.00 41.31 406 PHE A CA 1
ATOM 3206 C C . PHE A 1 406 ? 14.672 -29.330 -9.282 1.00 41.31 406 PHE A C 1
ATOM 3208 O O . PHE A 1 406 ? 15.420 -29.378 -10.261 1.00 41.31 406 PHE A O 1
ATOM 3215 N N . THR A 1 407 ? 14.969 -28.526 -8.260 1.00 42.31 407 THR A N 1
ATOM 3216 C CA . THR A 1 407 ? 16.170 -27.674 -8.247 1.00 42.31 407 THR A CA 1
ATOM 3217 C C . THR A 1 407 ? 17.489 -28.462 -8.176 1.00 42.31 407 THR A C 1
ATOM 3219 O O . THR A 1 407 ? 18.525 -27.933 -8.585 1.00 42.31 407 THR A O 1
ATOM 3222 N N . LYS A 1 408 ? 17.474 -29.721 -7.704 1.00 43.81 408 LYS A N 1
ATOM 3223 C CA . LYS A 1 408 ? 18.679 -30.492 -7.326 1.00 43.81 408 LYS A CA 1
ATOM 3224 C C . LYS A 1 408 ? 19.262 -31.417 -8.408 1.00 43.81 408 LYS A C 1
ATOM 3226 O O . LYS A 1 408 ? 20.350 -31.947 -8.188 1.00 43.81 408 LYS A O 1
ATOM 3231 N N . SER A 1 409 ? 18.598 -31.615 -9.548 1.00 60.62 409 SER A N 1
ATOM 3232 C CA . SER A 1 409 ? 18.938 -32.686 -10.510 1.00 60.62 409 SER A CA 1
ATOM 3233 C C . SER A 1 409 ? 19.664 -32.260 -11.793 1.00 60.62 409 SER A C 1
ATOM 3235 O O . SER A 1 409 ? 20.031 -33.096 -12.619 1.00 60.62 409 SER A O 1
ATOM 3237 N N . PHE A 1 410 ? 19.930 -30.966 -11.965 1.00 70.88 410 PHE A N 1
ATOM 3238 C CA . PHE A 1 410 ? 20.550 -30.425 -13.176 1.00 70.88 410 PHE A CA 1
ATOM 3239 C C . PHE A 1 410 ? 22.084 -30.513 -13.153 1.00 70.88 410 PHE A C 1
ATOM 3241 O O . PHE A 1 410 ? 22.752 -29.892 -12.324 1.00 70.88 410 PHE A O 1
ATOM 3248 N N . TYR A 1 411 ? 22.668 -31.230 -14.117 1.00 77.00 411 TYR A N 1
ATOM 3249 C CA . TYR A 1 411 ? 24.116 -31.374 -14.276 1.00 77.00 411 TYR A CA 1
ATOM 3250 C C . TYR A 1 411 ? 24.690 -30.339 -15.251 1.00 77.00 411 TYR A C 1
ATOM 3252 O O . TYR A 1 411 ? 24.188 -30.179 -16.362 1.00 77.00 411 TYR A O 1
ATOM 3260 N N . GLN A 1 412 ? 25.775 -29.656 -14.873 1.00 81.81 412 GLN A N 1
ATOM 3261 C CA . GLN A 1 412 ? 26.407 -28.621 -15.701 1.00 81.81 412 GLN A CA 1
ATOM 3262 C C . GLN A 1 412 ? 27.116 -29.237 -16.923 1.00 81.81 412 GLN A C 1
ATOM 3264 O O . GLN A 1 412 ? 28.153 -29.884 -16.776 1.00 81.81 412 GLN A O 1
ATOM 3269 N N . ILE A 1 413 ? 26.602 -28.993 -18.131 1.00 82.56 413 ILE A N 1
ATOM 3270 C CA . ILE A 1 413 ? 27.159 -29.506 -19.395 1.00 82.56 413 ILE A CA 1
ATOM 3271 C C . ILE A 1 413 ? 28.078 -28.510 -20.115 1.00 82.56 413 ILE A C 1
ATOM 3273 O O . ILE A 1 413 ? 28.961 -28.942 -20.851 1.00 82.56 413 ILE A O 1
ATOM 3277 N N . ALA A 1 414 ? 27.936 -27.198 -19.901 1.00 81.44 414 ALA A N 1
ATOM 3278 C CA . ALA A 1 414 ? 28.849 -26.188 -20.452 1.00 81.44 414 ALA A CA 1
ATOM 3279 C C . ALA A 1 414 ? 28.934 -24.932 -19.573 1.00 81.44 414 ALA A C 1
ATOM 3281 O O . ALA A 1 414 ? 28.028 -24.644 -18.791 1.00 81.44 414 ALA A O 1
ATOM 3282 N N . LYS A 1 415 ? 30.033 -24.176 -19.698 1.00 83.12 415 LYS A N 1
ATOM 3283 C CA . LYS A 1 415 ? 30.254 -22.933 -18.947 1.00 83.12 415 LYS A CA 1
ATOM 3284 C C . LYS A 1 415 ? 31.170 -21.968 -19.702 1.00 83.12 415 LYS A C 1
ATOM 3286 O O . LYS A 1 415 ? 32.274 -22.347 -20.080 1.00 83.12 415 LYS A O 1
ATOM 3291 N N . VAL A 1 416 ? 30.739 -20.717 -19.829 1.00 81.75 416 VAL A N 1
ATOM 3292 C CA . VAL A 1 416 ? 31.500 -19.572 -20.342 1.00 81.75 416 VAL A CA 1
ATOM 3293 C C . VAL A 1 416 ? 31.498 -18.489 -19.265 1.00 81.75 416 VAL A C 1
ATOM 3295 O O . VAL A 1 416 ? 30.442 -18.080 -18.783 1.00 81.75 416 VAL A O 1
ATOM 3298 N N . VAL A 1 417 ? 32.682 -18.031 -18.854 1.00 69.69 417 VAL A N 1
ATOM 3299 C CA . VAL A 1 417 ? 32.844 -17.008 -17.810 1.00 69.69 417 VAL A CA 1
ATOM 3300 C C . VAL A 1 417 ? 33.835 -15.958 -18.289 1.00 69.69 417 VAL A C 1
ATOM 3302 O O . VAL A 1 417 ? 34.908 -16.311 -18.766 1.00 69.69 417 VAL A O 1
ATOM 3305 N N . ASN A 1 418 ? 33.506 -14.683 -18.069 1.00 59.34 418 ASN A N 1
ATOM 3306 C CA . ASN A 1 418 ? 34.362 -13.533 -18.376 1.00 59.34 418 ASN A CA 1
ATOM 3307 C C . ASN A 1 418 ? 34.766 -13.437 -19.854 1.00 59.34 418 ASN A C 1
ATOM 3309 O O . ASN A 1 418 ? 35.923 -13.134 -20.156 1.00 59.34 418 ASN A O 1
ATOM 3313 N N . ASP A 1 419 ? 33.819 -13.648 -20.769 1.00 64.38 419 ASP A N 1
ATOM 3314 C CA . ASP A 1 419 ? 34.075 -13.323 -22.163 1.00 64.38 419 ASP A CA 1
ATOM 3315 C C . ASP A 1 419 ? 34.195 -11.804 -22.350 1.00 64.38 419 ASP A C 1
ATOM 3317 O O . ASP A 1 419 ? 33.324 -11.038 -21.926 1.00 64.38 419 ASP A O 1
ATOM 3321 N N . LYS A 1 420 ? 35.307 -11.365 -22.940 1.00 59.47 420 LYS A N 1
ATOM 3322 C CA . LYS A 1 420 ? 35.613 -9.949 -23.196 1.00 59.47 420 LYS A CA 1
ATOM 3323 C C . LYS A 1 420 ? 35.487 -9.582 -24.676 1.00 59.47 420 LYS A C 1
ATOM 3325 O O . LYS A 1 420 ? 35.646 -8.410 -25.015 1.00 59.47 420 LYS A O 1
ATOM 3330 N N . ASP A 1 421 ? 35.250 -10.564 -25.541 1.00 65.06 421 ASP A N 1
ATOM 3331 C CA . ASP A 1 421 ? 35.365 -10.399 -26.983 1.00 65.06 421 ASP A CA 1
ATOM 3332 C C . ASP A 1 421 ? 34.047 -9.902 -27.594 1.00 65.06 421 ASP A C 1
ATOM 3334 O O . ASP A 1 421 ? 33.066 -10.635 -27.697 1.00 65.06 421 ASP A O 1
ATOM 3338 N N . ARG A 1 422 ? 33.995 -8.614 -27.953 1.00 59.38 422 ARG A N 1
ATOM 3339 C CA . ARG A 1 422 ? 32.741 -7.920 -28.315 1.00 59.38 422 ARG A CA 1
ATOM 3340 C C . ARG A 1 422 ? 32.179 -8.328 -29.677 1.00 59.38 422 ARG A C 1
ATOM 3342 O O . ARG A 1 422 ? 31.002 -8.094 -29.944 1.00 59.38 422 ARG A O 1
ATOM 3349 N N . ASN A 1 423 ? 33.018 -8.901 -30.537 1.00 62.50 423 ASN A N 1
ATOM 3350 C CA . ASN A 1 423 ? 32.630 -9.300 -31.887 1.00 62.50 423 ASN A CA 1
ATOM 3351 C C . ASN A 1 423 ? 31.936 -10.673 -31.882 1.00 62.50 423 ASN A C 1
ATOM 3353 O O . ASN A 1 423 ? 31.037 -10.919 -32.688 1.00 62.50 423 ASN A O 1
ATOM 3357 N N . LEU A 1 424 ? 32.288 -11.537 -30.926 1.00 68.81 424 LEU A N 1
ATOM 3358 C CA . LEU A 1 424 ? 31.802 -12.909 -30.804 1.00 68.81 424 LEU A CA 1
ATOM 3359 C C . LEU A 1 424 ? 30.587 -12.989 -29.865 1.00 68.81 424 LEU A C 1
ATOM 3361 O O . LEU A 1 424 ? 30.704 -13.220 -28.666 1.00 68.81 424 LEU A O 1
ATOM 3365 N N . HIS A 1 425 ? 29.402 -12.798 -30.443 1.00 71.81 425 HIS A N 1
ATOM 3366 C CA . HIS A 1 425 ? 28.104 -12.806 -29.751 1.00 71.81 425 HIS A CA 1
ATOM 3367 C C . HIS A 1 425 ? 27.247 -14.049 -30.051 1.00 71.81 425 HIS A C 1
ATOM 3369 O O . HIS A 1 425 ? 26.166 -14.212 -29.490 1.00 71.81 425 HIS A O 1
ATOM 3375 N N . VAL A 1 426 ? 27.730 -14.934 -30.926 1.00 77.94 426 VAL A N 1
ATOM 3376 C CA . VAL A 1 426 ? 27.115 -16.234 -31.206 1.00 77.94 426 VAL A CA 1
ATOM 3377 C C . VAL A 1 426 ? 27.991 -17.316 -30.586 1.00 77.94 426 VAL A C 1
ATOM 3379 O O . VAL A 1 426 ? 29.151 -17.483 -30.973 1.00 77.94 426 VAL A O 1
ATOM 3382 N N . TYR A 1 427 ? 27.429 -18.041 -29.622 1.00 78.56 427 TYR A N 1
ATOM 3383 C CA . TYR A 1 427 ? 28.074 -19.161 -28.945 1.00 78.56 427 TYR A CA 1
ATOM 3384 C C . TYR A 1 427 ? 27.564 -20.478 -29.512 1.00 78.56 427 TYR A C 1
ATOM 3386 O O . TYR A 1 427 ? 26.361 -20.732 -29.541 1.00 78.56 427 TYR A O 1
ATOM 3394 N N . GLU A 1 428 ? 28.491 -21.331 -29.926 1.00 79.69 428 GLU A N 1
ATOM 3395 C CA . GLU A 1 428 ? 28.220 -22.633 -30.517 1.00 79.69 428 GLU A CA 1
ATOM 3396 C C . GLU A 1 428 ? 28.750 -23.730 -29.589 1.00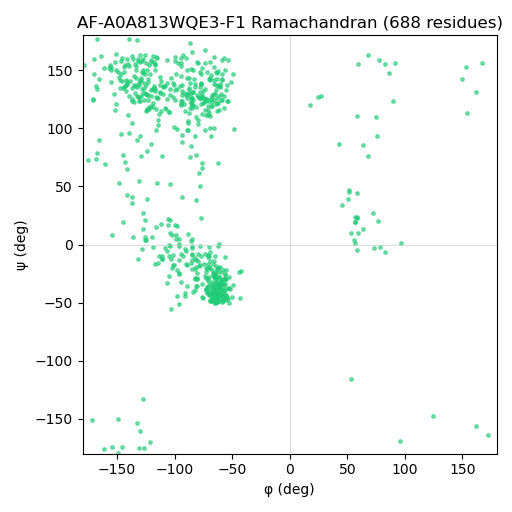 79.69 428 GLU A C 1
ATOM 3398 O O . GLU A 1 428 ? 29.955 -23.928 -29.451 1.00 79.69 428 GLU A O 1
ATOM 3403 N N . PHE A 1 429 ? 27.836 -24.428 -28.918 1.00 79.69 429 PHE A N 1
ATOM 3404 C CA . PHE A 1 429 ? 28.136 -25.498 -27.976 1.00 79.69 429 PHE A CA 1
ATOM 3405 C C . PHE A 1 429 ? 28.083 -26.859 -28.667 1.00 79.69 429 PHE A C 1
ATOM 3407 O O . PHE A 1 429 ? 27.036 -27.238 -29.195 1.00 79.69 429 PHE A O 1
ATOM 3414 N N . LEU A 1 430 ? 29.197 -27.594 -28.657 1.00 76.62 430 LEU A N 1
ATOM 3415 C CA . LEU A 1 430 ? 29.404 -28.781 -29.494 1.00 76.62 430 LEU A CA 1
ATOM 3416 C C . LEU A 1 430 ? 29.830 -30.021 -28.710 1.00 76.62 430 LEU A C 1
ATOM 3418 O O . LEU A 1 430 ? 30.602 -29.945 -27.746 1.00 76.62 430 LEU A O 1
ATOM 3422 N N . LYS A 1 431 ? 29.407 -31.195 -29.196 1.00 69.06 431 LYS A N 1
ATOM 3423 C CA . LYS A 1 431 ? 30.134 -32.446 -28.942 1.00 69.06 431 LYS A CA 1
ATOM 3424 C C . LYS A 1 431 ? 31.519 -32.369 -29.596 1.00 69.06 431 LYS A C 1
ATOM 3426 O O . LYS A 1 431 ? 31.736 -31.660 -30.575 1.00 69.06 431 LYS A O 1
ATOM 3431 N N . ARG A 1 432 ? 32.496 -33.033 -28.980 1.00 60.66 432 ARG A N 1
ATOM 3432 C CA . ARG A 1 432 ? 33.910 -32.910 -29.347 1.00 60.66 432 ARG A CA 1
ATOM 3433 C C . ARG A 1 432 ? 34.259 -33.882 -30.473 1.00 60.66 432 ARG A C 1
ATOM 3435 O O . ARG A 1 432 ? 34.899 -34.900 -30.224 1.00 60.66 432 ARG A O 1
ATOM 3442 N N . ASP A 1 433 ? 33.831 -33.544 -31.682 1.00 52.94 433 ASP A N 1
ATOM 3443 C CA . ASP A 1 433 ? 34.114 -34.318 -32.888 1.00 52.94 433 ASP A CA 1
ATOM 3444 C C . ASP A 1 433 ? 35.365 -33.783 -33.599 1.00 52.94 433 ASP A C 1
ATOM 3446 O O . ASP A 1 433 ? 35.561 -32.574 -33.730 1.00 52.94 433 ASP A O 1
ATOM 3450 N N . ASN A 1 434 ? 36.225 -34.690 -34.071 1.00 43.59 434 ASN A N 1
ATOM 3451 C CA . ASN A 1 434 ? 37.557 -34.346 -34.590 1.00 43.59 434 ASN A CA 1
ATOM 3452 C C . ASN A 1 434 ? 37.555 -33.654 -35.973 1.00 43.59 434 ASN A C 1
ATOM 3454 O O . ASN A 1 434 ? 38.608 -33.197 -36.402 1.00 43.59 434 ASN A O 1
ATOM 3458 N N . ASN A 1 435 ? 36.405 -33.574 -36.659 1.00 48.00 435 ASN A N 1
ATOM 3459 C CA . ASN A 1 435 ? 36.281 -33.145 -38.062 1.00 48.00 435 ASN A CA 1
ATOM 3460 C C . ASN A 1 435 ? 35.179 -32.076 -38.264 1.00 48.00 435 ASN A C 1
ATOM 3462 O O . ASN A 1 435 ? 34.274 -32.267 -39.074 1.00 48.00 435 ASN A O 1
ATOM 3466 N N . SER A 1 436 ? 35.219 -30.963 -37.524 1.00 44.72 436 SER A N 1
ATOM 3467 C CA . SER A 1 436 ? 34.336 -29.806 -37.772 1.00 44.72 436 SER A CA 1
ATOM 3468 C C . SER A 1 436 ? 35.126 -28.612 -38.314 1.00 44.72 436 SER A C 1
ATOM 3470 O O . SER A 1 436 ? 36.150 -28.231 -37.752 1.00 44.72 436 SER A O 1
ATOM 3472 N N . GLU A 1 437 ? 34.661 -28.022 -39.419 1.00 45.97 437 GLU A N 1
ATOM 3473 C CA . GLU A 1 437 ? 35.212 -26.765 -39.938 1.00 45.97 437 GLU A CA 1
ATOM 3474 C C . GLU A 1 437 ? 34.823 -25.610 -39.004 1.00 45.97 437 GLU A C 1
ATOM 3476 O O . GLU A 1 437 ? 33.642 -25.332 -38.788 1.00 45.97 437 GLU A O 1
ATOM 3481 N N . PHE A 1 438 ? 35.818 -24.931 -38.432 1.00 52.91 438 PHE A N 1
ATOM 3482 C CA . PHE A 1 438 ? 35.588 -23.852 -37.475 1.00 52.91 438 PHE A CA 1
ATOM 3483 C C . PHE A 1 438 ? 35.420 -22.506 -38.185 1.00 52.91 438 PHE A C 1
ATOM 3485 O O . PHE A 1 438 ? 36.372 -21.955 -38.734 1.00 52.91 438 PHE A O 1
ATOM 3492 N N . ASN A 1 439 ? 34.216 -21.936 -38.121 1.00 53.38 439 ASN A N 1
ATOM 3493 C CA . ASN A 1 439 ? 33.965 -20.572 -38.581 1.00 53.38 439 ASN A CA 1
ATOM 3494 C C . ASN A 1 439 ? 34.631 -19.560 -37.626 1.00 53.38 439 ASN A C 1
ATOM 3496 O O . ASN A 1 439 ? 34.333 -19.555 -36.431 1.00 53.38 439 ASN A O 1
ATOM 3500 N N . SER A 1 440 ? 35.499 -18.688 -38.149 1.00 53.28 440 SER A N 1
ATOM 3501 C CA . SER A 1 440 ? 36.248 -17.685 -37.371 1.00 53.28 440 SER A CA 1
ATOM 3502 C C . SER A 1 440 ? 35.369 -16.657 -36.655 1.00 53.28 440 SER A C 1
ATOM 3504 O O . SER A 1 440 ? 35.821 -16.018 -35.709 1.00 53.28 440 SER A O 1
ATOM 3506 N N . ASN A 1 441 ? 34.121 -16.491 -37.100 1.00 56.88 441 ASN A N 1
ATOM 3507 C CA . ASN A 1 441 ? 33.203 -15.462 -36.611 1.00 56.88 441 ASN A CA 1
ATOM 3508 C C . ASN A 1 441 ? 32.239 -15.979 -35.522 1.00 56.88 441 ASN A C 1
ATOM 3510 O O . ASN A 1 441 ? 31.343 -15.247 -35.102 1.00 56.88 441 ASN A O 1
ATOM 3514 N N . ILE A 1 442 ? 32.392 -17.233 -35.074 1.00 67.06 442 ILE A N 1
ATOM 3515 C CA . ILE A 1 442 ? 31.519 -17.894 -34.089 1.00 67.06 442 ILE A CA 1
ATOM 3516 C C . ILE A 1 442 ? 32.366 -18.452 -32.941 1.00 67.06 442 ILE A C 1
ATOM 3518 O O . ILE A 1 442 ? 33.436 -19.024 -33.155 1.00 67.06 442 ILE A O 1
ATOM 3522 N N . LYS A 1 443 ? 31.885 -18.315 -31.699 1.00 69.38 443 LYS A N 1
ATOM 3523 C CA . LYS A 1 443 ? 32.604 -18.807 -30.522 1.00 69.38 443 LYS A CA 1
ATOM 3524 C C . LYS A 1 443 ? 32.253 -20.255 -30.210 1.00 69.38 443 LYS A C 1
ATOM 3526 O O . LYS A 1 443 ? 31.249 -20.539 -29.559 1.00 69.38 443 LYS A O 1
ATOM 3531 N N . ASN A 1 444 ? 33.119 -21.162 -30.643 1.00 71.94 444 ASN A N 1
ATOM 3532 C CA . ASN A 1 444 ? 32.960 -22.594 -30.411 1.00 71.94 444 ASN A CA 1
ATOM 3533 C C . ASN A 1 444 ? 33.365 -22.974 -28.974 1.00 71.94 444 ASN A C 1
ATOM 3535 O O . ASN A 1 444 ? 34.470 -22.672 -28.519 1.00 71.94 444 ASN A O 1
ATOM 3539 N N . VAL A 1 445 ? 32.467 -23.652 -28.260 1.00 73.50 445 VAL A N 1
ATOM 3540 C CA . VAL A 1 445 ? 32.625 -24.098 -26.871 1.00 73.50 445 VAL A CA 1
ATOM 3541 C C . VAL A 1 445 ? 32.272 -25.581 -26.798 1.00 73.50 445 VAL A C 1
ATOM 3543 O O . VAL A 1 445 ? 31.176 -25.991 -27.153 1.00 73.50 445 VAL A O 1
ATOM 3546 N N . PHE A 1 446 ? 33.171 -26.430 -26.313 1.00 75.56 446 PHE A N 1
ATOM 3547 C CA . PHE A 1 446 ? 32.864 -27.861 -26.208 1.00 75.56 446 PHE A CA 1
ATOM 3548 C C . PHE A 1 446 ? 32.089 -28.180 -24.926 1.00 75.56 446 PHE A C 1
ATOM 3550 O O . PHE A 1 446 ? 32.382 -27.625 -23.862 1.00 75.56 446 PHE A O 1
ATOM 3557 N N . PHE A 1 447 ? 31.132 -29.110 -25.003 1.00 76.50 447 PHE A N 1
ATOM 3558 C CA . PHE A 1 447 ? 30.468 -29.630 -23.808 1.00 76.50 447 PHE A CA 1
ATOM 3559 C C . PHE A 1 447 ? 31.491 -30.287 -22.870 1.00 76.50 447 PHE A C 1
ATOM 3561 O O . PHE A 1 447 ? 32.269 -31.157 -23.260 1.00 76.50 447 PHE A O 1
ATOM 3568 N N . SER A 1 448 ? 31.456 -29.889 -21.601 1.00 61.94 448 SER A N 1
ATOM 3569 C CA . SER A 1 448 ? 32.340 -30.350 -20.531 1.00 61.94 448 SER A CA 1
ATOM 3570 C C . SER A 1 448 ? 31.600 -31.329 -19.611 1.00 61.94 448 SER A C 1
ATOM 3572 O O . SER A 1 448 ? 31.547 -31.153 -18.394 1.00 61.94 448 SER A O 1
ATOM 3574 N N . THR A 1 449 ? 30.981 -32.360 -20.198 1.00 61.72 449 THR A N 1
ATOM 3575 C CA . THR A 1 449 ? 30.296 -33.411 -19.431 1.00 61.72 449 THR A CA 1
ATOM 3576 C C . THR A 1 449 ? 31.196 -34.622 -19.189 1.00 61.72 449 THR A C 1
ATOM 3578 O O . THR A 1 449 ? 31.881 -35.103 -20.090 1.00 61.72 449 THR A O 1
ATOM 3581 N N . LYS A 1 450 ? 31.170 -35.151 -17.959 1.00 56.44 450 LYS A N 1
ATOM 3582 C CA . LYS A 1 450 ? 31.793 -36.441 -17.602 1.00 56.44 450 LYS A CA 1
ATOM 3583 C C . LYS A 1 450 ? 30.879 -37.640 -17.885 1.00 56.44 450 LYS A C 1
ATOM 3585 O O . LYS A 1 450 ? 31.316 -38.779 -17.763 1.00 56.44 450 LYS A O 1
ATOM 3590 N N . SER A 1 451 ? 29.620 -37.380 -18.225 1.00 58.72 451 SER A N 1
ATOM 3591 C CA . SER A 1 451 ? 28.540 -38.359 -18.331 1.00 58.72 451 SER A CA 1
ATOM 3592 C C . SER A 1 451 ? 27.731 -38.075 -19.604 1.00 58.72 451 SER A C 1
ATOM 3594 O O . SER A 1 451 ? 26.969 -37.102 -19.625 1.00 58.72 451 SER A O 1
ATOM 3596 N N . PRO A 1 452 ? 27.887 -38.878 -20.677 1.00 65.19 452 PRO A N 1
ATOM 3597 C CA . PRO A 1 452 ? 27.268 -38.596 -21.973 1.00 65.19 452 PRO A CA 1
ATOM 3598 C C . PRO A 1 452 ? 25.737 -38.655 -21.930 1.00 65.19 452 PRO A C 1
ATOM 3600 O O . PRO A 1 452 ? 25.100 -37.971 -22.721 1.00 65.19 452 PRO A O 1
ATOM 3603 N N . ASN A 1 453 ? 25.152 -39.375 -20.966 1.00 67.44 453 ASN A N 1
ATOM 3604 C CA . ASN A 1 453 ? 23.704 -39.535 -20.791 1.00 67.44 453 ASN A CA 1
ATOM 3605 C C . ASN A 1 453 ? 22.951 -38.192 -20.729 1.00 67.44 453 ASN A C 1
ATOM 3607 O O . ASN A 1 453 ? 21.905 -38.057 -21.350 1.00 67.44 453 ASN A O 1
ATOM 3611 N N . TYR A 1 454 ? 23.528 -37.165 -20.094 1.00 74.12 454 TYR A N 1
ATOM 3612 C CA . TYR A 1 454 ? 22.954 -35.808 -20.030 1.00 74.12 454 TYR A CA 1
ATOM 3613 C C . TYR A 1 454 ? 22.964 -35.055 -21.375 1.00 74.12 454 TYR A C 1
ATOM 3615 O O . TYR A 1 454 ? 22.430 -33.954 -21.469 1.00 74.12 454 TYR A O 1
ATOM 3623 N N . LEU A 1 455 ? 23.586 -35.616 -22.414 1.00 73.94 455 LEU A N 1
ATOM 3624 C CA . LEU A 1 455 ? 23.491 -35.147 -23.797 1.00 73.94 455 LEU A CA 1
ATOM 3625 C C . LEU A 1 455 ? 22.803 -36.160 -24.718 1.00 73.94 455 LEU A C 1
ATOM 3627 O O . LEU A 1 455 ? 22.463 -35.779 -25.828 1.00 73.94 455 LEU A O 1
ATOM 3631 N N . THR A 1 456 ? 22.653 -37.433 -24.338 1.00 73.25 456 THR A N 1
ATOM 3632 C CA . THR A 1 456 ? 22.036 -38.466 -25.194 1.00 73.25 456 THR A CA 1
ATOM 3633 C C . THR A 1 456 ? 20.594 -38.799 -24.820 1.00 73.25 456 THR A C 1
ATOM 3635 O O . THR A 1 456 ? 19.890 -39.354 -25.650 1.00 73.25 456 THR A O 1
ATOM 3638 N N . GLN A 1 457 ? 20.173 -38.492 -23.591 1.00 73.31 457 GLN A N 1
ATOM 3639 C CA . GLN A 1 457 ? 18.833 -38.733 -23.042 1.00 73.31 457 GLN A CA 1
ATOM 3640 C C . GLN A 1 457 ? 18.362 -37.504 -22.241 1.00 73.31 457 GLN A C 1
ATOM 3642 O O . GLN A 1 457 ? 17.837 -37.630 -21.139 1.00 73.31 457 GLN A O 1
ATOM 3647 N N . ALA A 1 458 ? 18.619 -36.295 -22.747 1.00 72.62 458 ALA A N 1
ATOM 3648 C CA . ALA A 1 458 ? 18.242 -35.073 -22.048 1.00 72.62 458 ALA A CA 1
ATOM 3649 C C . ALA A 1 458 ? 16.711 -34.934 -22.021 1.00 72.62 458 ALA A C 1
ATOM 3651 O O . ALA A 1 458 ? 16.088 -34.848 -23.076 1.00 72.62 458 ALA A O 1
ATOM 3652 N N . THR A 1 459 ? 16.115 -34.895 -20.830 1.00 73.81 459 THR A N 1
ATOM 3653 C CA . THR A 1 459 ? 14.679 -34.623 -20.624 1.00 73.81 459 THR A CA 1
ATOM 3654 C C . THR A 1 459 ? 14.413 -33.152 -20.303 1.00 73.81 459 THR A C 1
ATOM 3656 O O . THR A 1 459 ? 13.285 -32.680 -20.410 1.00 73.81 459 THR A O 1
ATOM 3659 N N . GLY A 1 460 ? 15.455 -32.382 -19.985 1.00 76.56 460 GLY A N 1
ATOM 3660 C CA . GLY A 1 460 ? 15.368 -30.932 -19.864 1.00 76.56 460 GLY A CA 1
ATOM 3661 C C . GLY A 1 460 ? 16.732 -30.249 -19.873 1.00 76.56 460 GLY A C 1
ATOM 3662 O O . GLY A 1 460 ? 17.767 -30.873 -19.639 1.00 76.56 460 GLY A O 1
ATOM 3663 N N . LEU A 1 461 ? 16.724 -28.948 -20.142 1.00 79.12 461 LEU A N 1
ATOM 3664 C CA . LEU A 1 461 ? 17.882 -28.075 -20.287 1.00 79.12 461 LEU A CA 1
ATOM 3665 C C . LEU A 1 461 ? 17.637 -26.772 -19.512 1.00 79.12 461 LEU A C 1
ATOM 3667 O O . LEU A 1 461 ? 16.564 -26.188 -19.609 1.00 79.12 461 LEU A O 1
ATOM 3671 N N . ARG A 1 462 ? 18.639 -26.292 -18.770 1.00 82.00 462 ARG A N 1
ATOM 3672 C CA . ARG A 1 462 ? 18.600 -25.010 -18.046 1.00 82.00 462 ARG A CA 1
ATOM 3673 C C . ARG A 1 462 ? 19.779 -24.148 -18.486 1.00 82.00 462 ARG A C 1
ATOM 3675 O O . ARG A 1 462 ? 20.931 -24.521 -18.266 1.00 82.00 462 ARG A O 1
ATOM 3682 N N . ILE A 1 463 ? 19.509 -23.003 -19.103 1.00 84.06 463 ILE A N 1
ATOM 3683 C CA . ILE A 1 463 ? 20.507 -21.996 -19.486 1.00 84.06 463 ILE A CA 1
ATOM 3684 C C . ILE A 1 463 ? 20.485 -20.898 -18.427 1.00 84.06 463 ILE A C 1
ATOM 3686 O O . ILE A 1 463 ? 19.444 -20.310 -18.167 1.00 84.06 463 ILE A O 1
ATOM 3690 N N . VAL A 1 464 ? 21.632 -20.604 -17.822 1.00 81.69 464 VAL A N 1
ATOM 3691 C CA . VAL A 1 464 ? 21.784 -19.543 -16.824 1.00 81.69 464 VAL A CA 1
ATOM 3692 C C . VAL A 1 464 ? 22.678 -18.446 -17.387 1.00 81.69 464 VAL A C 1
ATOM 3694 O O . VAL A 1 464 ? 23.880 -18.650 -17.585 1.00 81.69 464 VAL A O 1
ATOM 3697 N N . ILE A 1 465 ? 22.099 -17.273 -17.631 1.00 83.31 465 ILE A N 1
ATOM 3698 C CA . ILE A 1 465 ? 22.834 -16.063 -18.000 1.00 83.31 465 ILE A CA 1
ATOM 3699 C C . ILE A 1 465 ? 23.365 -15.448 -16.708 1.00 83.31 465 ILE A C 1
ATOM 3701 O O . ILE A 1 465 ? 22.588 -14.942 -15.907 1.00 83.31 465 ILE A O 1
ATOM 3705 N N . ILE A 1 466 ? 24.681 -15.506 -16.493 1.00 82.69 466 ILE A N 1
ATOM 3706 C CA . ILE A 1 466 ? 25.353 -15.043 -15.264 1.00 82.69 466 ILE A CA 1
ATOM 3707 C C . ILE A 1 466 ? 26.026 -13.673 -15.401 1.00 82.69 466 ILE A C 1
ATOM 3709 O O . ILE A 1 466 ? 26.360 -13.075 -14.382 1.00 82.69 466 ILE A O 1
ATOM 3713 N N . LYS A 1 467 ? 26.274 -13.188 -16.628 1.00 80.31 467 LYS A N 1
ATOM 3714 C CA . LYS A 1 467 ? 26.863 -11.864 -16.894 1.00 80.31 467 LYS A CA 1
ATOM 3715 C C . LYS A 1 467 ? 26.401 -11.279 -18.224 1.00 80.31 467 LYS A C 1
ATOM 3717 O O . LYS A 1 467 ? 26.162 -12.008 -19.190 1.00 80.31 467 LYS A O 1
ATOM 3722 N N . THR A 1 468 ? 26.360 -9.955 -18.247 1.00 78.00 468 THR A N 1
ATOM 3723 C CA . THR A 1 468 ? 26.003 -9.096 -19.375 1.00 78.00 468 THR A CA 1
ATOM 3724 C C . THR A 1 468 ? 27.082 -8.039 -19.596 1.00 78.00 468 THR A C 1
ATOM 3726 O O . THR A 1 468 ? 27.874 -7.728 -18.702 1.00 78.00 468 THR A O 1
ATOM 3729 N N . PHE A 1 469 ? 27.132 -7.499 -20.809 1.00 72.94 469 PHE A N 1
ATOM 3730 C CA . PHE A 1 469 ? 28.104 -6.510 -21.251 1.00 72.94 469 PHE A CA 1
ATOM 3731 C C . PHE A 1 469 ? 27.387 -5.225 -21.686 1.00 72.94 469 PHE A C 1
ATOM 3733 O O . PHE A 1 469 ? 26.391 -5.288 -22.403 1.00 72.94 469 PHE A O 1
ATOM 3740 N N . ASN A 1 470 ? 27.886 -4.065 -21.240 1.00 64.50 470 ASN A N 1
ATOM 3741 C CA . ASN A 1 470 ? 27.305 -2.724 -21.448 1.00 64.50 470 ASN A CA 1
ATOM 3742 C C . ASN A 1 470 ? 25.840 -2.514 -20.988 1.00 64.50 470 ASN A C 1
ATOM 3744 O O . ASN A 1 470 ? 25.308 -1.424 -21.170 1.00 64.50 470 ASN A O 1
ATOM 3748 N N . SER A 1 471 ? 25.197 -3.508 -20.370 1.00 68.75 471 SER A N 1
ATOM 3749 C CA . SER A 1 471 ? 23.826 -3.448 -19.847 1.00 68.75 471 SER A CA 1
ATOM 3750 C C . SER A 1 471 ? 23.712 -4.256 -18.554 1.00 68.75 471 SER A C 1
ATOM 3752 O O . SER A 1 471 ? 24.450 -5.227 -18.362 1.00 68.75 471 SER A O 1
ATOM 3754 N N . THR A 1 472 ? 22.777 -3.886 -17.678 1.00 68.62 472 THR A N 1
ATOM 3755 C CA . THR A 1 472 ? 22.376 -4.692 -16.513 1.00 68.62 472 THR A CA 1
ATOM 3756 C C . THR A 1 472 ? 21.376 -5.795 -16.861 1.00 68.62 472 THR A C 1
ATOM 3758 O O . THR A 1 472 ? 21.271 -6.748 -16.094 1.00 68.62 472 THR A O 1
ATOM 3761 N N . SER A 1 473 ? 20.685 -5.687 -18.000 1.00 74.94 473 SER A N 1
ATOM 3762 C CA . SER A 1 473 ? 19.644 -6.624 -18.433 1.00 74.94 473 SER A CA 1
ATOM 3763 C C . SER A 1 473 ? 20.209 -7.790 -19.251 1.00 74.94 473 SER A C 1
ATOM 3765 O O . SER A 1 473 ? 20.897 -7.557 -20.252 1.00 74.94 473 SER A O 1
ATOM 3767 N N . PRO A 1 474 ? 19.930 -9.052 -18.879 1.00 78.38 474 PRO A N 1
ATOM 3768 C CA . PRO A 1 474 ? 20.165 -10.195 -19.747 1.00 78.38 474 PRO A CA 1
ATOM 3769 C C . PRO A 1 474 ? 19.294 -10.159 -21.004 1.00 78.38 474 PRO A C 1
ATOM 3771 O O . PRO A 1 474 ? 18.096 -9.891 -20.980 1.00 78.38 474 PRO A O 1
ATOM 3774 N N . CYS A 1 475 ? 19.926 -10.488 -22.124 1.00 76.69 475 CYS A N 1
ATOM 3775 C CA . CYS A 1 475 ? 19.282 -10.617 -23.423 1.00 76.69 475 CYS A CA 1
ATOM 3776 C C . CYS A 1 475 ? 19.708 -11.908 -24.134 1.00 76.69 475 CYS A C 1
ATOM 3778 O O . CYS A 1 475 ? 20.814 -12.420 -23.929 1.00 76.69 475 CYS A O 1
ATOM 3780 N N . LEU A 1 476 ? 18.818 -12.448 -24.961 1.00 79.00 476 LEU A N 1
ATOM 3781 C CA . LEU A 1 476 ? 19.033 -13.661 -25.740 1.00 79.00 476 LEU A CA 1
ATOM 3782 C C . LEU A 1 476 ? 18.190 -13.599 -27.015 1.00 79.00 476 LEU A C 1
ATOM 3784 O O . LEU A 1 476 ? 16.964 -13.557 -26.965 1.00 79.00 476 LEU A O 1
ATOM 3788 N N . LYS A 1 477 ? 18.855 -13.571 -28.169 1.00 72.88 477 LYS A N 1
ATOM 3789 C CA . LYS A 1 477 ? 18.223 -13.333 -29.465 1.00 72.88 477 LYS A CA 1
ATOM 3790 C C . LYS A 1 477 ? 17.619 -14.572 -30.100 1.00 72.88 477 LYS A C 1
ATOM 3792 O O . LYS A 1 477 ? 16.540 -14.486 -30.669 1.00 72.88 477 LYS A O 1
ATOM 3797 N N . SER A 1 478 ? 18.305 -15.707 -30.015 1.00 70.56 478 SER A N 1
ATOM 3798 C CA . SER A 1 478 ? 17.754 -16.988 -30.460 1.00 70.56 478 SER A CA 1
ATOM 3799 C C . SER A 1 478 ? 18.418 -18.159 -29.748 1.00 70.56 478 SER A C 1
ATOM 3801 O O . SER A 1 478 ? 19.600 -18.101 -29.390 1.00 70.56 478 SER A O 1
ATOM 3803 N N . ILE A 1 479 ? 17.648 -19.233 -29.580 1.00 74.38 479 ILE A N 1
ATOM 3804 C CA . ILE A 1 479 ? 18.120 -20.542 -29.131 1.00 74.38 479 ILE A CA 1
ATOM 3805 C C . ILE A 1 479 ? 17.907 -21.535 -30.273 1.00 74.38 479 ILE A C 1
ATOM 3807 O O . ILE A 1 479 ? 16.790 -21.680 -30.767 1.00 74.38 479 ILE A O 1
ATOM 3811 N N . LYS A 1 480 ? 18.958 -22.252 -30.682 1.00 65.38 480 LYS A N 1
ATOM 3812 C CA . LYS A 1 480 ? 18.858 -23.343 -31.667 1.00 65.38 480 LYS A CA 1
ATOM 3813 C C . LYS A 1 480 ? 19.438 -24.613 -31.072 1.00 65.38 480 LYS A C 1
ATOM 3815 O O . LYS A 1 480 ? 20.636 -24.675 -30.810 1.00 65.38 480 LYS A O 1
ATOM 3820 N N . ILE A 1 481 ? 18.599 -25.621 -30.862 1.00 70.31 481 ILE A N 1
ATOM 3821 C CA . ILE A 1 481 ? 19.004 -26.931 -30.341 1.00 70.31 481 ILE A CA 1
ATOM 3822 C C . ILE A 1 481 ? 18.951 -27.929 -31.498 1.00 70.31 481 ILE A C 1
ATOM 3824 O O . ILE A 1 481 ? 17.939 -28.056 -32.180 1.00 70.31 481 ILE A O 1
ATOM 3828 N N . LEU A 1 482 ? 20.065 -28.614 -31.734 1.00 60.88 482 LEU A N 1
ATOM 3829 C CA . LEU A 1 482 ? 20.243 -29.625 -32.770 1.00 60.88 482 LEU A CA 1
ATOM 3830 C C . LEU A 1 482 ? 20.530 -30.966 -32.090 1.00 60.88 482 LEU A C 1
ATOM 3832 O O . LEU A 1 482 ? 21.382 -31.039 -31.201 1.00 60.88 482 LEU A O 1
ATOM 3836 N N . GLY A 1 483 ? 19.836 -32.026 -32.496 1.00 64.31 483 GLY A N 1
ATOM 3837 C CA . GLY A 1 483 ? 19.917 -33.342 -31.862 1.00 64.31 483 GLY A CA 1
ATOM 3838 C C . GLY A 1 483 ? 19.188 -34.446 -32.631 1.00 64.31 483 GLY A C 1
ATOM 3839 O O . GLY A 1 483 ? 19.056 -34.381 -33.848 1.00 64.31 483 GLY A O 1
ATOM 3840 N N . SER A 1 484 ? 18.698 -35.452 -31.915 1.00 60.38 484 SER A N 1
ATOM 3841 C CA . SER A 1 484 ? 17.721 -36.445 -32.387 1.00 60.38 484 SER A CA 1
ATOM 3842 C C . SER A 1 484 ? 16.894 -36.934 -31.195 1.00 60.38 484 SER A C 1
ATOM 3844 O O . SER A 1 484 ? 17.328 -36.759 -30.059 1.00 60.38 484 SER A O 1
ATOM 3846 N N . ILE A 1 485 ? 15.752 -37.590 -31.406 1.00 57.88 485 ILE A N 1
ATOM 3847 C CA . ILE A 1 485 ? 15.158 -38.417 -30.338 1.00 57.88 485 ILE A CA 1
ATOM 3848 C C . ILE A 1 485 ? 16.145 -39.548 -29.999 1.00 57.88 485 ILE A C 1
ATOM 3850 O O . ILE A 1 485 ? 16.936 -39.961 -30.858 1.00 57.88 485 ILE A O 1
ATOM 3854 N N . SER A 1 486 ? 16.162 -40.012 -28.749 1.00 58.56 486 SER A N 1
ATOM 3855 C CA . SER A 1 486 ? 16.886 -41.231 -28.382 1.00 58.56 486 SER A CA 1
ATOM 3856 C C . SER A 1 486 ? 16.020 -42.467 -28.640 1.00 58.56 486 SER A C 1
ATOM 3858 O O . SER A 1 486 ? 14.988 -42.623 -27.991 1.00 58.56 486 SER A O 1
ATOM 3860 N N . ASP A 1 487 ? 16.450 -43.357 -29.539 1.00 48.50 487 ASP A N 1
ATOM 3861 C CA . ASP A 1 487 ? 15.722 -44.595 -29.849 1.00 48.50 487 ASP A CA 1
ATOM 3862 C C . ASP A 1 487 ? 15.503 -45.467 -28.596 1.00 48.50 487 ASP A C 1
ATOM 3864 O O . ASP A 1 487 ? 16.449 -45.821 -27.881 1.00 48.50 487 ASP A O 1
ATOM 3868 N N . GLU A 1 488 ? 14.253 -45.865 -28.344 1.00 42.97 488 GLU A N 1
ATOM 3869 C CA . GLU A 1 488 ? 13.883 -46.697 -27.196 1.00 42.97 488 GLU A CA 1
ATOM 3870 C C . GLU A 1 488 ? 14.435 -48.129 -27.303 1.00 42.97 488 GLU A C 1
ATOM 3872 O O . GLU A 1 488 ? 13.790 -49.030 -27.841 1.00 42.97 488 GLU A O 1
ATOM 3877 N N . LYS A 1 489 ? 15.614 -48.383 -26.716 1.00 37.31 489 LYS A N 1
ATOM 3878 C CA . LYS A 1 489 ? 16.097 -49.749 -26.417 1.00 37.31 489 LYS A CA 1
ATOM 3879 C C . LYS A 1 489 ? 16.752 -49.923 -25.040 1.00 37.31 489 LYS A C 1
ATOM 3881 O O . LYS A 1 489 ? 17.660 -50.737 -24.902 1.00 37.31 489 LYS A O 1
ATOM 3886 N N . SER A 1 490 ? 16.261 -49.236 -24.002 1.00 32.97 490 SER A N 1
ATOM 3887 C CA . SER A 1 490 ? 16.504 -49.643 -22.599 1.00 32.97 490 SER A CA 1
ATOM 3888 C C . SER A 1 490 ? 15.630 -48.899 -21.571 1.00 32.97 490 SER A C 1
ATOM 3890 O O . SER A 1 490 ? 16.147 -48.058 -20.842 1.00 32.97 490 SER A O 1
ATOM 3892 N N . CYS A 1 491 ? 14.332 -49.210 -21.478 1.00 27.59 491 CYS A N 1
ATOM 3893 C CA . CYS A 1 491 ? 13.505 -48.902 -20.293 1.00 27.59 491 CYS A CA 1
ATOM 3894 C C . CYS A 1 491 ? 12.232 -49.771 -20.266 1.00 27.59 491 CYS A C 1
ATOM 3896 O O . CYS A 1 491 ? 11.116 -49.307 -20.475 1.00 27.59 491 CYS A O 1
ATOM 3898 N N . THR A 1 492 ? 12.396 -51.074 -20.032 1.00 29.91 492 THR A N 1
ATOM 3899 C CA . THR A 1 492 ? 11.260 -51.972 -19.779 1.00 29.91 492 THR A CA 1
ATOM 3900 C C . THR A 1 492 ? 10.609 -51.679 -18.427 1.00 29.91 492 THR A C 1
ATOM 3902 O O . THR A 1 492 ? 11.316 -51.531 -17.432 1.00 29.91 492 THR A O 1
ATOM 3905 N N . ASN A 1 493 ? 9.277 -51.766 -18.396 1.00 32.16 493 ASN A N 1
ATOM 3906 C CA . ASN A 1 493 ? 8.399 -51.796 -17.219 1.00 32.16 493 ASN A CA 1
ATOM 3907 C C . ASN A 1 493 ? 8.174 -50.459 -16.494 1.00 32.16 493 ASN A C 1
ATOM 3909 O O . ASN A 1 493 ? 8.854 -50.147 -15.522 1.00 32.16 493 ASN A O 1
ATOM 3913 N N . LEU A 1 494 ? 7.097 -49.763 -16.878 1.00 28.12 494 LEU A N 1
ATOM 3914 C CA . LEU A 1 494 ? 6.113 -49.196 -15.941 1.00 28.12 494 LEU A CA 1
ATOM 3915 C C . LEU A 1 494 ? 4.847 -48.778 -16.705 1.00 28.12 494 LEU A C 1
ATOM 3917 O O . LEU A 1 494 ? 4.718 -47.647 -17.177 1.00 28.12 494 LEU A O 1
ATOM 3921 N N . SER A 1 495 ? 3.903 -49.714 -16.819 1.00 33.19 495 SER A N 1
ATOM 3922 C CA . SER A 1 495 ? 2.547 -49.449 -17.301 1.00 33.19 495 SER A CA 1
ATOM 3923 C C . SER A 1 495 ? 1.884 -48.376 -16.434 1.00 33.19 495 SER A C 1
ATOM 3925 O O . SER A 1 495 ? 1.666 -48.593 -15.242 1.00 33.19 495 SER A O 1
ATOM 3927 N N . VAL A 1 496 ? 1.541 -47.234 -17.028 1.00 28.44 496 VAL A N 1
ATOM 3928 C CA . VAL A 1 496 ? 0.676 -46.226 -16.407 1.00 28.44 496 VAL A CA 1
ATOM 3929 C C . VAL A 1 496 ? -0.508 -45.995 -17.331 1.00 28.44 496 VAL A C 1
ATOM 3931 O O . VAL A 1 496 ? -0.333 -45.801 -18.531 1.00 28.44 496 VAL A O 1
ATOM 3934 N N . ASN A 1 497 ? -1.707 -46.077 -16.757 1.00 27.88 497 ASN A N 1
ATOM 3935 C CA . ASN A 1 497 ? -2.962 -46.135 -17.494 1.00 27.88 497 ASN A CA 1
ATOM 3936 C C . ASN A 1 497 ? -3.207 -44.856 -18.308 1.00 27.88 497 ASN A C 1
ATOM 3938 O O . ASN A 1 497 ? -3.304 -43.756 -17.764 1.00 27.88 497 ASN A O 1
ATOM 3942 N N . SER A 1 498 ? -3.364 -45.028 -19.617 1.00 29.06 498 SER A N 1
ATOM 3943 C CA . SER A 1 498 ? -3.711 -43.997 -20.594 1.00 29.06 498 SER A CA 1
ATOM 3944 C C . SER A 1 498 ? -5.201 -43.637 -20.508 1.00 29.06 498 SER A C 1
ATOM 3946 O O . SER A 1 498 ? -5.987 -44.038 -21.363 1.00 29.06 498 SER A O 1
ATOM 3948 N N . SER A 1 499 ? -5.632 -42.974 -19.428 1.00 36.72 499 SER A N 1
ATOM 3949 C CA . SER A 1 499 ? -7.071 -42.753 -19.187 1.00 36.72 499 SER A CA 1
ATOM 3950 C C . SER A 1 499 ? -7.459 -41.421 -18.529 1.00 36.72 499 SER A C 1
ATOM 3952 O O . SER A 1 499 ? -8.558 -41.322 -17.977 1.00 36.72 499 SER A O 1
ATOM 3954 N N . GLN A 1 500 ? -6.594 -40.398 -18.568 1.00 37.94 500 GLN A N 1
ATOM 3955 C CA . GLN A 1 500 ? -6.930 -39.047 -18.074 1.00 37.94 500 GLN A CA 1
ATOM 3956 C C . GLN A 1 500 ? -6.594 -37.873 -19.015 1.00 37.94 500 GLN A C 1
ATOM 3958 O O . GLN A 1 500 ? -7.140 -36.797 -18.793 1.00 37.94 500 GLN A O 1
ATOM 3963 N N . LEU A 1 501 ? -5.815 -38.054 -20.093 1.00 34.44 501 LEU A N 1
ATOM 3964 C CA . LEU A 1 501 ? -5.629 -36.994 -21.105 1.00 34.44 501 LEU A CA 1
ATOM 3965 C C . LEU A 1 501 ? -6.773 -36.933 -22.142 1.00 34.44 501 LEU A C 1
ATOM 3967 O O . LEU A 1 501 ? -7.118 -35.852 -22.610 1.00 34.44 501 LEU A O 1
ATOM 3971 N N . ASP A 1 502 ? -7.434 -38.058 -22.432 1.00 37.72 502 ASP A N 1
ATOM 3972 C CA . ASP A 1 502 ? -8.468 -38.178 -23.481 1.00 37.72 502 ASP A CA 1
ATOM 3973 C C . ASP A 1 502 ? -9.850 -37.592 -23.105 1.00 37.72 502 ASP A C 1
ATOM 3975 O O . ASP A 1 502 ? -10.881 -38.016 -23.630 1.00 37.72 502 ASP A O 1
ATOM 3979 N N . LYS A 1 503 ? -9.914 -36.654 -22.148 1.00 43.84 503 LYS A N 1
ATOM 3980 C CA . LYS A 1 503 ? -11.180 -36.098 -21.623 1.00 43.84 503 LYS A CA 1
ATOM 3981 C C . LYS A 1 503 ? -11.307 -34.573 -21.667 1.00 43.84 503 LYS A C 1
ATOM 3983 O O . LYS A 1 503 ? -12.331 -34.055 -21.225 1.00 43.84 503 LYS A O 1
ATOM 3988 N N . MET A 1 504 ? -10.339 -33.848 -22.230 1.00 42.47 504 MET A N 1
ATOM 3989 C CA . MET A 1 504 ? -10.543 -32.431 -22.556 1.00 42.47 504 MET A CA 1
ATOM 3990 C C . MET A 1 504 ? -11.323 -32.294 -23.865 1.00 42.47 504 MET A C 1
ATOM 3992 O O . MET A 1 504 ? -10.968 -32.873 -24.892 1.00 42.47 504 MET A O 1
ATOM 3996 N N . LYS A 1 505 ? -12.418 -31.533 -23.820 1.00 48.69 505 LYS A N 1
ATOM 3997 C CA . LYS A 1 505 ? -13.300 -31.315 -24.967 1.00 48.69 505 LYS A CA 1
ATOM 3998 C C . LYS A 1 505 ? -12.596 -30.396 -25.971 1.00 48.69 505 LYS A C 1
ATOM 4000 O O . LYS A 1 505 ? -12.182 -29.294 -25.622 1.00 48.69 505 LYS A O 1
ATOM 4005 N N . LYS A 1 506 ? -12.458 -30.855 -27.215 1.00 64.31 506 LYS A N 1
ATOM 4006 C CA . LYS A 1 506 ? -12.000 -30.032 -28.341 1.00 64.31 506 LYS A CA 1
ATOM 4007 C C . LYS A 1 506 ? -13.175 -29.227 -28.888 1.00 64.31 506 LYS A C 1
ATOM 4009 O O . LYS A 1 506 ? -14.271 -29.773 -29.033 1.00 64.31 506 LYS A O 1
ATOM 4014 N N . VAL A 1 507 ? -12.961 -27.946 -29.168 1.00 74.06 507 VAL 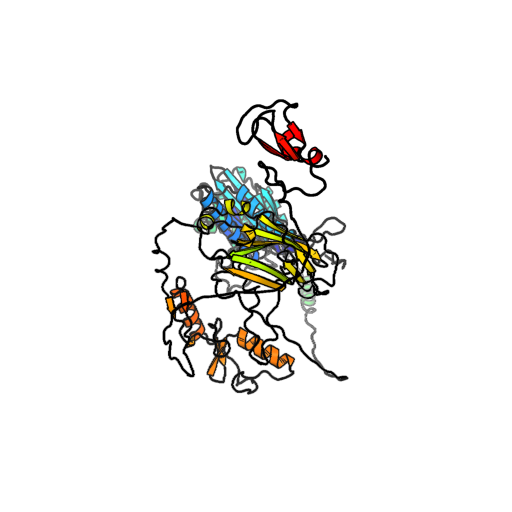A N 1
ATOM 4015 C CA . VAL A 1 507 ? -13.990 -27.030 -29.671 1.00 74.06 507 VAL A CA 1
ATOM 4016 C C . VAL A 1 507 ? -13.426 -26.258 -30.856 1.00 74.06 507 VAL A C 1
ATOM 4018 O O . VAL A 1 507 ? -12.353 -25.670 -30.777 1.00 74.06 507 VAL A O 1
ATOM 4021 N N . LYS A 1 508 ? -14.156 -26.267 -31.971 1.00 81.88 508 LYS A N 1
ATOM 4022 C CA . LYS A 1 508 ? -13.771 -25.527 -33.172 1.00 81.88 508 LYS A CA 1
ATOM 4023 C C . LYS A 1 508 ? -14.080 -24.044 -33.015 1.00 81.88 508 LYS A C 1
ATOM 4025 O O . LYS A 1 508 ? -15.150 -23.693 -32.520 1.00 81.88 508 LYS A O 1
ATOM 4030 N N . ILE A 1 509 ? -13.163 -23.198 -33.466 1.00 80.44 509 ILE A N 1
ATOM 4031 C CA . ILE A 1 509 ? -13.364 -21.752 -33.561 1.00 80.44 509 ILE A CA 1
ATOM 4032 C C . ILE A 1 509 ? -14.263 -21.470 -34.780 1.00 80.44 509 ILE A C 1
ATOM 4034 O O . ILE A 1 509 ? -13.951 -21.958 -35.866 1.00 80.44 509 ILE A O 1
ATOM 4038 N N . PRO A 1 510 ? -15.375 -20.725 -34.632 1.00 84.94 510 PRO A N 1
ATOM 4039 C CA . PRO A 1 510 ? -16.154 -20.227 -35.764 1.00 84.94 510 PRO A CA 1
ATOM 4040 C C . PRO A 1 510 ? -15.325 -19.316 -36.672 1.00 84.94 510 PRO A C 1
ATOM 4042 O O . PRO A 1 510 ? -14.634 -18.423 -36.182 1.00 84.94 510 PRO A O 1
ATOM 4045 N N . ASP A 1 511 ? -15.447 -19.487 -37.989 1.00 81.50 511 ASP A N 1
ATOM 4046 C CA . ASP A 1 511 ? -14.646 -18.730 -38.962 1.00 81.50 511 ASP A CA 1
ATOM 4047 C C . ASP A 1 511 ? -14.916 -17.207 -38.892 1.00 81.50 511 ASP A C 1
ATOM 4049 O O . ASP A 1 511 ? -14.042 -16.406 -39.204 1.00 81.50 511 ASP A O 1
ATOM 4053 N N . GLU A 1 512 ? -16.085 -16.785 -38.387 1.00 85.69 512 GLU A N 1
ATOM 4054 C CA . GLU A 1 512 ? -16.419 -15.372 -38.119 1.00 85.69 512 GLU A CA 1
ATOM 4055 C C . GLU A 1 512 ? -15.578 -14.712 -37.005 1.00 85.69 512 GLU A C 1
ATOM 4057 O O . GLU A 1 512 ? -15.584 -13.489 -36.873 1.00 85.69 512 GLU A O 1
ATOM 4062 N N . PHE A 1 513 ? -14.847 -15.491 -36.199 1.00 88.31 513 PHE A N 1
ATOM 4063 C CA . PHE A 1 513 ? -13.943 -14.975 -35.161 1.00 88.31 513 PHE A CA 1
ATOM 4064 C C . PHE A 1 513 ? -12.486 -14.879 -35.635 1.00 88.31 513 PHE A C 1
ATOM 4066 O O . PHE A 1 513 ? -11.617 -14.486 -34.854 1.00 88.31 513 PHE A O 1
ATOM 4073 N N . ILE A 1 514 ? -12.209 -15.244 -36.888 1.00 82.94 514 ILE A N 1
ATOM 4074 C CA . ILE A 1 514 ? -10.866 -15.321 -37.463 1.00 82.94 514 ILE A CA 1
ATOM 4075 C C . ILE A 1 514 ? -10.563 -14.047 -38.268 1.00 82.94 514 ILE A C 1
ATOM 4077 O O . ILE A 1 514 ? -11.383 -13.580 -39.052 1.00 82.94 514 ILE A O 1
ATOM 4081 N N . ASP A 1 515 ? -9.375 -13.481 -38.061 1.00 84.75 515 ASP A N 1
ATOM 4082 C CA . ASP A 1 515 ? -8.838 -12.339 -38.805 1.00 84.75 515 ASP A CA 1
ATOM 4083 C C . ASP A 1 515 ? -8.547 -12.745 -40.260 1.00 84.75 515 ASP A C 1
ATOM 4085 O O . ASP A 1 515 ? -7.768 -13.666 -40.515 1.00 84.75 515 ASP A O 1
ATOM 4089 N N . GLU A 1 516 ? -9.146 -12.054 -41.232 1.00 83.75 516 GLU A N 1
ATOM 4090 C CA . GLU A 1 516 ? -9.041 -12.426 -42.651 1.00 83.75 516 GLU A CA 1
ATOM 4091 C C . GLU A 1 516 ? -7.652 -12.168 -43.276 1.00 83.75 516 GLU A C 1
ATOM 4093 O O . GLU A 1 516 ? -7.387 -12.634 -44.386 1.00 83.75 516 GLU A O 1
ATOM 4098 N N . LEU A 1 517 ? -6.753 -11.451 -42.588 1.00 77.31 517 LEU A N 1
ATOM 4099 C CA . LEU A 1 517 ? -5.345 -11.300 -42.973 1.00 77.31 517 LEU A CA 1
ATOM 4100 C C . LEU A 1 517 ? -4.451 -12.307 -42.243 1.00 77.31 517 LEU A C 1
ATOM 4102 O O . LEU A 1 517 ? -3.664 -12.996 -42.892 1.00 77.31 517 LEU A O 1
ATOM 4106 N N . THR A 1 518 ? -4.535 -12.405 -40.912 1.00 71.44 518 THR A N 1
ATOM 4107 C CA . THR A 1 518 ? -3.591 -13.228 -40.125 1.00 71.44 518 THR A CA 1
ATOM 4108 C C . THR A 1 518 ? -4.020 -14.681 -39.945 1.00 71.44 518 THR A C 1
ATOM 4110 O O . THR A 1 518 ? -3.172 -15.514 -39.637 1.00 71.44 518 THR A O 1
ATOM 4113 N N . HIS A 1 519 ? -5.300 -14.999 -40.160 1.00 75.75 519 HIS A N 1
ATOM 4114 C CA . HIS A 1 519 ? -5.913 -16.298 -39.857 1.00 75.75 519 HIS A CA 1
ATOM 4115 C C . HIS A 1 519 ? -5.794 -16.705 -38.369 1.00 75.75 519 HIS A C 1
ATOM 4117 O O . HIS A 1 519 ? -5.893 -17.880 -38.017 1.00 75.75 519 HIS A O 1
ATOM 4123 N N . GLU A 1 520 ? -5.620 -15.722 -37.479 1.00 77.00 520 GLU A N 1
ATOM 4124 C CA . GLU A 1 520 ? -5.632 -15.874 -36.018 1.00 77.00 520 GLU A CA 1
ATOM 4125 C C . GLU A 1 520 ? -7.000 -15.447 -35.448 1.00 77.00 520 GLU A C 1
ATOM 4127 O O . GLU A 1 520 ? -7.751 -14.716 -36.092 1.00 77.00 520 GLU A O 1
ATOM 4132 N N . MET A 1 521 ? -7.343 -15.860 -34.222 1.00 79.56 521 MET A N 1
ATOM 4133 C CA . MET A 1 521 ? -8.566 -15.372 -33.569 1.00 79.56 521 MET A CA 1
ATOM 4134 C C . MET A 1 521 ? -8.445 -13.877 -33.226 1.00 79.56 521 MET A C 1
ATOM 4136 O O . MET A 1 521 ? -7.523 -13.465 -32.518 1.00 79.56 521 MET A O 1
ATOM 4140 N N . MET A 1 522 ? -9.415 -13.076 -33.669 1.00 83.94 522 MET A N 1
ATOM 4141 C CA . MET A 1 522 ? -9.502 -11.650 -33.348 1.00 83.94 522 MET A CA 1
ATOM 4142 C C . MET A 1 522 ? -9.753 -11.428 -31.852 1.00 83.94 522 MET A C 1
ATOM 4144 O O . MET A 1 522 ? -10.558 -12.122 -31.234 1.00 83.94 522 MET A O 1
ATOM 4148 N N . ARG A 1 523 ? -9.124 -10.403 -31.269 1.00 85.88 523 ARG A N 1
ATOM 4149 C CA . ARG A 1 523 ? -9.397 -9.940 -29.896 1.00 85.88 523 ARG A CA 1
ATOM 4150 C C . ARG A 1 523 ? -10.171 -8.631 -29.878 1.00 85.88 523 ARG A C 1
ATOM 4152 O O . ARG A 1 523 ? -10.980 -8.426 -28.980 1.00 85.88 523 ARG A O 1
ATOM 4159 N N . MET A 1 524 ? -9.952 -7.755 -30.854 1.00 85.56 524 MET A N 1
ATOM 4160 C CA . MET A 1 524 ? -10.730 -6.535 -31.078 1.00 85.56 524 MET A CA 1
ATOM 4161 C C . MET A 1 524 ? -11.093 -6.443 -32.566 1.00 85.56 524 MET A C 1
ATOM 4163 O O . MET A 1 524 ? -10.307 -5.895 -33.339 1.00 85.56 524 MET A O 1
ATOM 4167 N N . PRO A 1 525 ? -12.248 -6.999 -32.985 1.00 92.69 525 PRO A N 1
ATOM 4168 C CA . PRO A 1 525 ? -12.630 -7.060 -34.390 1.00 92.69 525 PRO A CA 1
ATOM 4169 C C . PRO A 1 525 ? -12.975 -5.667 -34.928 1.00 92.69 525 PRO A C 1
ATOM 4171 O O . PRO A 1 525 ? -13.969 -5.043 -34.544 1.00 92.69 525 PRO A O 1
ATOM 4174 N N . ILE A 1 526 ? -12.152 -5.185 -35.850 1.00 93.75 526 ILE A N 1
ATOM 4175 C CA . ILE A 1 526 ? -12.388 -3.978 -36.628 1.00 93.75 526 ILE A CA 1
ATOM 4176 C C . ILE A 1 526 ? -13.057 -4.372 -37.938 1.00 93.75 526 ILE A C 1
ATOM 4178 O O . ILE A 1 526 ? -12.518 -5.144 -38.731 1.00 93.75 526 ILE A O 1
ATOM 4182 N N . ARG A 1 527 ? -14.221 -3.779 -38.190 1.00 93.75 527 ARG A N 1
ATOM 4183 C CA . ARG A 1 527 ? -14.891 -3.837 -39.480 1.00 93.75 527 ARG A CA 1
ATOM 4184 C C . ARG A 1 527 ? -14.326 -2.755 -40.392 1.00 93.75 527 ARG A C 1
ATOM 4186 O O . ARG A 1 527 ? -14.424 -1.559 -40.104 1.00 93.75 527 ARG A O 1
ATOM 4193 N N . LEU A 1 528 ? -13.772 -3.178 -41.518 1.00 90.88 528 LEU A N 1
ATOM 4194 C CA . LEU A 1 528 ? -13.318 -2.289 -42.577 1.00 90.88 528 LEU A CA 1
ATOM 4195 C C . LEU A 1 528 ? -14.484 -1.830 -43.473 1.00 90.88 528 LEU A C 1
ATOM 4197 O O . LEU A 1 528 ? -15.495 -2.534 -43.592 1.00 90.88 528 LEU A O 1
ATOM 4201 N N . PRO A 1 529 ? -14.354 -0.686 -44.173 1.00 86.62 529 PRO A N 1
ATOM 4202 C CA . PRO A 1 529 ? -15.305 -0.265 -45.203 1.00 86.62 529 PRO A CA 1
ATOM 4203 C C . PRO A 1 529 ? -15.503 -1.297 -46.327 1.00 86.62 529 PRO A C 1
ATOM 4205 O O . PRO A 1 529 ? -16.607 -1.423 -46.859 1.00 86.62 529 PRO A O 1
ATOM 4208 N N . SER A 1 530 ? -14.474 -2.095 -46.632 1.00 84.31 530 SER A N 1
ATOM 4209 C CA . SER A 1 530 ? -14.534 -3.286 -47.497 1.00 84.31 530 SER A CA 1
ATOM 4210 C C . SER A 1 530 ? -15.445 -4.420 -46.982 1.00 84.31 530 SER A C 1
ATOM 4212 O O . SER A 1 530 ? -15.625 -5.423 -47.670 1.00 84.31 530 SER A O 1
ATOM 4214 N N . LYS A 1 531 ? -16.069 -4.254 -45.802 1.00 85.19 531 LYS A N 1
ATOM 4215 C CA . LYS A 1 531 ? -16.871 -5.244 -45.050 1.00 85.19 531 LYS A CA 1
ATOM 4216 C C . LYS A 1 531 ? -16.077 -6.465 -44.573 1.00 85.19 531 LYS A C 1
ATOM 4218 O O . LYS A 1 531 ? -16.687 -7.441 -44.146 1.00 85.19 531 LYS A O 1
ATOM 4223 N N . LYS A 1 532 ? -14.750 -6.376 -44.633 1.00 88.19 532 LYS A N 1
ATOM 4224 C CA . LYS A 1 532 ? -13.799 -7.355 -44.114 1.00 88.19 532 LYS A CA 1
ATOM 4225 C C . LYS A 1 532 ? -13.512 -7.105 -42.630 1.00 88.19 532 LYS A C 1
ATOM 4227 O O . LYS A 1 532 ? -13.639 -5.967 -42.166 1.00 88.19 532 LYS A O 1
ATOM 4232 N N . TYR A 1 533 ? -13.177 -8.159 -41.895 1.00 90.62 533 TYR A N 1
ATOM 4233 C CA . TYR A 1 533 ? -12.927 -8.153 -40.456 1.00 90.62 533 TYR A CA 1
ATOM 4234 C C . TYR A 1 533 ? -11.476 -8.537 -40.159 1.00 90.62 533 TYR A C 1
ATOM 4236 O O . TYR A 1 533 ? -10.977 -9.565 -40.613 1.00 90.62 533 TYR A O 1
ATOM 4244 N N . ILE A 1 534 ? -10.805 -7.681 -39.390 1.00 90.62 534 ILE A N 1
ATOM 4245 C CA . ILE A 1 534 ? -9.419 -7.866 -38.947 1.00 90.62 534 ILE A CA 1
ATOM 4246 C C . ILE A 1 534 ? -9.272 -7.406 -37.496 1.00 90.62 534 ILE A C 1
ATOM 4248 O O . ILE A 1 534 ? -10.028 -6.553 -37.029 1.00 90.62 534 ILE A O 1
ATOM 4252 N N . ASP A 1 535 ? -8.293 -7.930 -36.769 1.00 90.31 535 ASP A N 1
ATOM 4253 C CA . ASP A 1 535 ? -7.973 -7.453 -35.428 1.00 90.31 535 ASP A CA 1
ATOM 4254 C C . ASP A 1 535 ? -7.391 -6.031 -35.475 1.00 90.31 535 ASP A C 1
ATOM 4256 O O . ASP A 1 535 ? -6.635 -5.669 -36.383 1.00 90.31 535 ASP A O 1
ATOM 4260 N N . GLN A 1 536 ? -7.687 -5.213 -34.462 1.00 88.00 536 GLN A N 1
ATOM 4261 C CA . GLN A 1 536 ? -7.131 -3.862 -34.374 1.00 88.00 536 GLN A CA 1
ATOM 4262 C C . GLN A 1 536 ? -5.595 -3.867 -34.424 1.00 88.00 536 GLN A C 1
ATOM 4264 O O . GLN A 1 536 ? -5.000 -3.034 -35.106 1.00 88.00 536 GLN A O 1
ATOM 4269 N N . THR A 1 537 ? -4.936 -4.841 -33.785 1.00 83.06 537 THR A N 1
ATOM 4270 C CA . THR A 1 537 ? -3.472 -4.926 -33.830 1.00 83.06 537 THR A CA 1
ATOM 4271 C C . THR A 1 537 ? -2.950 -5.333 -35.208 1.00 83.06 537 THR A C 1
ATOM 4273 O O . THR A 1 537 ? -1.767 -5.136 -35.478 1.00 83.06 537 THR A O 1
ATOM 4276 N N . THR A 1 538 ? -3.769 -5.926 -36.077 1.00 84.75 538 THR A N 1
ATOM 4277 C CA . THR A 1 538 ? -3.430 -6.204 -37.483 1.00 84.75 538 THR A CA 1
ATOM 4278 C C . THR A 1 538 ? -3.495 -4.914 -38.301 1.00 84.75 538 THR A C 1
ATOM 4280 O O . THR A 1 538 ? -2.540 -4.585 -39.008 1.00 84.75 538 THR A O 1
ATOM 4283 N N . LEU A 1 539 ? -4.564 -4.128 -38.129 1.00 88.25 539 LEU A N 1
ATOM 4284 C CA . LEU A 1 539 ? -4.734 -2.837 -38.801 1.00 88.25 539 LEU A CA 1
ATOM 4285 C C . LEU A 1 539 ? -3.655 -1.815 -38.410 1.00 88.25 539 LEU A C 1
ATOM 4287 O O . LEU A 1 539 ? -3.072 -1.173 -39.284 1.00 88.25 539 LEU A O 1
ATOM 4291 N N . ASP A 1 540 ? -3.353 -1.690 -37.116 1.00 87.81 540 ASP A N 1
ATOM 4292 C CA . ASP A 1 540 ? -2.362 -0.731 -36.610 1.00 87.81 540 ASP A CA 1
ATOM 4293 C C . ASP A 1 540 ? -0.954 -1.005 -37.178 1.00 87.81 540 ASP A C 1
ATOM 4295 O O . ASP A 1 540 ? -0.223 -0.070 -37.511 1.00 87.81 540 ASP A O 1
ATOM 4299 N N . LYS A 1 541 ? -0.584 -2.285 -37.359 1.00 82.75 541 LYS A N 1
ATOM 4300 C CA . LYS A 1 541 ? 0.684 -2.690 -37.997 1.00 82.75 541 LYS A CA 1
ATOM 4301 C C . LYS A 1 541 ? 0.716 -2.294 -39.474 1.00 82.75 541 LYS A C 1
ATOM 4303 O O . LYS A 1 541 ? 1.681 -1.672 -39.910 1.00 82.75 541 LYS A O 1
ATOM 4308 N N . TYR A 1 542 ? -0.347 -2.599 -40.220 1.00 85.25 542 TYR A N 1
ATOM 4309 C CA . TYR A 1 542 ? -0.465 -2.251 -41.639 1.00 85.25 542 TYR A CA 1
ATOM 4310 C C . TYR A 1 542 ? -0.373 -0.732 -41.870 1.00 85.25 542 TYR A C 1
ATOM 4312 O O . TYR A 1 542 ? 0.392 -0.264 -42.714 1.00 85.25 542 TYR A O 1
ATOM 4320 N N . LEU A 1 543 ? -1.084 0.062 -41.062 1.00 86.19 543 LEU A N 1
ATOM 4321 C CA . LEU A 1 543 ? -1.037 1.524 -41.151 1.00 86.19 543 LEU A CA 1
ATOM 4322 C C . LEU A 1 543 ? 0.325 2.106 -40.746 1.00 86.19 543 LEU A C 1
ATOM 4324 O O . LEU A 1 543 ? 0.745 3.116 -41.312 1.00 86.19 543 LEU A O 1
ATOM 4328 N N . ALA A 1 544 ? 1.040 1.482 -39.807 1.00 80.56 544 ALA A N 1
ATOM 4329 C CA . ALA A 1 544 ? 2.405 1.880 -39.466 1.00 80.56 544 ALA A CA 1
ATOM 4330 C C . ALA A 1 544 ? 3.396 1.637 -40.623 1.00 80.56 544 ALA A C 1
ATOM 4332 O O . ALA A 1 544 ? 4.294 2.453 -40.834 1.00 80.56 544 ALA A O 1
ATOM 4333 N N . GLU A 1 545 ? 3.224 0.563 -41.401 1.00 79.56 545 GLU A N 1
ATOM 4334 C CA . GLU A 1 545 ? 4.038 0.291 -42.595 1.00 79.56 545 GLU A CA 1
ATOM 4335 C C . GLU A 1 545 ? 3.731 1.268 -43.741 1.00 79.56 545 GLU A C 1
ATOM 4337 O O . GLU A 1 545 ? 4.657 1.828 -44.327 1.00 79.56 545 GLU A O 1
ATOM 4342 N N . ILE A 1 546 ? 2.454 1.577 -43.991 1.00 82.31 546 ILE A N 1
ATOM 4343 C CA . ILE A 1 546 ? 2.038 2.622 -44.946 1.00 82.31 546 ILE A CA 1
ATOM 4344 C C . ILE A 1 546 ? 2.652 3.985 -44.597 1.00 82.31 546 ILE A C 1
ATOM 4346 O O . ILE A 1 546 ? 3.246 4.639 -45.457 1.00 82.31 546 ILE A O 1
ATOM 4350 N N . LYS A 1 547 ? 2.584 4.391 -43.322 1.00 81.62 547 LYS A N 1
ATOM 4351 C CA . LYS A 1 547 ? 3.169 5.658 -42.846 1.00 81.62 547 LYS A CA 1
ATOM 4352 C C . LYS A 1 547 ? 4.683 5.693 -43.011 1.00 81.62 547 LYS A C 1
ATOM 4354 O O . LYS A 1 547 ? 5.233 6.735 -43.350 1.00 81.62 547 LYS A O 1
ATOM 4359 N N . LYS A 1 548 ? 5.358 4.556 -42.828 1.00 82.69 548 LYS A N 1
ATOM 4360 C CA . LYS A 1 548 ? 6.801 4.420 -43.072 1.00 82.69 548 LYS A CA 1
ATOM 4361 C C . LYS A 1 548 ? 7.169 4.593 -44.553 1.00 82.69 548 LYS A C 1
ATOM 4363 O O . LYS A 1 548 ? 8.269 5.052 -44.843 1.00 82.69 548 LYS A O 1
ATOM 4368 N N . ASN A 1 549 ? 6.247 4.286 -45.465 1.00 80.06 549 ASN A N 1
ATOM 4369 C CA . ASN A 1 549 ? 6.393 4.495 -46.907 1.00 80.06 549 ASN A CA 1
ATOM 4370 C C . ASN A 1 549 ? 5.921 5.893 -47.374 1.00 80.06 549 ASN A C 1
ATOM 4372 O O . ASN A 1 549 ? 5.848 6.137 -48.576 1.00 80.06 549 ASN A O 1
ATOM 4376 N N . ASN A 1 550 ? 5.613 6.818 -46.450 1.00 80.94 550 ASN A N 1
ATOM 4377 C CA . ASN A 1 550 ? 5.034 8.145 -46.722 1.00 80.94 550 ASN A CA 1
ATOM 4378 C C . ASN A 1 550 ? 3.700 8.116 -47.500 1.00 80.94 550 ASN A C 1
ATOM 4380 O O . ASN A 1 550 ? 3.318 9.098 -48.140 1.00 80.94 550 ASN A O 1
ATOM 4384 N N . GLU A 1 551 ? 2.967 7.005 -47.431 1.00 80.31 551 GLU A N 1
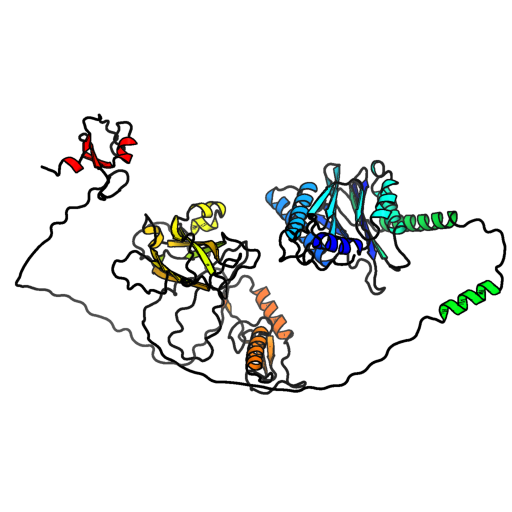ATOM 4385 C CA . GLU A 1 551 ? 1.640 6.879 -48.024 1.00 80.31 551 GLU A CA 1
ATOM 4386 C C . GLU A 1 551 ? 0.536 7.294 -47.035 1.00 80.31 551 GLU A C 1
ATOM 4388 O O . GLU A 1 551 ? 0.735 7.343 -45.819 1.00 80.31 551 GLU A O 1
ATOM 4393 N N . LYS A 1 552 ? -0.652 7.612 -47.562 1.00 82.44 552 LYS A N 1
ATOM 4394 C CA . LYS A 1 552 ? -1.849 7.878 -46.752 1.00 82.44 552 LYS A CA 1
ATOM 4395 C C . LYS A 1 552 ? -2.473 6.572 -46.265 1.00 82.44 552 LYS A C 1
ATOM 4397 O O . LYS A 1 552 ? -2.430 5.571 -46.974 1.00 82.44 552 LYS A O 1
ATOM 4402 N N . ASP A 1 553 ? -3.093 6.615 -45.089 1.00 88.88 553 ASP A N 1
ATOM 4403 C CA . ASP A 1 553 ? -3.828 5.504 -44.478 1.00 88.88 553 ASP A CA 1
ATOM 4404 C C . ASP A 1 553 ? -4.888 4.950 -45.454 1.00 88.88 553 ASP A C 1
ATOM 4406 O O . ASP A 1 553 ? -5.747 5.701 -45.914 1.00 88.88 553 ASP A O 1
ATOM 4410 N N . LYS A 1 554 ? -4.835 3.647 -45.763 1.00 85.75 554 LYS A N 1
ATOM 4411 C CA . LYS A 1 554 ? -5.681 2.957 -46.760 1.00 85.75 554 LYS A CA 1
ATOM 4412 C C . LYS A 1 554 ? -6.328 1.693 -46.192 1.00 85.75 554 LYS A C 1
ATOM 4414 O O . LYS A 1 554 ? -5.861 1.144 -45.196 1.00 85.75 554 LYS A O 1
ATOM 4419 N N . ASP A 1 555 ? -7.365 1.199 -46.864 1.00 86.94 555 ASP A N 1
ATOM 4420 C CA . ASP A 1 555 ? -7.961 -0.122 -46.614 1.00 86.94 555 ASP A CA 1
ATOM 4421 C C . ASP A 1 555 ? -7.058 -1.261 -47.163 1.00 86.94 555 ASP A C 1
ATOM 4423 O O . ASP A 1 555 ? -6.738 -1.240 -48.355 1.00 86.94 555 ASP A O 1
ATOM 4427 N N . PRO A 1 556 ? -6.678 -2.271 -46.346 1.00 83.81 556 PRO A N 1
ATOM 4428 C CA . PRO A 1 556 ? -5.815 -3.388 -46.758 1.00 83.81 556 PRO A CA 1
ATOM 4429 C C . PRO A 1 556 ? -6.278 -4.220 -47.958 1.00 83.81 556 PRO A C 1
ATOM 4431 O O . PRO A 1 556 ? -5.447 -4.851 -48.608 1.00 83.81 556 PRO A O 1
ATOM 4434 N N . PHE A 1 557 ? -7.583 -4.265 -48.234 1.00 84.25 557 PHE A N 1
ATOM 4435 C CA . PHE A 1 557 ? -8.167 -5.128 -49.264 1.00 84.25 557 PHE A CA 1
ATOM 4436 C C . PHE A 1 557 ? -8.570 -4.362 -50.527 1.00 84.25 557 PHE A C 1
ATOM 4438 O O . PHE A 1 557 ? -8.613 -4.951 -51.607 1.00 84.25 557 PHE A O 1
ATOM 4445 N N . THR A 1 558 ? -8.888 -3.069 -50.412 1.00 82.50 558 THR A N 1
ATOM 4446 C CA . THR A 1 558 ? -9.322 -2.234 -51.551 1.00 82.50 558 THR A CA 1
ATOM 4447 C C . THR A 1 558 ? -8.309 -1.165 -51.958 1.00 82.50 558 THR A C 1
ATOM 4449 O O . THR A 1 558 ? -8.465 -0.582 -53.028 1.00 82.50 558 THR A O 1
ATOM 4452 N N . PHE A 1 559 ? -7.280 -0.908 -51.141 1.00 81.69 559 PHE A N 1
ATOM 4453 C CA . PHE A 1 559 ? -6.255 0.130 -51.336 1.00 81.69 559 PHE A CA 1
ATOM 4454 C C . PHE A 1 559 ? -6.808 1.563 -51.482 1.00 81.69 559 PHE A C 1
ATOM 4456 O O . PHE A 1 559 ? -6.114 2.458 -51.967 1.00 81.69 559 PHE A O 1
ATOM 4463 N N . VAL A 1 560 ? -8.049 1.794 -51.041 1.00 85.19 560 VAL A N 1
ATOM 4464 C CA . VAL A 1 560 ? -8.702 3.110 -51.033 1.00 85.19 560 VAL A CA 1
ATOM 4465 C C . VAL A 1 560 ? -8.299 3.881 -49.775 1.00 85.19 560 VAL A C 1
ATOM 4467 O O . VAL A 1 560 ? -8.383 3.338 -48.672 1.00 85.19 560 VAL A O 1
ATOM 4470 N N . ASP A 1 561 ? -7.893 5.144 -49.943 1.00 88.38 561 ASP A N 1
ATOM 4471 C CA . ASP A 1 561 ? -7.561 6.067 -48.849 1.00 88.38 561 ASP A CA 1
ATOM 4472 C C . ASP A 1 561 ? -8.731 6.199 -47.853 1.00 88.38 561 ASP A C 1
ATOM 4474 O O . ASP A 1 561 ? -9.883 6.440 -48.235 1.00 88.38 561 ASP A O 1
ATOM 4478 N N . PHE A 1 562 ? -8.437 6.113 -46.555 1.00 89.00 562 PHE A N 1
ATOM 4479 C CA . PHE A 1 562 ? -9.410 6.405 -45.511 1.00 89.00 562 PHE A CA 1
ATOM 4480 C C . PHE A 1 562 ? -9.736 7.905 -45.454 1.00 89.00 562 PHE A C 1
ATOM 4482 O O . PHE A 1 562 ? -8.883 8.780 -45.602 1.00 89.00 562 PHE A O 1
ATOM 4489 N N . SER A 1 563 ? -11.006 8.209 -45.201 1.00 85.31 563 SER A N 1
ATOM 4490 C CA . SER A 1 563 ? -11.547 9.567 -45.106 1.00 85.31 563 SER A CA 1
ATOM 4491 C C . SER A 1 563 ? -12.559 9.673 -43.962 1.00 85.31 563 SER A C 1
ATOM 4493 O O . SER A 1 563 ? -12.879 8.688 -43.297 1.00 85.31 563 SER A O 1
ATOM 4495 N N . SER A 1 564 ? -13.099 10.868 -43.713 1.00 80.00 564 SER A N 1
ATOM 4496 C CA . SER A 1 564 ? -14.068 11.095 -42.628 1.00 80.00 564 SER A CA 1
ATOM 4497 C C . SER A 1 564 ? -15.336 10.232 -42.734 1.00 80.00 564 SER A C 1
ATOM 4499 O O . SER A 1 564 ? -15.909 9.880 -41.701 1.00 80.00 564 SER A O 1
ATOM 4501 N N . SER A 1 565 ? -15.745 9.863 -43.954 1.00 81.38 565 SER A N 1
ATOM 4502 C CA . SER A 1 565 ? -16.885 8.983 -44.251 1.00 81.38 565 SER A CA 1
ATOM 4503 C C . SER A 1 565 ? -16.500 7.531 -44.574 1.00 81.38 565 SER A C 1
ATOM 4505 O O . SER A 1 565 ? -17.355 6.653 -44.486 1.00 81.38 565 SER A O 1
ATOM 4507 N N . TYR A 1 566 ? -15.237 7.257 -44.916 1.00 85.62 566 TYR A N 1
ATOM 4508 C CA . TYR A 1 566 ? -14.725 5.929 -45.275 1.00 85.62 566 TYR A CA 1
ATOM 4509 C C . TYR A 1 566 ? -13.607 5.539 -44.302 1.00 85.62 566 TYR A C 1
ATOM 4511 O O . TYR A 1 566 ? -12.439 5.827 -44.550 1.00 85.62 566 TYR A O 1
ATOM 4519 N N . LYS A 1 567 ? -13.960 4.940 -43.158 1.00 87.75 567 LYS A N 1
ATOM 4520 C CA . LYS A 1 567 ? -13.009 4.623 -42.078 1.00 87.75 567 LYS A CA 1
ATOM 4521 C C . LYS A 1 567 ? -13.314 3.285 -41.386 1.00 87.75 567 LYS A C 1
ATOM 4523 O O . LYS A 1 567 ? -14.478 2.883 -41.370 1.00 87.75 567 LYS A O 1
ATOM 4528 N N . PRO A 1 568 ? -12.307 2.624 -40.785 1.00 92.44 568 PRO A N 1
ATOM 4529 C CA . PRO A 1 568 ? -12.501 1.464 -39.911 1.00 92.44 568 PRO A CA 1
ATOM 4530 C C . PRO A 1 568 ? -13.402 1.782 -38.707 1.00 92.44 568 PRO A C 1
ATOM 4532 O O . PRO A 1 568 ? -13.362 2.890 -38.163 1.00 92.44 568 PRO A O 1
ATOM 4535 N N . VAL A 1 569 ? -14.190 0.797 -38.263 1.00 92.69 569 VAL A N 1
ATOM 4536 C CA . VAL A 1 569 ? -15.075 0.896 -37.087 1.00 92.69 569 VAL A CA 1
ATOM 4537 C C . VAL A 1 569 ? -14.979 -0.382 -36.247 1.00 92.69 569 VAL A C 1
ATOM 4539 O O . VAL A 1 569 ? -15.021 -1.482 -36.789 1.00 92.69 569 VAL A O 1
ATOM 4542 N N . LEU A 1 570 ? -14.869 -0.249 -34.922 1.00 93.31 570 LEU A N 1
ATOM 4543 C CA . LEU A 1 570 ? -14.895 -1.381 -33.986 1.00 93.31 570 LEU A CA 1
ATOM 4544 C C . LEU A 1 570 ? -16.287 -2.032 -33.952 1.00 93.31 570 LEU A C 1
ATOM 4546 O O . LEU A 1 570 ? -17.282 -1.345 -33.719 1.00 93.31 570 LEU A O 1
ATOM 4550 N N . ASP A 1 571 ? -16.351 -3.352 -34.123 1.00 92.31 571 ASP A N 1
ATOM 4551 C CA . ASP A 1 571 ? -17.601 -4.112 -34.044 1.00 92.31 571 ASP A CA 1
ATOM 4552 C C . ASP A 1 571 ? -17.816 -4.667 -32.627 1.00 92.31 571 ASP A C 1
ATOM 4554 O O . ASP A 1 571 ? -17.308 -5.722 -32.239 1.00 92.31 571 ASP A O 1
ATOM 4558 N N . GLY A 1 572 ? -18.571 -3.911 -31.825 1.00 87.88 572 GLY A N 1
ATOM 4559 C CA . GLY A 1 572 ? -18.880 -4.277 -30.443 1.00 87.88 572 GLY A CA 1
ATOM 4560 C C . GLY A 1 572 ? -19.761 -5.526 -30.304 1.00 87.88 572 GLY A C 1
ATOM 4561 O O . GLY A 1 572 ? -19.687 -6.199 -29.277 1.00 87.88 572 GLY A O 1
ATOM 4562 N N . GLU A 1 573 ? -20.564 -5.870 -31.318 1.00 91.12 573 GLU A N 1
ATOM 4563 C CA . GLU A 1 573 ? -21.416 -7.063 -31.272 1.00 91.12 573 GLU A CA 1
ATOM 4564 C C . GLU A 1 573 ? -20.580 -8.325 -31.511 1.00 91.12 573 GLU A C 1
ATOM 4566 O O . GLU A 1 573 ? -20.685 -9.294 -30.755 1.00 91.12 573 GLU A O 1
ATOM 4571 N N . LEU A 1 574 ? -19.692 -8.297 -32.512 1.00 89.69 574 LEU A N 1
ATOM 4572 C CA . LEU A 1 574 ? -18.765 -9.399 -32.769 1.00 89.69 574 LEU A CA 1
ATOM 4573 C C . LEU A 1 574 ? -17.776 -9.584 -31.606 1.00 89.69 574 LEU A C 1
ATOM 4575 O O . LEU A 1 574 ? -17.542 -10.714 -31.180 1.00 89.69 574 LEU A O 1
ATOM 4579 N N . LYS A 1 575 ? -17.282 -8.489 -31.006 1.00 92.12 575 LYS A N 1
ATOM 4580 C CA . LYS A 1 575 ? -16.460 -8.534 -29.782 1.00 92.12 575 LYS A CA 1
ATOM 4581 C C . LYS A 1 575 ? -17.162 -9.282 -28.643 1.00 92.12 575 LYS A C 1
ATOM 4583 O O . LYS A 1 575 ? -16.560 -10.165 -28.036 1.00 92.12 575 LYS A O 1
ATOM 4588 N N . ALA A 1 576 ? -18.433 -8.971 -28.381 1.00 84.81 576 ALA A N 1
ATOM 4589 C CA . ALA A 1 576 ? -19.206 -9.625 -27.325 1.00 84.81 576 ALA A CA 1
ATOM 4590 C C . ALA A 1 576 ? -19.442 -11.125 -27.597 1.00 84.81 576 ALA A C 1
ATOM 4592 O O . ALA A 1 576 ? -19.455 -11.922 -26.657 1.00 84.81 576 ALA A O 1
ATOM 4593 N N . LYS A 1 577 ? -19.590 -11.530 -28.868 1.00 90.81 577 LYS A N 1
ATOM 4594 C CA . LYS A 1 577 ? -19.689 -12.948 -29.267 1.00 90.81 577 LYS A CA 1
ATOM 4595 C C . LYS A 1 577 ? -18.375 -13.700 -29.037 1.00 90.81 577 LYS A C 1
ATOM 4597 O O . LYS A 1 577 ? -18.407 -14.782 -28.455 1.00 90.81 577 LYS A O 1
ATOM 4602 N N . ILE A 1 578 ? -17.241 -13.105 -29.414 1.00 87.31 578 ILE A N 1
ATOM 4603 C CA . ILE A 1 578 ? -15.899 -13.670 -29.192 1.00 87.31 578 ILE A CA 1
ATOM 4604 C C . ILE A 1 578 ? -15.619 -13.837 -27.692 1.00 87.31 578 ILE A C 1
ATOM 4606 O O . ILE A 1 578 ? -15.241 -14.924 -27.256 1.00 87.31 578 ILE A O 1
ATOM 4610 N N . ASP A 1 579 ? -15.864 -12.801 -26.882 1.00 79.75 579 ASP A N 1
ATOM 4611 C CA . ASP A 1 579 ? -15.648 -12.852 -25.427 1.00 79.75 579 ASP A CA 1
ATOM 4612 C C . ASP A 1 579 ? -16.492 -13.942 -24.763 1.00 79.75 579 ASP A C 1
ATOM 4614 O O . ASP A 1 579 ? -16.008 -14.699 -23.919 1.00 79.75 579 ASP A O 1
ATOM 4618 N N . ARG A 1 580 ? -17.759 -14.052 -25.176 1.00 81.75 580 ARG A N 1
ATOM 4619 C CA . ARG A 1 580 ? -18.670 -15.088 -24.697 1.00 81.75 580 ARG A CA 1
ATOM 4620 C C . ARG A 1 580 ? -18.188 -16.487 -25.081 1.00 81.75 580 ARG A C 1
ATOM 4622 O O . ARG A 1 580 ? -18.190 -17.374 -24.231 1.00 81.75 580 ARG A O 1
ATOM 4629 N N . PHE A 1 581 ? -17.742 -16.681 -26.322 1.00 86.75 581 PHE A N 1
ATOM 4630 C CA . PHE A 1 581 ? -17.191 -17.954 -26.786 1.00 86.75 581 PHE A CA 1
ATOM 4631 C C . PHE A 1 581 ? -15.928 -18.353 -26.010 1.00 86.75 581 PHE A C 1
ATOM 4633 O O . PHE A 1 581 ? -15.807 -19.509 -25.601 1.00 86.75 581 PHE A O 1
ATOM 4640 N N . LEU A 1 582 ? -15.017 -17.410 -25.752 1.00 77.69 582 LEU A N 1
ATOM 4641 C CA . LEU A 1 582 ? -13.816 -17.644 -24.945 1.00 77.69 582 LEU A CA 1
ATOM 4642 C C . LEU A 1 582 ? -14.151 -17.985 -23.486 1.00 77.69 582 LEU A C 1
ATOM 4644 O O . LEU A 1 582 ? -13.546 -18.888 -22.911 1.00 77.69 582 LEU A O 1
ATOM 4648 N N . PHE A 1 583 ? -15.144 -17.315 -22.897 1.00 68.69 583 PHE A N 1
ATOM 4649 C CA . PHE A 1 583 ? -15.610 -17.606 -21.541 1.00 68.69 583 PHE A CA 1
ATOM 4650 C C . PHE A 1 583 ? -16.233 -19.008 -21.435 1.00 68.69 583 PHE A C 1
ATOM 4652 O O . PHE A 1 583 ? -15.825 -19.807 -20.587 1.00 68.69 583 PHE A O 1
ATOM 4659 N N . GLU A 1 584 ? -17.172 -19.337 -22.331 1.00 68.44 584 GLU A N 1
ATOM 4660 C CA . GLU A 1 584 ? -17.881 -20.626 -22.362 1.00 68.44 584 GLU A CA 1
ATOM 4661 C C . GLU A 1 584 ? -16.946 -21.817 -22.663 1.00 68.44 584 GLU A C 1
ATOM 4663 O O . GLU A 1 584 ? -17.208 -22.931 -22.205 1.00 68.44 584 GLU A O 1
ATOM 4668 N N . ASN A 1 585 ? -15.832 -21.594 -23.373 1.00 75.56 585 ASN A N 1
ATOM 4669 C CA . ASN A 1 585 ? -14.877 -22.636 -23.777 1.00 75.56 585 ASN A CA 1
ATOM 4670 C C . ASN A 1 585 ? -13.507 -22.542 -23.076 1.00 75.56 585 ASN A C 1
ATOM 4672 O O . ASN A 1 585 ? -12.553 -23.191 -23.498 1.00 75.56 585 ASN A O 1
ATOM 4676 N N . SER A 1 586 ? -13.419 -21.809 -21.965 1.00 61.25 586 SER A N 1
ATOM 4677 C CA . SER A 1 586 ? -12.196 -21.590 -21.167 1.00 61.25 586 SER A CA 1
ATOM 4678 C C . SER A 1 586 ? -11.471 -22.862 -20.687 1.00 61.25 586 SER A C 1
ATOM 4680 O O . SER A 1 586 ? -10.272 -22.821 -20.426 1.00 61.25 586 SER A O 1
ATOM 4682 N N . ASN A 1 587 ? -12.169 -24.002 -20.608 1.00 47.38 587 ASN A N 1
ATOM 4683 C CA . ASN A 1 587 ? -11.617 -25.316 -20.236 1.00 47.38 587 ASN A CA 1
ATOM 4684 C C . ASN A 1 587 ? -11.470 -26.288 -21.432 1.00 47.38 587 ASN A C 1
ATOM 4686 O O . ASN A 1 587 ? -11.390 -27.504 -21.239 1.00 47.38 587 ASN A O 1
ATOM 4690 N N . CYS A 1 588 ? -11.507 -25.783 -22.668 1.00 59.44 588 CYS A N 1
ATOM 4691 C CA . CYS A 1 588 ? -11.474 -26.574 -23.901 1.00 59.44 588 CYS A CA 1
ATOM 4692 C C . CYS A 1 588 ? -10.224 -26.273 -24.739 1.00 59.44 588 CYS A C 1
ATOM 4694 O O . CYS A 1 588 ? -9.658 -25.185 -24.671 1.00 59.44 588 CYS A O 1
ATOM 4696 N N . ILE A 1 589 ? -9.817 -27.229 -25.579 1.00 62.00 589 ILE A N 1
ATOM 4697 C CA . ILE A 1 589 ? -8.770 -27.000 -26.586 1.00 62.00 589 ILE A CA 1
ATOM 4698 C C . ILE A 1 589 ? -9.441 -26.413 -27.829 1.00 62.00 589 ILE A C 1
ATOM 4700 O O . ILE A 1 589 ? -10.344 -27.041 -28.388 1.00 62.00 589 ILE A O 1
ATOM 4704 N N . LEU A 1 590 ? -9.011 -25.220 -28.240 1.00 67.25 590 LEU A N 1
ATOM 4705 C CA . LEU A 1 590 ? -9.556 -24.514 -29.397 1.00 67.25 590 LEU A CA 1
ATOM 4706 C C . LEU A 1 590 ? -8.814 -24.908 -30.681 1.00 67.25 590 LEU A C 1
ATOM 4708 O O . LEU A 1 590 ? -7.587 -24.864 -30.724 1.00 67.25 590 LEU A O 1
ATOM 4712 N N . GLU A 1 591 ? -9.556 -25.282 -31.723 1.00 67.12 591 GLU A N 1
ATOM 4713 C CA . GLU A 1 591 ? -9.008 -25.703 -33.021 1.00 67.12 591 GLU A CA 1
ATOM 4714 C C . GLU A 1 591 ? -9.511 -24.793 -34.155 1.00 67.12 591 GLU A C 1
ATOM 4716 O O . GLU A 1 591 ? -10.709 -24.519 -34.256 1.00 67.12 591 GLU A O 1
ATOM 4721 N N . ILE A 1 592 ? -8.594 -24.340 -35.017 1.00 64.00 592 ILE A N 1
ATOM 4722 C CA . ILE A 1 592 ? -8.886 -23.586 -36.249 1.00 64.00 592 ILE A CA 1
ATOM 4723 C C . ILE A 1 592 ? -9.124 -24.585 -37.396 1.00 64.00 592 ILE A C 1
ATOM 4725 O O . ILE A 1 592 ? -8.478 -25.632 -37.450 1.00 64.00 592 ILE A O 1
ATOM 4729 N N . ASN A 1 593 ? -10.054 -24.290 -38.308 1.00 53.81 593 ASN A N 1
ATOM 4730 C CA . ASN A 1 593 ? -10.325 -25.150 -39.463 1.00 53.81 593 ASN A CA 1
ATOM 4731 C C . ASN A 1 593 ? -9.199 -25.068 -40.515 1.00 53.81 593 ASN A C 1
ATOM 4733 O O . ASN A 1 593 ? -9.077 -24.076 -41.227 1.00 53.81 593 ASN A O 1
ATOM 4737 N N . GLU A 1 594 ? -8.439 -26.152 -40.686 1.00 44.97 594 GLU A N 1
ATOM 4738 C CA . GLU A 1 594 ? -7.643 -26.391 -41.898 1.00 44.97 594 GLU A CA 1
ATOM 4739 C C . GLU A 1 594 ? -8.538 -26.998 -43.000 1.00 44.97 594 GLU A C 1
ATOM 4741 O O . GLU A 1 594 ? -8.717 -28.217 -43.069 1.00 44.97 594 GLU A O 1
ATOM 4746 N N . GLU A 1 595 ? -9.114 -26.168 -43.876 1.00 34.62 595 GLU A N 1
ATOM 4747 C CA . GLU A 1 595 ? -9.759 -26.637 -45.116 1.00 34.62 595 GLU A CA 1
ATOM 4748 C C . GLU A 1 595 ? -8.708 -26.801 -46.246 1.00 34.62 595 GLU A C 1
ATOM 4750 O O . GLU A 1 595 ? -7.959 -25.865 -46.547 1.00 34.62 595 GLU A O 1
ATOM 4755 N N . PRO A 1 596 ? -8.612 -27.977 -46.901 1.00 38.25 596 PRO A N 1
ATOM 4756 C CA . PRO A 1 596 ? -7.520 -28.288 -47.823 1.00 38.25 596 PRO A CA 1
ATOM 4757 C C . PRO A 1 596 ? -7.822 -27.861 -49.270 1.00 38.25 596 PRO A C 1
ATOM 4759 O O . PRO A 1 596 ? -8.442 -28.603 -50.037 1.00 38.25 596 PRO A O 1
ATOM 4762 N N . SER A 1 597 ? -7.313 -26.702 -49.697 1.00 25.91 597 SER A N 1
ATOM 4763 C CA . SER A 1 597 ? -7.424 -26.262 -51.097 1.00 25.91 597 SER A CA 1
ATOM 4764 C C . SER A 1 597 ? -6.281 -26.777 -51.999 1.00 25.91 597 SER A C 1
ATOM 4766 O O . SER A 1 597 ? -5.102 -26.698 -51.668 1.00 25.91 597 SER A O 1
ATOM 4768 N N . CYS A 1 598 ? -6.656 -27.277 -53.185 1.00 24.22 598 CYS A N 1
ATOM 4769 C CA . CYS A 1 598 ? -5.799 -27.651 -54.327 1.00 24.22 598 CYS A CA 1
ATOM 4770 C C . CYS A 1 598 ? -4.843 -28.864 -54.206 1.00 24.22 598 CYS A C 1
ATOM 4772 O O . CYS A 1 598 ? -3.620 -28.763 -54.195 1.00 24.22 598 CYS A O 1
ATOM 4774 N N . SER A 1 599 ? -5.453 -30.049 -54.294 1.00 28.44 599 SER A N 1
ATOM 4775 C CA . SER A 1 599 ? -5.074 -31.151 -55.204 1.00 28.44 599 SER A CA 1
ATOM 4776 C C . SER A 1 599 ? -3.677 -31.159 -55.866 1.00 28.44 599 SER A C 1
ATOM 4778 O O . SER A 1 599 ? -3.430 -30.389 -56.793 1.00 28.44 599 SER A O 1
ATOM 4780 N N . LEU A 1 600 ? -2.894 -32.216 -55.599 1.00 26.41 600 LEU A N 1
ATOM 4781 C CA . LEU A 1 600 ? -2.547 -33.240 -56.607 1.00 26.41 600 LEU A CA 1
ATOM 4782 C C . LEU A 1 600 ? -1.894 -34.492 -55.967 1.00 26.41 600 LEU A C 1
ATOM 4784 O O . LEU A 1 600 ? -0.970 -34.394 -55.170 1.00 26.41 600 LEU A O 1
ATOM 4788 N N . LEU A 1 601 ? -2.367 -35.674 -56.386 1.00 24.78 601 LEU A N 1
ATOM 4789 C CA . LEU A 1 601 ? -1.718 -36.999 -56.280 1.00 24.78 601 LEU A CA 1
ATOM 4790 C C . LEU A 1 601 ? -1.428 -37.597 -54.877 1.00 24.78 601 LEU A C 1
ATOM 4792 O O . LEU A 1 601 ? -0.294 -37.653 -54.410 1.00 24.78 601 LEU A O 1
ATOM 4796 N N . LYS A 1 602 ? -2.438 -38.274 -54.303 1.00 24.64 602 LYS A N 1
ATOM 4797 C CA . LYS A 1 602 ? -2.225 -39.483 -53.474 1.00 24.64 602 LYS A CA 1
ATOM 4798 C C . LYS A 1 602 ? -2.374 -40.743 -54.334 1.00 24.64 602 LYS A C 1
ATOM 4800 O O . LYS A 1 602 ? -3.463 -40.937 -54.871 1.00 24.64 602 LYS A O 1
ATOM 4805 N N . ARG A 1 603 ? -1.337 -41.601 -54.371 1.00 23.23 603 ARG A N 1
ATOM 4806 C CA . ARG A 1 603 ? -1.287 -43.070 -54.662 1.00 23.23 603 ARG A CA 1
ATOM 4807 C C . ARG A 1 603 ? 0.069 -43.419 -55.311 1.00 23.23 603 ARG A C 1
ATOM 4809 O O . ARG A 1 603 ? 0.558 -42.624 -56.096 1.00 23.23 603 ARG A O 1
ATOM 4816 N N . THR A 1 604 ? 0.737 -44.547 -55.050 1.00 21.80 604 THR A N 1
ATOM 4817 C CA . THR A 1 604 ? 0.426 -45.774 -54.273 1.00 21.80 604 THR A CA 1
ATOM 4818 C C . THR A 1 604 ? 1.701 -46.337 -53.633 1.00 21.80 604 THR A C 1
ATOM 4820 O O . THR A 1 604 ? 2.743 -46.354 -54.284 1.00 21.80 604 THR A O 1
ATOM 4823 N N . GLU A 1 605 ? 1.602 -46.939 -52.445 1.00 31.08 605 GLU A N 1
ATOM 4824 C CA . GLU A 1 605 ? 2.603 -47.911 -51.978 1.00 31.08 605 GLU A CA 1
ATOM 4825 C C . GLU A 1 605 ? 2.432 -49.262 -52.697 1.00 31.08 605 GLU A C 1
ATOM 4827 O O . GLU A 1 605 ? 1.327 -49.804 -52.725 1.00 31.08 605 GLU A O 1
ATOM 4832 N N . SER A 1 606 ? 3.527 -49.842 -53.210 1.00 22.91 606 SER A N 1
ATOM 4833 C CA . SER A 1 606 ? 3.530 -51.163 -53.867 1.00 22.91 606 SER A CA 1
ATOM 4834 C C . SER A 1 606 ? 4.813 -51.971 -53.599 1.00 22.91 606 SER A C 1
ATOM 4836 O O . SER A 1 606 ? 5.693 -52.087 -54.440 1.00 22.91 606 SER A O 1
ATOM 4838 N N . LYS A 1 607 ? 4.882 -52.547 -52.393 1.00 25.03 607 LYS A N 1
ATOM 4839 C CA . LYS A 1 607 ? 5.406 -53.888 -52.034 1.00 25.03 607 LYS A CA 1
ATOM 4840 C C . LYS A 1 607 ? 6.509 -54.591 -52.884 1.00 25.03 607 LYS A C 1
ATOM 4842 O O . LYS A 1 607 ? 6.237 -55.060 -53.983 1.00 25.03 607 LYS A O 1
ATOM 4847 N N . ARG A 1 608 ? 7.564 -54.998 -52.140 1.00 21.31 608 ARG A N 1
ATOM 4848 C CA . ARG A 1 608 ? 8.284 -56.316 -52.112 1.00 21.31 608 ARG A CA 1
ATOM 4849 C C . ARG A 1 608 ? 9.496 -56.596 -53.027 1.00 21.31 608 ARG A C 1
ATOM 4851 O O . ARG A 1 608 ? 9.329 -56.727 -54.234 1.00 21.31 608 ARG A O 1
ATOM 4858 N N . LYS A 1 609 ? 10.622 -56.959 -52.373 1.00 20.42 609 LYS A N 1
ATOM 4859 C CA . LYS A 1 609 ? 11.444 -58.216 -52.446 1.00 20.42 609 LYS A CA 1
ATOM 4860 C C . LYS A 1 609 ? 12.848 -57.919 -51.840 1.00 20.42 609 LYS A C 1
ATOM 4862 O O . LYS A 1 609 ? 13.355 -56.847 -52.133 1.00 20.42 609 LYS A O 1
ATOM 4867 N N . ILE A 1 610 ? 13.505 -58.650 -50.917 1.00 22.33 610 ILE A N 1
ATOM 4868 C CA . ILE A 1 610 ? 13.606 -60.097 -50.568 1.00 22.33 610 ILE A CA 1
ATOM 4869 C C . ILE A 1 610 ? 14.117 -60.908 -51.781 1.00 22.33 610 ILE A C 1
ATOM 4871 O O . ILE A 1 610 ? 13.375 -61.005 -52.750 1.00 22.33 610 ILE A O 1
ATOM 4875 N N . GLU A 1 611 ? 15.326 -61.488 -51.846 1.00 19.56 611 GLU A N 1
ATOM 4876 C CA . GLU A 1 611 ? 16.353 -61.816 -50.831 1.00 19.56 611 GLU A CA 1
ATOM 4877 C C . GLU A 1 611 ? 17.762 -61.942 -51.482 1.00 19.56 611 GLU A C 1
ATOM 4879 O O . GLU A 1 611 ? 17.866 -62.252 -52.664 1.00 19.56 611 GLU A O 1
ATOM 4884 N N . VAL A 1 612 ? 18.811 -61.649 -50.697 1.00 23.70 612 VAL A N 1
ATOM 4885 C CA . VAL A 1 612 ? 20.095 -62.380 -50.503 1.00 23.70 612 VAL A CA 1
ATOM 4886 C C . VAL A 1 612 ? 20.635 -63.321 -51.609 1.00 23.70 612 VAL A C 1
ATOM 4888 O O . VAL A 1 612 ? 19.991 -64.316 -51.907 1.00 23.70 612 VAL A O 1
ATOM 4891 N N . ASP A 1 613 ? 21.901 -63.124 -52.037 1.00 19.44 613 ASP A N 1
ATOM 4892 C CA . ASP A 1 613 ? 22.971 -64.150 -51.895 1.00 19.44 613 ASP A CA 1
ATOM 4893 C C . ASP A 1 613 ? 24.417 -63.578 -52.012 1.00 19.44 613 ASP A C 1
ATOM 4895 O O . ASP A 1 613 ? 24.613 -62.361 -52.023 1.00 19.44 613 ASP A O 1
ATOM 4899 N N . SER A 1 614 ? 25.431 -64.453 -51.981 1.00 24.42 614 SER A N 1
ATOM 4900 C CA . SER A 1 614 ? 26.768 -64.247 -51.394 1.00 24.42 614 SER A CA 1
ATOM 4901 C C . SER A 1 614 ? 27.975 -64.522 -52.336 1.00 24.42 614 SER A C 1
ATOM 4903 O O . SER A 1 614 ? 27.794 -64.843 -53.505 1.00 24.42 614 SER A O 1
ATOM 4905 N N . GLN A 1 615 ? 29.212 -64.448 -51.790 1.00 21.80 615 GLN A N 1
ATOM 4906 C CA . GLN A 1 615 ? 30.549 -64.742 -52.395 1.00 21.80 615 GLN A CA 1
ATOM 4907 C C . GLN A 1 615 ? 31.222 -63.623 -53.249 1.00 21.80 615 GLN A C 1
ATOM 4909 O O . GLN A 1 615 ? 30.533 -62.799 -53.828 1.00 21.80 615 GLN A O 1
ATOM 4914 N N . SER A 1 616 ? 32.559 -63.538 -53.451 1.00 21.52 616 SER A N 1
ATOM 4915 C CA . SER A 1 616 ? 33.752 -63.765 -52.585 1.00 21.52 616 SER A CA 1
ATOM 4916 C C . SER A 1 616 ? 35.071 -63.286 -53.278 1.00 21.52 616 SER A C 1
ATOM 4918 O O . SER A 1 616 ? 35.188 -63.488 -54.476 1.00 21.52 616 SER A O 1
ATOM 4920 N N . CYS A 1 617 ? 36.081 -62.783 -52.526 1.00 20.52 617 CYS A N 1
ATOM 4921 C CA . CYS A 1 617 ? 37.561 -62.812 -52.801 1.00 20.52 617 CYS A CA 1
ATOM 4922 C C . CYS A 1 617 ? 38.177 -62.167 -54.102 1.00 20.52 617 CYS A C 1
ATOM 4924 O O . CYS A 1 617 ? 37.516 -62.092 -55.119 1.00 20.52 617 CYS A O 1
ATOM 4926 N N . GLN A 1 618 ? 39.458 -61.728 -54.231 1.00 23.69 618 GLN A N 1
ATOM 4927 C CA . GLN A 1 618 ? 40.582 -61.378 -53.314 1.00 23.69 618 GLN A CA 1
ATOM 4928 C C . GLN A 1 618 ? 41.777 -60.635 -54.032 1.00 23.69 618 GLN A C 1
ATOM 4930 O O . GLN A 1 618 ? 42.305 -61.177 -54.993 1.00 23.69 618 GLN A O 1
ATOM 4935 N N . ARG A 1 619 ? 42.336 -59.557 -53.416 1.00 24.66 619 ARG A N 1
ATOM 4936 C CA . ARG A 1 619 ? 43.799 -59.168 -53.297 1.00 24.66 619 ARG A CA 1
ATOM 4937 C C . ARG A 1 619 ? 44.643 -58.717 -54.537 1.00 24.66 619 ARG A C 1
ATOM 4939 O O . ARG A 1 619 ? 44.197 -58.973 -55.644 1.00 24.66 619 ARG A O 1
ATOM 4946 N N . PRO A 1 620 ? 45.841 -58.042 -54.395 1.00 28.75 620 PRO A N 1
ATOM 4947 C CA . PRO A 1 620 ? 46.854 -58.078 -53.298 1.00 28.75 620 PRO A CA 1
ATOM 4948 C C . PRO A 1 620 ? 47.378 -56.729 -52.685 1.00 28.75 620 PRO A C 1
ATOM 4950 O O . PRO A 1 620 ? 46.669 -55.734 -52.672 1.00 28.75 620 PRO A O 1
ATOM 4953 N N . LYS A 1 621 ? 48.553 -56.756 -52.002 1.00 26.30 621 LYS A N 1
ATOM 4954 C CA . LYS A 1 621 ? 48.942 -55.996 -50.769 1.00 26.30 621 LYS A CA 1
ATOM 4955 C C . LYS A 1 621 ? 50.147 -55.024 -50.895 1.00 26.30 621 LYS A C 1
ATOM 4957 O O . LYS A 1 621 ? 51.049 -55.331 -51.669 1.00 26.30 621 LYS A O 1
ATOM 4962 N N . ARG A 1 622 ? 50.294 -54.074 -49.935 1.00 21.91 622 ARG A N 1
ATOM 4963 C CA . ARG A 1 622 ? 51.449 -53.831 -48.983 1.00 21.91 622 ARG A CA 1
ATOM 4964 C C . ARG A 1 622 ? 51.327 -52.436 -48.291 1.00 21.91 622 ARG A C 1
ATOM 4966 O O . ARG A 1 622 ? 50.747 -51.564 -48.912 1.00 21.91 622 ARG A O 1
ATOM 4973 N N . LEU A 1 623 ? 51.883 -52.086 -47.107 1.00 24.16 623 LEU A N 1
ATOM 4974 C CA . LEU A 1 623 ? 52.272 -52.760 -45.831 1.00 24.16 623 LEU A CA 1
ATOM 4975 C C . LEU A 1 623 ? 52.643 -51.661 -44.773 1.00 24.16 623 LEU A C 1
ATOM 4977 O O . LEU A 1 623 ? 53.051 -50.585 -45.197 1.00 24.16 623 LEU A O 1
ATOM 4981 N N . LYS A 1 624 ? 52.627 -51.972 -43.452 1.00 23.86 624 LYS A N 1
ATOM 4982 C CA . LYS A 1 624 ? 52.916 -51.125 -42.239 1.00 23.86 624 LYS A CA 1
ATOM 4983 C C . LYS A 1 624 ? 51.701 -50.329 -41.699 1.00 23.86 624 LYS A C 1
ATOM 4985 O O . LYS A 1 624 ? 50.886 -49.903 -42.501 1.00 23.86 624 LYS A O 1
ATOM 4990 N N . SER A 1 625 ? 51.520 -50.056 -40.393 1.00 29.83 625 SER A N 1
ATOM 4991 C CA . SER A 1 625 ? 52.043 -50.663 -39.139 1.00 29.83 625 SER A CA 1
ATOM 4992 C C . SER A 1 625 ? 51.315 -50.078 -37.906 1.00 29.83 625 SER A C 1
ATOM 4994 O O . SER A 1 625 ? 51.392 -48.867 -37.711 1.00 29.83 625 SER A O 1
ATOM 4996 N N . SER A 1 626 ? 50.701 -50.894 -37.039 1.00 29.84 626 SER A N 1
ATOM 4997 C CA . SER A 1 626 ? 50.221 -50.463 -35.707 1.00 29.84 626 SER A CA 1
ATOM 4998 C C . SER A 1 626 ? 49.887 -51.652 -34.789 1.00 29.84 626 SER A C 1
ATOM 5000 O O . SER A 1 626 ? 49.369 -52.672 -35.239 1.00 29.84 626 SER A O 1
ATOM 5002 N N . LEU A 1 627 ? 50.195 -51.511 -33.496 1.00 33.75 627 LEU A N 1
ATOM 5003 C CA . LEU A 1 627 ? 49.794 -52.399 -32.397 1.00 33.75 627 LEU A CA 1
ATOM 5004 C C . LEU A 1 627 ? 49.426 -51.496 -31.212 1.00 33.75 627 LEU A C 1
ATOM 5006 O O . LEU A 1 627 ? 50.302 -51.016 -30.496 1.00 33.75 627 LEU A O 1
ATOM 5010 N N . GLU A 1 628 ? 48.137 -51.205 -31.052 1.00 34.94 628 GLU A N 1
ATOM 5011 C CA . GLU A 1 628 ? 47.636 -50.361 -29.963 1.00 34.94 628 GLU A CA 1
ATOM 5012 C C . GLU A 1 628 ? 47.396 -51.199 -28.701 1.00 34.94 628 GLU A C 1
ATOM 5014 O O . GLU A 1 628 ? 46.677 -52.198 -28.724 1.00 34.94 628 GLU A O 1
ATOM 5019 N N . ILE A 1 629 ? 48.001 -50.791 -27.583 1.00 43.56 629 ILE A N 1
ATOM 5020 C CA . ILE A 1 629 ? 47.834 -51.448 -26.281 1.00 43.56 629 ILE A CA 1
ATOM 5021 C C . ILE A 1 629 ? 46.650 -50.802 -25.551 1.00 43.56 629 ILE A C 1
ATOM 5023 O O . ILE A 1 629 ? 46.592 -49.581 -25.402 1.00 43.56 629 ILE A O 1
ATOM 5027 N N . ALA A 1 630 ? 45.710 -51.619 -25.068 1.00 47.38 630 ALA A N 1
ATOM 5028 C CA . ALA A 1 630 ? 44.508 -51.135 -24.392 1.00 47.38 630 ALA A CA 1
ATOM 5029 C C . ALA A 1 630 ? 44.838 -50.318 -23.117 1.00 47.38 630 ALA A C 1
ATOM 5031 O O . ALA A 1 630 ? 45.670 -50.741 -22.307 1.00 47.38 630 ALA A O 1
ATOM 5032 N N . PRO A 1 631 ? 44.182 -49.164 -22.884 1.00 57.50 631 PRO A N 1
ATOM 5033 C CA . PRO A 1 631 ? 44.576 -48.257 -21.813 1.00 57.50 631 PRO A CA 1
ATOM 5034 C C . PRO A 1 631 ? 44.112 -48.745 -20.433 1.00 57.50 631 PRO A C 1
ATOM 5036 O O . PRO A 1 631 ? 42.924 -48.979 -20.197 1.00 57.50 631 PRO A O 1
ATOM 5039 N N . ILE A 1 632 ? 45.063 -48.834 -19.498 1.00 64.62 632 ILE A N 1
ATOM 5040 C CA . ILE A 1 632 ? 44.845 -49.232 -18.098 1.00 64.62 632 ILE A CA 1
ATOM 5041 C C . ILE A 1 632 ? 43.880 -48.250 -17.406 1.00 64.62 632 ILE A C 1
ATOM 5043 O O . ILE A 1 632 ? 43.977 -47.032 -17.585 1.00 64.62 632 ILE A O 1
ATOM 5047 N N . LYS A 1 633 ? 42.950 -48.779 -16.597 1.00 74.31 633 LYS A N 1
ATOM 5048 C CA . LYS A 1 633 ? 41.936 -48.004 -15.860 1.00 74.31 633 LYS A CA 1
ATOM 5049 C C . LYS A 1 633 ? 41.931 -48.369 -14.376 1.00 74.31 633 LYS A C 1
ATOM 5051 O O . LYS A 1 633 ? 42.181 -49.511 -14.013 1.00 74.31 633 LYS A O 1
ATOM 5056 N N . CYS A 1 634 ? 41.599 -47.409 -13.514 1.00 72.62 634 CYS A N 1
ATOM 5057 C CA . CYS A 1 634 ? 41.373 -47.658 -12.086 1.00 72.62 634 CYS A CA 1
ATOM 5058 C C . CYS A 1 634 ? 40.015 -48.345 -11.873 1.00 72.62 634 CYS A C 1
ATOM 5060 O O . CYS A 1 634 ? 38.985 -47.746 -12.177 1.00 72.62 634 CYS A O 1
ATOM 5062 N N . ASN A 1 635 ? 39.979 -49.532 -11.265 1.00 76.19 635 ASN A N 1
ATOM 5063 C CA . ASN A 1 635 ? 38.740 -50.277 -11.012 1.00 76.19 635 ASN A CA 1
ATOM 5064 C C . ASN A 1 635 ? 37.767 -49.563 -10.043 1.00 76.19 635 ASN A C 1
ATOM 5066 O O . ASN A 1 635 ? 36.593 -49.909 -10.012 1.00 76.19 635 ASN A O 1
ATOM 5070 N N . SER A 1 636 ? 38.223 -48.585 -9.241 1.00 73.00 636 SER A N 1
ATOM 5071 C CA . SER A 1 636 ? 37.363 -47.863 -8.277 1.00 73.00 636 SER A CA 1
ATOM 5072 C C . SER A 1 636 ? 36.803 -46.530 -8.781 1.00 73.00 636 SER A C 1
ATOM 5074 O O . SER A 1 636 ? 35.808 -46.065 -8.232 1.00 73.00 636 SER A O 1
ATOM 5076 N N . CYS A 1 637 ? 37.457 -45.860 -9.731 1.00 71.19 637 CYS A N 1
ATOM 5077 C CA . CYS A 1 637 ? 37.032 -44.531 -10.201 1.00 71.19 637 CYS A CA 1
ATOM 5078 C C . CYS A 1 637 ? 37.064 -44.377 -11.724 1.00 71.19 637 CYS A C 1
ATOM 5080 O O . CYS A 1 637 ? 36.913 -43.266 -12.224 1.00 71.19 637 CYS A O 1
ATOM 5082 N N . PHE A 1 638 ? 37.326 -45.471 -12.446 1.00 61.91 638 PHE A N 1
ATOM 5083 C CA . PHE A 1 638 ? 37.366 -45.596 -13.906 1.00 61.91 638 PHE A CA 1
ATOM 5084 C C . PHE A 1 638 ? 38.270 -44.594 -14.648 1.00 61.91 638 PHE A C 1
ATOM 5086 O O . PHE A 1 638 ? 38.277 -44.564 -15.877 1.00 61.91 638 PHE A O 1
ATOM 5093 N N . ASN A 1 639 ? 39.102 -43.831 -13.920 1.00 62.25 639 ASN A N 1
ATOM 5094 C CA . ASN A 1 639 ? 40.147 -42.982 -14.487 1.00 62.25 639 ASN A CA 1
ATOM 5095 C C . ASN A 1 639 ? 41.052 -43.822 -15.391 1.00 62.25 639 ASN A C 1
ATOM 5097 O O . ASN A 1 639 ? 41.643 -44.806 -14.937 1.00 62.25 639 ASN A O 1
ATOM 5101 N N . ILE A 1 640 ? 41.158 -43.385 -16.640 1.00 58.38 640 ILE A N 1
ATOM 5102 C CA . ILE A 1 640 ? 42.007 -43.958 -17.681 1.00 58.38 640 ILE A CA 1
ATOM 5103 C C . ILE A 1 640 ? 43.421 -43.371 -17.539 1.00 58.38 640 ILE A C 1
ATOM 5105 O O . ILE A 1 640 ? 43.591 -42.254 -17.031 1.00 58.38 640 ILE A O 1
ATOM 5109 N N . LYS A 1 641 ? 44.440 -44.138 -17.932 1.00 47.34 641 LYS A N 1
ATOM 5110 C CA . LYS A 1 641 ? 45.836 -43.697 -17.952 1.00 47.34 641 LYS A CA 1
ATOM 5111 C C . LYS A 1 641 ? 46.040 -42.528 -18.929 1.00 47.34 641 LYS A C 1
ATOM 5113 O O . LYS A 1 641 ? 45.910 -42.700 -20.133 1.00 47.34 641 LYS A O 1
ATOM 5118 N N . ASN A 1 642 ? 46.401 -41.371 -18.371 1.00 54.12 642 ASN A N 1
ATOM 5119 C CA . ASN A 1 642 ? 47.028 -40.238 -19.060 1.00 54.12 642 ASN A CA 1
ATOM 5120 C C . ASN A 1 642 ? 48.422 -40.037 -18.442 1.00 54.12 642 ASN A C 1
ATOM 5122 O O . ASN A 1 642 ? 48.605 -40.342 -17.259 1.00 54.12 642 ASN A O 1
ATOM 5126 N N . ASP A 1 643 ? 49.351 -39.459 -19.203 1.00 49.75 643 ASP A N 1
ATOM 5127 C CA . ASP A 1 643 ? 50.817 -39.590 -19.058 1.00 49.75 643 ASP A CA 1
ATOM 5128 C C . ASP A 1 643 ? 51.458 -39.219 -17.704 1.00 49.75 643 ASP A C 1
ATOM 5130 O O . ASP A 1 643 ? 52.611 -39.557 -17.464 1.00 49.75 643 ASP A O 1
ATOM 5134 N N . ASN A 1 644 ? 50.719 -38.593 -16.782 1.00 49.94 644 ASN A N 1
ATOM 5135 C CA . ASN A 1 644 ? 51.205 -38.165 -15.461 1.00 49.94 644 ASN A CA 1
ATOM 5136 C C . ASN A 1 644 ? 50.521 -38.862 -14.260 1.00 49.94 644 ASN A C 1
ATOM 5138 O O . ASN A 1 644 ? 50.605 -38.372 -13.132 1.00 49.94 644 ASN A O 1
ATOM 5142 N N . LYS A 1 645 ? 49.801 -39.981 -14.452 1.00 57.41 645 LYS A N 1
ATOM 5143 C CA . LYS A 1 645 ? 49.090 -40.688 -13.361 1.00 57.41 645 LYS A CA 1
ATOM 5144 C C . LYS A 1 645 ? 49.632 -42.099 -13.121 1.00 57.41 645 LYS A C 1
ATOM 5146 O O . LYS A 1 645 ? 49.457 -42.966 -13.966 1.00 57.41 645 LYS A O 1
ATOM 5151 N N . LEU A 1 646 ? 50.187 -42.326 -11.925 1.00 69.94 646 LEU A N 1
ATOM 5152 C CA . LEU A 1 646 ? 50.677 -43.637 -11.480 1.00 69.94 646 LEU A CA 1
ATOM 5153 C C . LEU A 1 646 ? 49.541 -44.579 -11.033 1.00 69.94 646 LEU A C 1
ATOM 5155 O O . LEU A 1 646 ? 48.701 -44.199 -10.200 1.00 69.94 646 LEU A O 1
ATOM 5159 N N . PHE A 1 647 ? 49.565 -45.816 -11.535 1.00 77.69 647 PHE A N 1
ATOM 5160 C CA . PHE A 1 647 ? 48.639 -46.899 -11.191 1.00 77.69 647 PHE A CA 1
ATOM 5161 C C . PHE A 1 647 ? 49.330 -48.037 -10.433 1.00 77.69 647 PHE A C 1
ATOM 5163 O O . PHE A 1 647 ? 50.476 -48.402 -10.692 1.00 77.69 647 PHE A O 1
ATOM 5170 N N . TYR A 1 648 ? 48.592 -48.625 -9.494 1.00 82.25 648 TYR A N 1
ATOM 5171 C CA . TYR A 1 648 ? 49.083 -49.636 -8.568 1.00 82.25 648 TYR A CA 1
ATOM 5172 C C . TYR A 1 648 ? 48.165 -50.863 -8.583 1.00 82.25 648 TYR A C 1
ATOM 5174 O O . TYR A 1 648 ? 46.945 -50.714 -8.519 1.00 82.25 648 TYR A O 1
ATOM 5182 N N . LYS A 1 649 ? 48.747 -52.063 -8.658 1.00 85.62 649 LYS A N 1
ATOM 5183 C CA . LYS A 1 649 ? 48.061 -53.360 -8.564 1.00 85.62 649 LYS A CA 1
ATOM 5184 C C . LYS A 1 649 ? 48.226 -53.902 -7.145 1.00 85.62 649 LYS A C 1
ATOM 5186 O O . LYS A 1 649 ? 49.338 -53.903 -6.620 1.00 85.62 649 LYS A O 1
ATOM 5191 N N . LEU A 1 650 ? 47.145 -54.379 -6.534 1.00 82.69 650 LEU A N 1
ATOM 5192 C CA . LEU A 1 650 ? 47.231 -55.157 -5.293 1.00 82.69 650 LEU A CA 1
ATOM 5193 C C . LEU A 1 650 ? 47.511 -56.624 -5.628 1.00 82.69 650 LEU A C 1
ATOM 5195 O O . LEU A 1 650 ? 46.713 -57.238 -6.333 1.00 82.69 650 LEU A O 1
ATOM 5199 N N . GLU A 1 651 ? 48.577 -57.216 -5.091 1.00 80.50 651 GLU A N 1
ATOM 5200 C CA . GLU A 1 651 ? 48.890 -58.640 -5.319 1.00 80.50 651 GLU A CA 1
ATOM 5201 C C . GLU A 1 651 ? 47.775 -59.571 -4.820 1.00 80.50 651 GLU A C 1
ATOM 5203 O O . GLU A 1 651 ? 47.436 -60.554 -5.469 1.00 80.50 651 GLU A O 1
ATOM 5208 N N . THR A 1 652 ? 47.141 -59.237 -3.692 1.00 80.00 652 THR A N 1
ATOM 5209 C CA . THR A 1 652 ? 46.167 -60.105 -3.002 1.00 80.00 652 THR A CA 1
ATOM 5210 C C . THR A 1 652 ? 44.833 -60.297 -3.739 1.00 80.00 652 THR A C 1
ATOM 5212 O O . THR A 1 652 ? 44.028 -61.162 -3.367 1.00 80.00 652 THR A O 1
ATOM 5215 N N . CYS A 1 653 ? 44.550 -59.467 -4.748 1.00 79.19 653 CYS A N 1
ATOM 5216 C CA . CYS A 1 653 ? 43.275 -59.484 -5.473 1.00 79.19 653 CYS A CA 1
ATOM 5217 C C . CYS A 1 653 ? 43.332 -58.950 -6.911 1.00 79.19 653 CYS A C 1
ATOM 5219 O O . CYS A 1 653 ? 42.284 -58.737 -7.508 1.00 79.19 653 CYS A O 1
ATOM 5221 N N . GLU A 1 654 ? 44.524 -58.672 -7.432 1.00 80.06 654 GLU A N 1
ATOM 5222 C CA . GLU A 1 654 ? 44.815 -58.196 -8.789 1.00 80.06 654 GLU A CA 1
ATOM 5223 C C . GLU A 1 654 ? 44.173 -56.870 -9.253 1.00 80.06 654 GLU A C 1
ATOM 5225 O O . GLU A 1 654 ? 44.509 -56.372 -10.328 1.00 80.06 654 GLU A O 1
ATOM 5230 N N . HIS A 1 655 ? 43.302 -56.253 -8.452 1.00 84.56 655 HIS A N 1
ATOM 5231 C CA . HIS A 1 655 ? 42.654 -54.982 -8.777 1.00 84.56 655 HIS A CA 1
ATOM 5232 C C . HIS A 1 655 ? 43.648 -53.821 -8.921 1.00 84.56 655 HIS A C 1
ATOM 5234 O O . HIS A 1 655 ? 44.604 -53.692 -8.147 1.00 84.56 655 HIS A O 1
ATOM 5240 N N . VAL A 1 656 ? 43.367 -52.938 -9.885 1.00 81.94 656 VAL A N 1
ATOM 5241 C CA . VAL A 1 656 ? 44.188 -51.775 -10.225 1.00 81.94 656 VAL A CA 1
ATOM 5242 C C . VAL A 1 656 ? 43.555 -50.493 -9.691 1.00 81.94 656 VAL A C 1
ATOM 5244 O O . VAL A 1 656 ? 42.395 -50.180 -9.966 1.00 81.94 656 VAL A O 1
ATOM 5247 N N . PHE A 1 657 ? 44.336 -49.693 -8.970 1.00 81.94 657 PHE A N 1
ATOM 5248 C CA . PHE A 1 657 ? 43.901 -48.416 -8.412 1.00 81.94 657 PHE A CA 1
ATOM 5249 C C . PHE A 1 657 ? 44.876 -47.290 -8.757 1.00 81.94 657 PHE A C 1
ATOM 5251 O O . PHE A 1 657 ? 46.091 -47.475 -8.777 1.00 81.94 657 PHE A O 1
ATOM 5258 N N . CYS A 1 658 ? 44.358 -46.086 -9.005 1.00 82.56 658 CYS A N 1
ATOM 5259 C CA . CYS A 1 658 ? 45.208 -44.898 -9.058 1.00 82.56 658 CYS A CA 1
ATOM 5260 C C . CYS A 1 658 ? 45.655 -44.502 -7.640 1.00 82.56 658 CYS A C 1
ATOM 5262 O O . CYS A 1 658 ? 44.958 -44.790 -6.661 1.00 82.56 658 CYS A O 1
ATOM 5264 N N . ARG A 1 659 ? 46.785 -43.786 -7.534 1.00 80.25 659 ARG A N 1
ATOM 5265 C CA . ARG A 1 659 ? 47.383 -43.348 -6.255 1.00 80.25 659 ARG A CA 1
ATOM 5266 C C . ARG A 1 659 ? 46.369 -42.794 -5.240 1.00 80.25 659 ARG A C 1
ATOM 5268 O O . ARG A 1 659 ? 46.402 -43.174 -4.076 1.00 80.25 659 ARG A O 1
ATOM 5275 N N . PHE A 1 660 ? 45.459 -41.923 -5.679 1.00 77.06 660 PHE A N 1
ATOM 5276 C CA . PHE A 1 660 ? 44.462 -41.286 -4.809 1.00 77.06 660 PHE A CA 1
ATOM 5277 C C . PHE A 1 660 ? 43.426 -42.271 -4.255 1.00 77.06 660 PHE A C 1
ATOM 5279 O O . PHE A 1 660 ? 43.102 -42.212 -3.073 1.00 77.06 660 PHE A O 1
ATOM 5286 N N . CYS A 1 661 ? 42.926 -43.198 -5.080 1.00 76.44 661 CYS A N 1
ATOM 5287 C CA . CYS A 1 661 ? 41.987 -44.219 -4.614 1.00 76.44 661 CYS A CA 1
ATOM 5288 C C . CYS A 1 661 ? 42.656 -45.193 -3.644 1.00 76.44 661 CYS A C 1
ATOM 5290 O O . CYS A 1 661 ? 42.033 -45.566 -2.659 1.00 76.44 661 CYS A O 1
ATOM 5292 N N . LEU A 1 662 ? 43.913 -45.566 -3.902 1.00 79.94 662 LEU A N 1
ATOM 5293 C CA . LEU A 1 662 ? 44.687 -46.435 -3.020 1.00 79.94 662 LEU A CA 1
ATOM 5294 C C . LEU A 1 662 ? 44.921 -45.790 -1.643 1.00 79.94 662 LEU A C 1
ATOM 5296 O O . LEU A 1 662 ? 44.644 -46.418 -0.630 1.00 79.94 662 LEU A O 1
ATOM 5300 N N . LEU A 1 663 ? 45.362 -44.526 -1.597 1.00 76.88 663 LEU A N 1
ATOM 5301 C CA . LEU A 1 663 ? 45.600 -43.800 -0.338 1.00 76.88 663 LEU A CA 1
ATOM 5302 C C . LEU A 1 663 ? 44.321 -43.564 0.486 1.00 76.88 663 LEU A C 1
ATOM 5304 O O . LEU A 1 663 ? 44.393 -43.426 1.703 1.00 76.88 663 LEU A O 1
ATOM 5308 N N . ALA A 1 664 ? 43.151 -43.537 -0.158 1.00 75.62 664 ALA A N 1
ATOM 5309 C CA . ALA A 1 664 ? 41.861 -43.452 0.524 1.00 75.62 664 ALA A CA 1
ATOM 5310 C C . ALA A 1 664 ? 41.398 -44.793 1.142 1.00 75.62 664 ALA A C 1
ATOM 5312 O O . ALA A 1 664 ? 40.415 -44.816 1.885 1.00 75.62 664 ALA A O 1
ATOM 5313 N N . MET A 1 665 ? 42.067 -45.9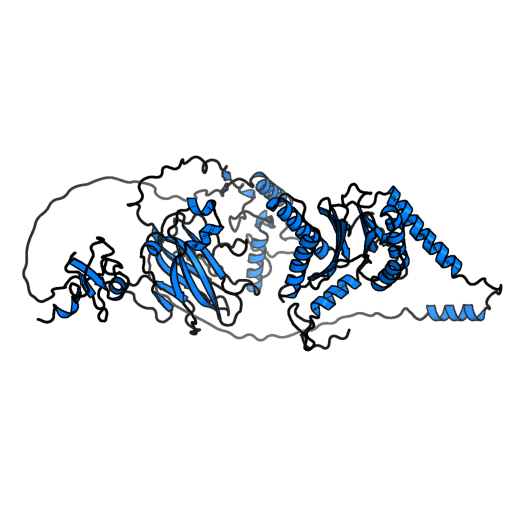13 0.843 1.00 73.50 665 MET A N 1
ATOM 5314 C CA . MET A 1 665 ? 41.752 -47.230 1.399 1.00 73.50 665 MET A CA 1
ATOM 5315 C C . MET A 1 665 ? 42.611 -47.512 2.635 1.00 73.50 665 MET A C 1
ATOM 5317 O O . MET A 1 665 ? 43.833 -47.585 2.552 1.00 73.50 665 MET A O 1
ATOM 5321 N N . LYS A 1 666 ? 41.970 -47.745 3.789 1.00 73.56 666 LYS A N 1
ATOM 5322 C CA . LYS A 1 666 ? 42.639 -48.139 5.044 1.00 73.56 666 LYS A CA 1
ATOM 5323 C C . LYS A 1 666 ? 43.063 -49.619 5.008 1.00 73.56 666 LYS A C 1
ATOM 5325 O O . LYS A 1 666 ? 42.496 -50.435 5.727 1.00 73.56 666 LYS A O 1
ATOM 5330 N N . ASN A 1 667 ? 44.002 -49.974 4.127 1.00 77.94 667 ASN A N 1
ATOM 5331 C CA . ASN A 1 667 ? 44.555 -51.329 3.944 1.00 77.94 667 ASN A CA 1
ATOM 5332 C C . ASN A 1 667 ? 43.523 -52.442 3.639 1.00 77.94 667 ASN A C 1
ATOM 5334 O O . ASN A 1 667 ? 43.820 -53.626 3.783 1.00 77.94 667 ASN A O 1
ATOM 5338 N N . LYS A 1 668 ? 42.315 -52.077 3.181 1.00 81.94 668 LYS A N 1
ATOM 5339 C CA . LYS A 1 668 ? 41.262 -52.992 2.702 1.00 81.94 668 LYS A CA 1
ATOM 5340 C C . LYS A 1 668 ? 40.854 -52.631 1.284 1.00 81.94 668 LYS A C 1
ATOM 5342 O O . LYS A 1 668 ? 40.545 -51.474 1.003 1.00 81.94 668 LYS A O 1
ATOM 5347 N N . CYS A 1 669 ? 40.845 -53.611 0.386 1.00 78.44 669 CYS A N 1
ATOM 5348 C CA . CYS A 1 669 ? 40.442 -53.403 -1.000 1.00 78.44 669 CYS A CA 1
ATOM 5349 C C . CYS A 1 669 ? 38.943 -53.087 -1.070 1.00 78.44 669 CYS A C 1
ATOM 5351 O O . CYS A 1 669 ? 38.114 -53.923 -0.721 1.00 78.44 669 CYS A O 1
ATOM 5353 N N . ARG A 1 670 ? 38.573 -51.904 -1.574 1.00 75.00 670 ARG A N 1
ATOM 5354 C CA . ARG A 1 670 ? 37.171 -51.443 -1.592 1.00 75.00 670 ARG A CA 1
ATOM 5355 C C . ARG A 1 670 ? 36.223 -52.316 -2.434 1.00 75.00 670 ARG A C 1
ATOM 5357 O O . ARG A 1 670 ? 35.018 -52.252 -2.225 1.00 75.00 670 ARG A O 1
ATOM 5364 N N . LEU A 1 671 ? 36.753 -53.111 -3.369 1.00 77.56 671 LEU A N 1
ATOM 5365 C CA . LEU A 1 671 ? 35.963 -53.957 -4.275 1.00 77.56 671 LEU A CA 1
ATOM 5366 C C . LEU A 1 671 ? 35.722 -55.369 -3.728 1.00 77.56 671 LEU A C 1
ATOM 5368 O O . LEU A 1 671 ? 34.616 -55.879 -3.846 1.00 77.56 671 LEU A O 1
ATOM 5372 N N . CYS A 1 672 ? 36.732 -55.996 -3.118 1.00 79.44 672 CYS A N 1
ATOM 5373 C CA . CYS A 1 672 ? 36.649 -57.385 -2.642 1.00 79.44 672 CYS A CA 1
ATOM 5374 C C . CYS A 1 672 ? 36.858 -57.549 -1.126 1.00 79.44 672 CYS A C 1
ATOM 5376 O O . CYS A 1 672 ? 37.004 -58.671 -0.654 1.00 79.44 672 CYS A O 1
ATOM 5378 N N . GLN A 1 673 ? 36.951 -56.444 -0.378 1.00 78.69 673 GLN A N 1
ATOM 5379 C CA . GLN A 1 673 ? 37.115 -56.345 1.085 1.00 78.69 673 GLN A CA 1
ATOM 5380 C C . GLN A 1 673 ? 38.331 -57.064 1.710 1.00 78.69 673 GLN A C 1
ATOM 5382 O O . GLN A 1 673 ? 38.538 -56.979 2.920 1.00 78.69 673 GLN A O 1
ATOM 5387 N N . LYS A 1 674 ? 39.185 -57.710 0.904 1.00 79.75 674 LYS A N 1
ATOM 5388 C CA . LYS A 1 674 ? 40.442 -58.327 1.355 1.00 79.75 674 LYS A CA 1
ATOM 5389 C C . LYS A 1 674 ? 41.406 -57.280 1.919 1.00 79.75 674 LYS A C 1
ATOM 5391 O O . LYS A 1 674 ? 41.608 -56.223 1.314 1.00 79.75 674 LYS A O 1
ATOM 5396 N N . GLU A 1 675 ? 42.027 -57.608 3.046 1.00 83.00 675 GLU A N 1
ATOM 5397 C CA . GLU A 1 675 ? 43.137 -56.842 3.615 1.00 83.00 675 GLU A CA 1
ATOM 5398 C C . GLU A 1 675 ? 44.418 -57.010 2.781 1.00 83.00 675 GLU A C 1
ATOM 5400 O O . GLU A 1 675 ? 44.648 -58.053 2.164 1.00 83.00 675 GLU A O 1
ATOM 5405 N N . PHE A 1 676 ? 45.249 -55.969 2.747 1.00 82.06 676 PHE A N 1
ATOM 5406 C CA . PHE A 1 676 ? 46.556 -55.970 2.090 1.00 82.06 676 PHE A CA 1
ATOM 5407 C C . PHE A 1 676 ? 47.562 -55.136 2.890 1.00 82.06 676 PHE A C 1
ATOM 5409 O O . PHE A 1 676 ? 47.203 -54.147 3.527 1.00 82.06 676 PHE A O 1
ATOM 5416 N N . LYS A 1 677 ? 48.839 -55.522 2.854 1.00 80.38 677 LYS A N 1
ATOM 5417 C CA . LYS A 1 677 ? 49.939 -54.763 3.473 1.00 80.38 677 LYS A CA 1
ATOM 5418 C C . LYS A 1 677 ? 50.636 -53.883 2.429 1.00 80.38 677 LYS A C 1
ATOM 5420 O O . LYS A 1 677 ? 50.602 -54.189 1.240 1.00 80.38 677 LYS A O 1
ATOM 5425 N N . ASN A 1 678 ? 51.303 -52.808 2.857 1.00 76.19 678 ASN A N 1
ATOM 5426 C CA . ASN A 1 678 ? 51.948 -51.838 1.951 1.00 76.19 678 ASN A CA 1
ATOM 5427 C C . ASN A 1 678 ? 52.977 -52.462 0.990 1.00 76.19 678 ASN A C 1
ATOM 5429 O O . ASN A 1 678 ? 53.172 -51.975 -0.118 1.00 76.19 678 ASN A O 1
ATOM 5433 N N . ASN A 1 679 ? 53.615 -53.550 1.412 1.00 75.75 679 ASN A N 1
ATOM 5434 C CA . ASN A 1 679 ? 54.572 -54.337 0.641 1.00 75.75 679 ASN A CA 1
ATOM 5435 C C . ASN A 1 679 ? 53.932 -55.291 -0.393 1.00 75.75 679 ASN A C 1
ATOM 5437 O O . ASN A 1 679 ? 54.670 -55.925 -1.132 1.00 75.75 679 ASN A O 1
ATOM 5441 N N . GLN A 1 680 ? 52.597 -55.352 -0.492 1.00 77.12 680 GLN A N 1
ATOM 5442 C CA . GLN A 1 680 ? 51.833 -56.135 -1.485 1.00 77.12 680 GLN A CA 1
ATOM 5443 C C . GLN A 1 680 ? 51.211 -55.240 -2.581 1.00 77.12 680 GLN A C 1
ATOM 5445 O O . GLN A 1 680 ? 50.197 -55.580 -3.201 1.00 77.12 680 GLN A O 1
ATOM 5450 N N . ILE A 1 681 ? 51.776 -54.042 -2.768 1.00 82.31 681 ILE A N 1
ATOM 5451 C CA . ILE A 1 681 ? 51.300 -53.000 -3.683 1.00 82.31 681 ILE A CA 1
ATOM 5452 C C . ILE A 1 681 ? 52.347 -52.800 -4.786 1.00 82.31 681 ILE A C 1
ATOM 5454 O O . ILE A 1 681 ? 53.358 -52.125 -4.587 1.00 82.31 681 ILE A O 1
ATOM 5458 N N . ILE A 1 682 ? 52.094 -53.344 -5.976 1.00 78.75 682 ILE A N 1
ATOM 5459 C CA . ILE A 1 682 ? 52.987 -53.215 -7.135 1.00 78.75 682 ILE A CA 1
ATOM 5460 C C . ILE A 1 682 ? 52.650 -51.935 -7.905 1.00 78.75 682 ILE A C 1
ATOM 5462 O O . ILE A 1 682 ? 51.492 -51.691 -8.232 1.00 78.75 682 ILE A O 1
ATOM 5466 N N . ASN A 1 683 ? 53.655 -51.134 -8.270 1.00 76.56 683 ASN A N 1
ATOM 5467 C CA . ASN A 1 683 ? 53.483 -50.047 -9.240 1.00 76.56 683 ASN A CA 1
ATOM 5468 C C . ASN A 1 683 ? 53.542 -50.605 -10.677 1.00 76.56 683 ASN A C 1
ATOM 5470 O O . ASN A 1 683 ? 54.565 -51.150 -11.097 1.00 76.56 683 ASN A O 1
ATOM 5474 N N . ILE A 1 684 ? 52.453 -50.450 -11.430 1.00 68.88 684 ILE A N 1
ATOM 5475 C CA . ILE A 1 684 ? 52.293 -51.009 -12.782 1.00 68.88 684 ILE A CA 1
ATOM 5476 C C . ILE A 1 684 ? 53.142 -50.234 -13.802 1.00 68.88 684 ILE A C 1
ATOM 5478 O O . ILE A 1 684 ? 53.612 -50.790 -14.788 1.00 68.88 684 ILE A O 1
ATOM 5482 N N . ASP A 1 685 ? 53.428 -48.959 -13.537 1.00 60.06 685 ASP A N 1
ATOM 5483 C CA . ASP A 1 685 ? 54.184 -48.104 -14.456 1.00 60.06 685 ASP A CA 1
ATOM 5484 C C . ASP A 1 685 ? 55.705 -48.330 -14.395 1.00 60.06 685 ASP A C 1
ATOM 5486 O O . ASP A 1 685 ? 56.434 -47.818 -15.239 1.00 60.06 685 ASP A O 1
ATOM 5490 N N . ARG A 1 686 ? 56.200 -49.127 -13.434 1.00 45.75 686 ARG A N 1
ATOM 5491 C CA . ARG A 1 686 ? 57.612 -49.559 -13.367 1.00 45.75 686 ARG A CA 1
ATOM 5492 C C . ARG A 1 686 ? 57.868 -50.981 -13.872 1.00 45.75 686 ARG A C 1
ATOM 5494 O O . ARG A 1 686 ? 59.026 -51.353 -14.018 1.00 45.75 686 ARG A O 1
ATOM 5501 N N . THR A 1 687 ? 56.828 -51.769 -14.148 1.00 44.59 687 THR A N 1
ATOM 5502 C CA . THR A 1 687 ? 56.970 -53.148 -14.660 1.00 44.59 687 THR A CA 1
ATOM 5503 C C . THR A 1 687 ? 57.016 -53.236 -16.190 1.00 44.59 687 THR A C 1
ATOM 5505 O O . THR A 1 687 ? 57.317 -54.298 -16.714 1.00 44.59 687 THR A O 1
ATOM 5508 N N . TYR A 1 688 ? 56.812 -52.117 -16.896 1.00 42.62 688 TYR A N 1
ATOM 5509 C CA . TYR A 1 688 ? 56.913 -51.989 -18.361 1.00 42.62 688 TYR A CA 1
ATOM 5510 C C . TYR A 1 688 ? 58.251 -51.385 -18.856 1.00 42.62 688 TYR A C 1
ATOM 5512 O O . TYR A 1 688 ? 58.337 -50.913 -19.986 1.00 42.62 688 TYR A O 1
ATOM 5520 N N . LEU A 1 689 ? 59.290 -51.365 -18.011 1.00 37.81 689 LEU A N 1
ATOM 5521 C CA . LEU A 1 689 ? 60.641 -50.868 -18.339 1.00 37.81 689 LEU A CA 1
ATOM 5522 C C . LEU A 1 689 ? 61.734 -51.930 -18.092 1.00 37.81 689 LEU A C 1
ATOM 5524 O O . LEU A 1 689 ? 62.823 -51.619 -17.606 1.00 37.81 689 LEU A O 1
ATOM 5528 N N . LYS A 1 690 ? 61.427 -53.189 -18.414 1.00 29.53 690 LYS A N 1
ATOM 5529 C CA . LYS A 1 690 ? 62.382 -54.292 -18.587 1.00 29.53 690 LYS A CA 1
ATOM 5530 C C . LYS A 1 690 ? 61.971 -55.140 -19.782 1.00 29.53 690 LYS A C 1
ATOM 5532 O O . LYS A 1 690 ? 60.744 -55.279 -19.968 1.00 29.53 690 LYS A O 1
#

InterPro domains:
  IPR000426 Proteasome alpha-subunit, N-terminal domain [PF10584] (8-30)
  IPR000426 Proteasome alpha-subunit, N-terminal domain [SM00948] (8-30)
  IPR001353 Proteasome, subunit alpha/beta [PF00227] (32-216)
  IPR001841 Zinc finger, RING-type [PS50089] (634-673)
  IPR003613 U-box domain [PF04564] (509-586)
  IPR013083 Zinc finger, RING/FYVE/PHD-type [G3DSA:3.30.40.10] (508-589)
  IPR017907 Zinc finger, RING-type, conserved site [PS00518] (653-662)
  IPR023332 Proteasome alpha-type subunit [PS51475] (23-236)
  IPR029055 Nucleophile aminohydrolases, N-terminal [G3DSA:3.60.20.10] (1-250)
  IPR029055 Nucleophile aminohydrolases, N-terminal [SSF56235] (3-243)
  IPR045696 RING finger protein 37, N-terminal [PF19318] (315-493)
  IPR050115 Proteasome subunit alpha [PTHR11599] (15-239)

Radius of gyration: 39.2 Å; Cα contacts (8 Å, |Δi|>4): 1123; chains: 1; bounding box: 90×120×86 Å

Sequence (690 aa):
MSSIGTGYDLSAAQFSPDGRIFQVEYANKAVEASGTAVGVVCKDGVVLAVEKVVTSKLHEPGSNKRVFIIDQHIGMTVAGLLADSRNLVNVARDEAANYKTNYGSSIPLKYLADRVSLYMHAHTLYGAIRPFGVSVILASYENDKPELYAIEPSGVSYGYYAIAIGKAAQNAKTELEKIKHKEMRCQDLVKEAAKVIYTVHDEIKDKYFELEMGWIGKASDNKFQLVPRNVFDEAEKYAKESLESEDEEILPKRREGRPTKEESQKWKEIVSMRNINQPSQHPSSSPDVIMLDEPPSSNTHSFRMMKIFNFLVKSNIILDGFELENLIENLDNKNNFSFFTSSKNNGFVSDTFIRPPVQIEIIFNEPVNIQKIILDTKVNTQISNGLVIFSTVESLKTLEIDREKFTKSFYQIAKVVNDKDRNLHVYEFLKRDNNSEFNSNIKNVFFSTKSPNYLTQATGLRIVIIKTFNSTSPCLKSIKILGSISDEKSCTNLSVNSSQLDKMKKVKIPDEFIDELTHEMMRMPIRLPSKKYIDQTTLDKYLAEIKKNNEKDKDPFTFVDFSSSYKPVLDGELKAKIDRFLFENSNCILEINEEPSCSLLKRTESKRKIEVDSQSCQRPKRLKSSLEIAPIKCNSCFNIKNDNKLFYKLETCEHVFCRFCLLAMKNKCRLCQKEFKNNQIINIDRTYLK

Foldseek 3Di:
DDPPPPCQQLFLARADPVRDRVLLVVLLVQFLAWWKKKKADAQFWIKIKTKAQDPDPPDDPPPLDQWDFQDFFKIKGKGGDSVLSVVLSVQLNVVQVVCCVVPVDGDDQVRSLLSSLVVQQVQSNGRVHGFRSMKMWMWGADPSDTWIKIAGSNSDIDTDNMFMIYNQRVQLVVLSVVDPRHHDDVLVVLLSSLLSSLVSDDCVVRVDIDMWMWIAGVVSVSGIDTDDPVSNVVSNVSSVVVVVVVVVVPDDPDDDDDDDDVVVVVVVVVVPPPDDDDDDDDDDDDDDDDDDDDDDDDDDDDDDDDDDDPFDPDQAFDDPNDGDDDQADDPPPPPDPDPPPPDPQQWDWDDQPDFPFDKGKGFTPFFWQFFKKKWQFDGDPKGQQWKWKWFAQDDPVVCVPDVPVVVPGTHTFFTGDPDPDPQARMEMEGDDDPDDDDDPRYHYTYTPDPDSCRNQGTRMMMMTRGDMDPGRIGITRHMDTDTGGRDDDDDDDDDDDPPPPVPAAEDEDDQLQAAPVPRHGAQWWKQFLVRHTHHPVVLVVVQVVCVVVVHARADPPPRHHADPPGGIDTDPVSNVVSVVVCVVQVRHHYDYDDDDDDDDDDDDDDDDDDDDDDDDDDDDDDDDDDDDDDWDAQPPPRDTDDPPWWWKAQQVPRGIHTPVVVVVDPQADPPPRDGGDPVRIGTPVVVVPD

Organism: NCBI:txid104777

Nearest PDB structures (foldseek):
  7qve-assembly1_X  TM=9.896E-01  e=3.856E-34  Spinacia oleracea
  7zyj-assembly1_G  TM=9.823E-01  e=2.005E-31  Leishmania tarentolae
  9f9p-assembly1_G  TM=9.811E-01  e=3.171E-30  Trypanosoma cruzi
  7tej-assembly1_U  TM=9.626E-01  e=1.805E-30  Saccharomyces cerevisiae S288C
  8adn-assembly1_T  TM=9.533E-01  e=1.686E-24  Vairimorpha necatrix